Protein AF-0000000079730320 (afdb_homodimer)

Sequence (486 aa):
MSTDADVVVVGGGVAGLMAATYTARHDFETLVFDTGESILRRNAHLENVPGFPAGINARLWLDLLVEQATEAGATIIEAEVTSVTDTERDVFRVETDDEVVTAKWVVLASKNDVSYLDVEGVGVIDRGKDYVDVDERGRTGVEGLFAAGRLAEKPHQAAVCAGHGAEVAVTLLEDAEVGFYHDWVAPEGYFTGRGRDVPPGCEEIDEAEWVRREQQSLEAMRERLATPDLERPEQHPSVVEEEMSTDADVVVVGGGVAGLMAATYTARHDFETLVFDTGESILRRNAHLENVPGFPAGINARLWLDLLVEQATEAGATIIEAEVTSVTDTERDVFRVETDDEVVTAKWVVLASKNDVSYLDVEGVGVIDRGKDYVDVDERGRTGVEGLFAAGRLAEKPHQAAVCAGHGAEVAVTLLEDAEVGFYHDWVAPEGYFTGRGRDVPPGCEEIDEAEWVRREQQSLEAMRERLATPDLERPEQHPSVVEEE

Secondary structure (DSSP, 8-state):
---SEEEEEE--SHHHHHHHHHHHHTT--EEEEE-S--GGGG-S-B-SSTT-TT-B-HHHHHHHHHHHHHHHT-EEEE--EEEEEE-TTS-EEEEESS-EEEEEEEEE--TT--TTEE-TT--EEESSSEEE---TTSB-SSTTEEE-GGGGT--S-HHHHHHHHHHHHHHHHHHTT---GGG-EEETTTTGGGT-PPPTT-EEE-HHHHHHHHHHHHHHHHHHHH----PPPPPPHHHHTT-/---SEEEEEE--SHHHHHHHHHHHHTT--EEEEE-S--GGGG-S-B-SSTT-TT-B-HHHHHHHHHHHHHHHT-EEEE--EEEEEE-TTS-EEEEESS-EEEEEEEEE--TT--TTEE-TT--EEESSSEEE---TTSB-SSTTEEE-GGGGT--S-HHHHHHHHHHHHHHHHHHTT---STT-EEETTTTGGGT-PPPTT-EEE-HHHHHHHHHHHHHHHHHHHH----PPPPPPHHHHTT-

Organism: NCBI:txid1457250

Radius of gyration: 22.05 Å; Cα contacts (8 Å, |Δi|>4): 1166; chains: 2; bounding box: 66×63×54 Å

InterPro domains:
  IPR023753 FAD/NAD(P)-binding domain [PF07992] (6-122)
  IPR036188 FAD/NAD(P)-binding domain superfamily [G3DSA:3.50.50.60] (6-178)
  IPR036188 FAD/NAD(P)-binding domain superfamily [SSF51905] (1-174)
  IPR050097 Ferredoxin--NADP reductase type 2 [PTHR48105] (3-122)

pLDDT: mean 92.21, std 9.33, range [36.28, 98.88]

Structure (mmCIF, N/CA/C/O backbone):
data_AF-0000000079730320-model_v1
#
loop_
_entity.id
_entity.type
_entity.pdbx_description
1 polymer 'FAD-binding protein'
#
loop_
_atom_site.group_PDB
_atom_site.id
_atom_site.type_symbol
_atom_site.label_atom_id
_atom_site.label_alt_id
_atom_site.label_comp_id
_atom_site.label_asym_id
_atom_site.label_entity_id
_atom_site.label_seq_id
_atom_site.pdbx_PDB_ins_code
_atom_site.Cartn_x
_atom_site.Cartn_y
_atom_site.Cartn_z
_atom_site.occupancy
_atom_site.B_iso_or_equiv
_atom_site.auth_seq_id
_atom_site.auth_comp_id
_atom_site.auth_asym_id
_atom_site.auth_atom_id
_atom_site.pdbx_PDB_model_num
ATOM 1 N N . MET A 1 1 ? -9.859 19.984 25.234 1 54.62 1 MET A N 1
ATOM 2 C CA . MET A 1 1 ? -9.219 21.25 24.844 1 54.62 1 MET A CA 1
ATOM 3 C C . MET A 1 1 ? -9.133 21.359 23.312 1 54.62 1 MET A C 1
ATOM 5 O O . MET A 1 1 ? -9.047 20.359 22.625 1 54.62 1 MET A O 1
ATOM 9 N N . SER A 1 2 ? -9.492 22.5 22.844 1 79.69 2 SER A N 1
ATOM 10 C CA . SER A 1 2 ? -9.531 22.781 21.406 1 79.69 2 SER A CA 1
ATOM 11 C C . SER A 1 2 ? -8.133 22.797 20.812 1 79.69 2 SER A C 1
ATOM 13 O O . SER A 1 2 ? -7.207 23.375 21.406 1 79.69 2 SER A O 1
ATOM 15 N N . THR A 1 3 ? -7.715 21.859 19.859 1 85.44 3 THR A N 1
ATOM 16 C CA . THR A 1 3 ? -6.43 21.828 19.156 1 85.44 3 THR A CA 1
ATOM 17 C C . THR A 1 3 ? -6.512 22.594 17.844 1 85.44 3 THR A C 1
ATOM 19 O O . THR A 1 3 ? -7.605 22.859 17.344 1 85.44 3 THR A O 1
ATOM 22 N N . ASP A 1 4 ? -5.359 23.109 17.469 1 93.25 4 ASP A N 1
ATOM 23 C CA . ASP A 1 4 ? -5.285 23.812 16.203 1 93.25 4 ASP A CA 1
ATOM 24 C C . ASP A 1 4 ? -5.637 22.891 15.039 1 93.25 4 ASP A C 1
ATOM 26 O O . ASP A 1 4 ? -6.184 23.328 14.023 1 93.25 4 ASP A O 1
ATOM 30 N N . ALA A 1 5 ? -5.316 21.609 15.211 1 97.44 5 ALA A N 1
ATOM 31 C CA . ALA A 1 5 ? -5.629 20.562 14.25 1 97.44 5 ALA A CA 1
ATOM 32 C C . ALA A 1 5 ? -6.008 19.25 14.953 1 97.44 5 ALA A C 1
ATOM 34 O O . ALA A 1 5 ? -5.699 19.062 16.125 1 97.44 5 ALA A O 1
ATOM 35 N N . ASP A 1 6 ? -6.812 18.453 14.234 1 98.19 6 ASP A N 1
ATOM 36 C CA . ASP A 1 6 ? -7.066 17.125 14.758 1 98.19 6 ASP A CA 1
ATOM 37 C C . ASP A 1 6 ? -5.828 16.234 14.625 1 98.19 6 ASP A C 1
ATOM 39 O O . ASP A 1 6 ? -5.438 15.562 15.578 1 98.19 6 ASP A O 1
ATOM 43 N N . VAL A 1 7 ? -5.211 16.266 13.43 1 98.69 7 VAL A N 1
ATOM 44 C CA . VAL A 1 7 ? -4.09 15.398 13.102 1 98.69 7 VAL A CA 1
ATOM 45 C C . VAL A 1 7 ? -2.955 16.219 12.5 1 98.69 7 VAL A C 1
ATOM 47 O O . VAL A 1 7 ? -3.186 17.078 11.633 1 98.69 7 VAL A O 1
ATOM 50 N N . VAL A 1 8 ? -1.749 16.016 12.945 1 98.81 8 VAL A N 1
ATOM 51 C CA . VAL A 1 8 ? -0.553 16.531 12.289 1 98.81 8 VAL A CA 1
ATOM 52 C C . VAL A 1 8 ? 0.286 15.375 11.758 1 98.81 8 VAL A C 1
ATOM 54 O O . VAL A 1 8 ? 0.534 14.406 12.477 1 98.81 8 VAL A O 1
ATOM 57 N N . VAL A 1 9 ? 0.67 15.461 10.492 1 98.88 9 VAL A N 1
ATOM 58 C CA . VAL A 1 9 ? 1.585 14.516 9.867 1 98.88 9 VAL A CA 1
ATOM 59 C C . VAL A 1 9 ? 2.951 15.172 9.672 1 98.88 9 VAL A C 1
ATOM 61 O O . VAL A 1 9 ? 3.057 16.234 9.047 1 98.88 9 VAL A O 1
ATOM 64 N N . VAL A 1 10 ? 4.012 14.547 10.234 1 98.5 10 VAL A N 1
ATOM 65 C CA . VAL A 1 10 ? 5.379 15.039 10.078 1 98.5 10 VAL A CA 1
ATOM 66 C C . VAL A 1 10 ? 6.082 14.266 8.969 1 98.5 10 VAL A C 1
ATOM 68 O O . VAL A 1 10 ? 6.555 13.148 9.18 1 98.5 10 VAL A O 1
ATOM 71 N N . GLY A 1 11 ? 6.223 14.891 7.82 1 97.62 11 GLY A N 1
ATOM 72 C CA . GLY A 1 11 ? 6.746 14.25 6.621 1 97.62 11 GLY A CA 1
ATOM 73 C C . GLY A 1 11 ? 5.699 14.07 5.539 1 97.62 11 GLY A C 1
ATOM 74 O O . GLY A 1 11 ? 4.703 13.367 5.746 1 97.62 11 GLY A O 1
ATOM 75 N N . GLY A 1 12 ? 5.941 14.695 4.449 1 97.12 12 GLY A N 1
ATOM 76 C CA . GLY A 1 12 ? 5.023 14.633 3.322 1 97.12 12 GLY A CA 1
ATOM 77 C C . GLY A 1 12 ? 5.512 13.734 2.203 1 97.12 12 GLY A C 1
ATOM 78 O O . GLY A 1 12 ? 5.379 14.07 1.025 1 97.12 12 GLY A O 1
ATOM 79 N N . GLY A 1 13 ? 6.223 12.641 2.566 1 96.94 13 GLY A N 1
ATOM 80 C CA . GLY A 1 13 ? 6.516 11.578 1.623 1 96.94 13 GLY A CA 1
ATOM 81 C C . GLY A 1 13 ? 5.336 10.648 1.381 1 96.94 13 GLY A C 1
ATOM 82 O O . GLY A 1 13 ? 4.199 10.984 1.715 1 96.94 13 GLY A O 1
ATOM 83 N N . VAL A 1 14 ? 5.605 9.5 0.865 1 97.62 14 VAL A N 1
ATOM 84 C CA . VAL A 1 14 ? 4.578 8.57 0.413 1 97.62 14 VAL A CA 1
ATOM 85 C C . VAL A 1 14 ? 3.699 8.164 1.593 1 97.62 14 VAL A C 1
ATOM 87 O O . VAL A 1 14 ? 2.477 8.312 1.545 1 97.62 14 VAL A O 1
ATOM 90 N N . ALA A 1 15 ? 4.293 7.699 2.656 1 98.5 15 ALA A N 1
ATOM 91 C CA . ALA A 1 15 ? 3.537 7.223 3.812 1 98.5 15 ALA A CA 1
ATOM 92 C C . ALA A 1 15 ? 2.734 8.352 4.445 1 98.5 15 ALA A C 1
ATOM 94 O O . ALA A 1 15 ? 1.562 8.18 4.785 1 98.5 15 ALA A O 1
ATOM 95 N N . GLY A 1 16 ? 3.355 9.523 4.586 1 98.69 16 GLY A N 1
ATOM 96 C CA . GLY A 1 16 ? 2.686 10.664 5.191 1 98.69 16 GLY A CA 1
ATOM 97 C C . GLY A 1 16 ? 1.492 11.148 4.391 1 98.69 16 GLY A C 1
ATOM 98 O O . GLY A 1 16 ? 0.441 11.453 4.953 1 98.69 16 GLY A O 1
ATOM 99 N N . LEU A 1 17 ? 1.671 11.18 3.107 1 98.56 17 LEU A N 1
ATOM 100 C CA . LEU A 1 17 ? 0.598 11.656 2.244 1 98.56 17 LEU A CA 1
ATOM 101 C C . LEU A 1 17 ? -0.585 10.695 2.262 1 98.56 17 LEU A C 1
ATOM 103 O O . LEU A 1 17 ? -1.74 11.125 2.234 1 98.56 17 LEU A O 1
ATOM 107 N N . MET A 1 18 ? -0.331 9.398 2.311 1 98.75 18 MET A N 1
ATOM 108 C CA . MET A 1 18 ? -1.422 8.43 2.391 1 98.75 18 MET A CA 1
ATOM 109 C C . MET A 1 18 ? -2.141 8.531 3.73 1 98.75 18 MET A C 1
ATOM 111 O O . MET A 1 18 ? -3.371 8.469 3.787 1 98.75 18 MET A O 1
ATOM 115 N N . ALA A 1 19 ? -1.359 8.703 4.82 1 98.88 19 ALA A N 1
ATOM 116 C CA . ALA A 1 19 ? -1.992 8.906 6.121 1 98.88 19 ALA A CA 1
ATOM 117 C C . ALA A 1 19 ? -2.883 10.141 6.113 1 98.88 19 ALA A C 1
ATOM 119 O O . ALA A 1 19 ? -4.004 10.117 6.633 1 98.88 19 ALA A O 1
ATOM 120 N N . ALA A 1 20 ? -2.387 11.203 5.461 1 98.81 20 ALA A N 1
ATOM 121 C CA . ALA A 1 20 ? -3.129 12.461 5.387 1 98.81 20 ALA A CA 1
ATOM 122 C C . ALA A 1 20 ? -4.418 12.289 4.59 1 98.81 20 ALA A C 1
ATOM 124 O O . ALA A 1 20 ? -5.465 12.82 4.969 1 98.81 20 ALA A O 1
ATOM 125 N N . THR A 1 21 ? -4.348 11.531 3.498 1 98.31 21 THR A N 1
ATOM 126 C CA . THR A 1 21 ? -5.52 11.297 2.66 1 98.31 21 THR A CA 1
ATOM 127 C C . THR A 1 21 ? -6.629 10.617 3.457 1 98.31 21 THR A C 1
ATOM 129 O O . THR A 1 21 ? -7.777 11.055 3.434 1 98.31 21 THR A O 1
ATOM 132 N N . TYR A 1 22 ? -6.297 9.609 4.203 1 97.94 22 TYR A N 1
ATOM 133 C CA . TYR A 1 22 ? -7.281 8.82 4.934 1 97.94 22 TYR A CA 1
ATOM 134 C C . TYR A 1 22 ? -7.879 9.625 6.086 1 97.94 22 TYR A C 1
ATOM 136 O O . TYR A 1 22 ? -9.086 9.57 6.324 1 97.94 22 TYR A O 1
ATOM 144 N N . THR A 1 23 ? -7.051 10.383 6.805 1 98.06 23 THR A N 1
ATOM 145 C CA . THR A 1 23 ? -7.566 11.141 7.941 1 98.06 23 THR A CA 1
ATOM 146 C C . THR A 1 23 ? -8.422 12.312 7.465 1 98.06 23 THR A C 1
ATOM 148 O O . THR A 1 23 ? -9.492 12.57 8.016 1 98.06 23 THR A O 1
ATOM 151 N N . ALA A 1 24 ? -7.961 13.008 6.406 1 97.44 24 ALA A N 1
ATOM 152 C CA . ALA A 1 24 ? -8.703 14.156 5.887 1 97.44 24 ALA A CA 1
ATOM 153 C C . ALA A 1 24 ? -10.047 13.719 5.301 1 97.44 24 ALA A C 1
ATOM 155 O O . ALA A 1 24 ? -11.055 14.406 5.477 1 97.44 24 ALA A O 1
ATOM 156 N N . ARG A 1 25 ? -10.047 12.562 4.66 1 94.56 25 ARG A N 1
ATOM 157 C CA . ARG A 1 25 ? -11.273 12.047 4.059 1 94.56 25 ARG A CA 1
ATOM 158 C C . ARG A 1 25 ? -12.336 11.789 5.121 1 94.56 25 ARG A C 1
ATOM 160 O O . ARG A 1 25 ? -13.531 11.773 4.82 1 94.56 25 ARG A O 1
ATOM 167 N N . HIS A 1 26 ? -11.922 11.586 6.332 1 95.25 26 HIS A N 1
ATOM 168 C CA . HIS A 1 26 ? -12.859 11.328 7.426 1 95.25 26 HIS A CA 1
ATOM 169 C C . HIS A 1 26 ? -13.055 12.578 8.281 1 95.25 26 HIS A C 1
ATOM 171 O O . HIS A 1 26 ? -13.273 12.477 9.492 1 95.25 26 HIS A O 1
ATOM 177 N N . ASP A 1 27 ? -12.797 13.734 7.719 1 94.62 27 ASP A N 1
ATOM 178 C CA . ASP A 1 27 ? -13.188 15.055 8.195 1 94.62 27 ASP A CA 1
ATOM 179 C C . ASP A 1 27 ? -12.297 15.5 9.359 1 94.62 27 ASP A C 1
ATOM 181 O O . ASP A 1 27 ? -12.703 16.344 10.172 1 94.62 27 ASP A O 1
ATOM 185 N N . PHE A 1 28 ? -11.156 14.891 9.477 1 97.56 28 PHE A N 1
ATOM 186 C CA . PHE A 1 28 ? -10.18 15.43 10.414 1 97.56 28 PHE A CA 1
ATOM 187 C C . PHE A 1 28 ? -9.445 16.625 9.805 1 97.56 28 PHE A C 1
ATOM 189 O O . PHE A 1 28 ? -9.062 16.594 8.633 1 97.56 28 PHE A O 1
ATOM 196 N N . GLU A 1 29 ? -9.43 17.688 10.57 1 98.44 29 GLU A N 1
ATOM 197 C CA . GLU A 1 29 ? -8.5 18.734 10.195 1 98.44 29 GLU A CA 1
ATOM 198 C C . GLU A 1 29 ? -7.059 18.234 10.227 1 98.44 29 GLU A C 1
ATOM 200 O O . GLU A 1 29 ? -6.457 18.141 11.305 1 98.44 29 GLU A O 1
ATOM 205 N N . THR A 1 30 ? -6.473 18.031 9.008 1 98.81 30 THR A N 1
ATOM 206 C CA . THR A 1 30 ? -5.18 17.375 8.891 1 98.81 30 THR A CA 1
ATOM 207 C C . THR A 1 30 ? -4.145 18.312 8.273 1 98.81 30 THR A C 1
ATOM 209 O O . THR A 1 30 ? -4.344 18.828 7.176 1 98.81 30 THR A O 1
ATOM 212 N N . LEU A 1 31 ? -3.031 18.531 9.008 1 98.88 31 LEU A N 1
ATOM 213 C CA . LEU A 1 31 ? -1.898 19.312 8.516 1 98.88 31 LEU A CA 1
ATOM 214 C C . LEU A 1 31 ? -0.699 18.406 8.234 1 98.88 31 LEU A C 1
ATOM 216 O O . LEU A 1 31 ? -0.362 17.547 9.055 1 98.88 31 LEU A O 1
ATOM 220 N N . VAL A 1 32 ? -0.113 18.609 7.062 1 98.69 32 VAL A N 1
ATOM 221 C CA . VAL A 1 32 ? 1.108 17.906 6.711 1 98.69 32 VAL A CA 1
ATOM 222 C C . VAL A 1 32 ? 2.277 18.875 6.629 1 98.69 32 VAL A C 1
ATOM 224 O O . VAL A 1 32 ? 2.238 19.844 5.859 1 98.69 32 VAL A O 1
ATOM 227 N N . PHE A 1 33 ? 3.283 18.625 7.441 1 98.25 33 PHE A N 1
ATOM 228 C CA . PHE A 1 33 ? 4.512 19.391 7.355 1 98.25 33 PHE A CA 1
ATOM 229 C C . PHE A 1 33 ? 5.582 18.641 6.574 1 98.25 33 PHE A C 1
ATOM 231 O O . PHE A 1 33 ? 5.879 17.484 6.879 1 98.25 33 PHE A O 1
ATOM 238 N N . ASP A 1 34 ? 6.078 19.234 5.559 1 95.75 34 ASP A N 1
ATOM 239 C CA . ASP A 1 34 ? 7.062 18.578 4.691 1 95.75 34 ASP A CA 1
ATOM 240 C C . ASP A 1 34 ? 8.078 19.594 4.172 1 95.75 34 ASP A C 1
ATOM 242 O O . ASP A 1 34 ? 7.746 20.766 3.949 1 95.75 34 ASP A O 1
ATOM 246 N N . THR A 1 35 ? 9.32 19.141 4.016 1 90.25 35 THR A N 1
ATOM 247 C CA . THR A 1 35 ? 10.359 20.016 3.5 1 90.25 35 THR A CA 1
ATOM 248 C C . THR A 1 35 ? 10.492 19.875 1.986 1 90.25 35 THR A C 1
ATOM 250 O O . THR A 1 35 ? 11.32 20.547 1.364 1 90.25 35 THR A O 1
ATOM 253 N N . GLY A 1 36 ? 9.68 19.125 1.376 1 76.12 36 GLY A N 1
ATOM 254 C CA . GLY A 1 36 ? 9.672 19 -0.072 1 76.12 36 GLY A CA 1
ATOM 255 C C . GLY A 1 36 ? 10.734 18.062 -0.596 1 76.12 36 GLY A C 1
ATOM 256 O O . GLY A 1 36 ? 11.078 18.094 -1.78 1 76.12 36 GLY A O 1
ATOM 257 N N . GLU A 1 37 ? 11.219 17.125 0.115 1 80.19 37 GLU A N 1
ATOM 258 C CA . GLU A 1 37 ? 12.391 16.359 -0.275 1 80.19 37 GLU A CA 1
ATOM 259 C C . GLU A 1 37 ? 12.133 14.859 -0.165 1 80.19 37 GLU A C 1
ATOM 261 O O . GLU A 1 37 ? 12.984 14.102 0.308 1 80.19 37 GLU A O 1
ATOM 266 N N . SER A 1 38 ? 11.023 14.492 -0.699 1 87.06 38 SER A N 1
ATOM 267 C CA . SER A 1 38 ? 10.867 13.039 -0.706 1 87.06 38 SER A CA 1
ATOM 268 C C . SER A 1 38 ? 11.961 12.367 -1.525 1 87.06 38 SER A C 1
ATOM 270 O O . SER A 1 38 ? 12.258 12.797 -2.643 1 87.06 38 SER A O 1
ATOM 272 N N . ILE A 1 39 ? 12.531 11.336 -1.003 1 88.88 39 ILE A N 1
ATOM 273 C CA . ILE A 1 39 ? 13.602 10.609 -1.686 1 88.88 39 ILE A CA 1
ATOM 274 C C . ILE A 1 39 ? 13.078 10.039 -3 1 88.88 39 ILE A C 1
ATOM 276 O O . ILE A 1 39 ? 13.852 9.805 -3.934 1 88.88 39 ILE A O 1
ATOM 280 N N . LEU A 1 40 ? 11.766 9.836 -3.078 1 91.81 40 LEU A N 1
ATOM 281 C CA . LEU A 1 40 ? 11.164 9.242 -4.266 1 91.81 40 LEU A CA 1
ATOM 282 C C . LEU A 1 40 ? 11.383 10.125 -5.488 1 91.81 40 LEU A C 1
ATOM 284 O O . LEU A 1 40 ? 11.383 9.641 -6.621 1 91.81 40 LEU A O 1
ATOM 288 N N . ARG A 1 41 ? 11.609 11.391 -5.246 1 89.25 41 ARG A N 1
ATOM 289 C CA . ARG A 1 41 ? 11.812 12.32 -6.352 1 89.25 41 ARG A CA 1
ATOM 290 C C . ARG A 1 41 ? 13.102 12 -7.102 1 89.25 41 ARG A C 1
ATOM 292 O O . ARG A 1 41 ? 13.281 12.422 -8.242 1 89.25 41 ARG A O 1
ATOM 299 N N . ARG A 1 42 ? 13.961 11.211 -6.488 1 89.56 42 ARG A N 1
ATOM 300 C CA . ARG A 1 42 ? 15.234 10.852 -7.094 1 89.56 42 ARG A CA 1
ATOM 301 C C . ARG A 1 42 ? 15.102 9.594 -7.953 1 89.56 42 ARG A C 1
ATOM 303 O O . ARG A 1 42 ? 16.031 9.242 -8.695 1 89.56 42 ARG A O 1
ATOM 310 N N . ASN A 1 43 ? 14.023 8.875 -7.812 1 91.88 43 ASN A N 1
ATOM 311 C CA . ASN A 1 43 ? 13.773 7.707 -8.648 1 91.88 43 ASN A CA 1
ATOM 312 C C . ASN A 1 43 ? 13.5 8.102 -10.102 1 91.88 43 ASN A C 1
ATOM 314 O O . ASN A 1 43 ? 12.773 9.055 -10.359 1 91.88 43 ASN A O 1
ATOM 318 N N . ALA A 1 44 ? 14.18 7.449 -11.008 1 92.5 44 ALA A N 1
ATOM 319 C CA . ALA A 1 44 ? 14.047 7.809 -12.414 1 92.5 44 ALA A CA 1
ATOM 320 C C . ALA A 1 44 ? 12.734 7.301 -13 1 92.5 44 ALA A C 1
ATOM 322 O O . ALA A 1 44 ? 12.148 7.93 -13.883 1 92.5 44 ALA A O 1
ATOM 323 N N . HIS A 1 45 ? 12.352 6.129 -12.547 1 94.12 45 HIS A N 1
ATOM 324 C CA . HIS A 1 45 ? 11.125 5.496 -13.023 1 94.12 45 HIS A CA 1
ATOM 325 C C . HIS A 1 45 ? 10.57 4.523 -11.984 1 94.12 45 HIS A C 1
ATOM 327 O O . HIS A 1 45 ? 11.227 3.541 -11.641 1 94.12 45 HIS A O 1
ATOM 333 N N . LEU A 1 46 ? 9.391 4.812 -11.555 1 94.88 46 LEU A N 1
ATOM 334 C CA . LEU A 1 46 ? 8.789 4.035 -10.477 1 94.88 46 LEU A CA 1
ATOM 335 C C . LEU A 1 46 ? 8.031 2.834 -11.039 1 94.88 46 LEU A C 1
ATOM 337 O O . LEU A 1 46 ? 7.004 2.994 -11.703 1 94.88 46 LEU A O 1
ATOM 341 N N . GLU A 1 47 ? 8.359 1.558 -10.883 1 90.81 47 GLU A N 1
ATOM 342 C CA . GLU A 1 47 ? 7.836 0.376 -11.562 1 90.81 47 GLU A CA 1
ATOM 343 C C . GLU A 1 47 ? 6.945 -0.444 -10.633 1 90.81 47 GLU A C 1
ATOM 345 O O . GLU A 1 47 ? 6.098 -1.209 -11.094 1 90.81 47 GLU A O 1
ATOM 350 N N . ASN A 1 48 ? 6.828 -0.379 -9.43 1 89.81 48 ASN A N 1
ATOM 351 C CA . ASN A 1 48 ? 6.207 -1.387 -8.578 1 89.81 48 ASN A CA 1
ATOM 352 C C . ASN A 1 48 ? 5.164 -0.769 -7.648 1 89.81 48 ASN A C 1
ATOM 354 O O . ASN A 1 48 ? 5 -1.217 -6.516 1 89.81 48 ASN A O 1
ATOM 358 N N . VAL A 1 49 ? 4.453 0.204 -8.227 1 97.5 49 VAL A N 1
ATOM 359 C CA . VAL A 1 49 ? 3.311 0.738 -7.496 1 97.5 49 VAL A CA 1
ATOM 360 C C . VAL A 1 49 ? 2.012 0.265 -8.148 1 97.5 49 VAL A C 1
ATOM 362 O O . VAL A 1 49 ? 1.937 0.135 -9.367 1 97.5 49 VAL A O 1
ATOM 365 N N . PRO A 1 50 ? 1.001 -0.015 -7.336 1 98.19 50 PRO A N 1
ATOM 366 C CA . PRO A 1 50 ? -0.219 -0.617 -7.879 1 98.19 50 PRO A CA 1
ATOM 367 C C . PRO A 1 50 ? -0.977 0.325 -8.812 1 98.19 50 PRO A C 1
ATOM 369 O O . PRO A 1 50 ? -1.098 1.519 -8.523 1 98.19 50 PRO A O 1
ATOM 372 N N . GLY A 1 51 ? -1.425 -0.217 -9.891 1 97 51 GLY A N 1
ATOM 373 C CA . GLY A 1 51 ? -2.295 0.527 -10.789 1 97 51 GLY A CA 1
ATOM 374 C C . GLY A 1 51 ? -1.556 1.144 -11.961 1 97 51 GLY A C 1
ATOM 375 O O . GLY A 1 51 ? -2.162 1.812 -12.805 1 97 51 GLY A O 1
ATOM 376 N N . PHE A 1 52 ? -0.251 0.894 -12.031 1 97.12 52 PHE A N 1
ATOM 377 C CA . PHE A 1 52 ? 0.562 1.432 -13.117 1 97.12 52 PHE A CA 1
ATOM 378 C C . PHE A 1 52 ? 1.436 0.343 -13.727 1 97.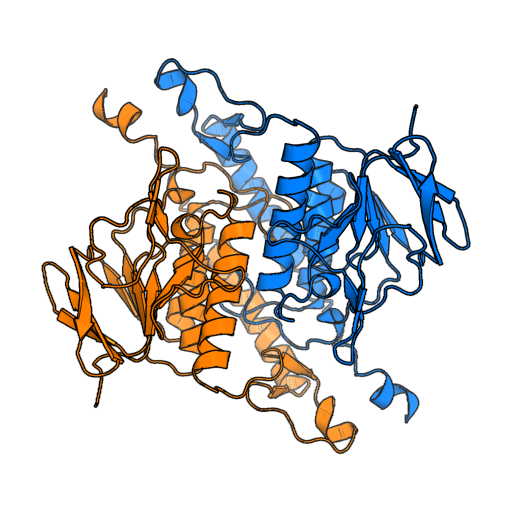12 52 PHE A C 1
ATOM 380 O O . PHE A 1 52 ? 2.627 0.252 -13.43 1 97.12 52 PHE A O 1
ATOM 387 N N . PRO A 1 53 ? 0.881 -0.421 -14.672 1 96.12 53 PRO A N 1
ATOM 388 C CA . PRO A 1 53 ? 1.553 -1.623 -15.172 1 96.12 53 PRO A CA 1
ATOM 389 C C . PRO A 1 53 ? 2.879 -1.314 -15.867 1 96.12 53 PRO A C 1
ATOM 391 O O . PRO A 1 53 ? 3.785 -2.152 -15.875 1 96.12 53 PRO A O 1
ATOM 394 N N . ALA A 1 54 ? 3.037 -0.129 -16.469 1 95.38 54 ALA A N 1
ATOM 395 C CA . ALA A 1 54 ? 4.285 0.243 -17.125 1 95.38 54 ALA A CA 1
ATOM 396 C C . ALA A 1 54 ? 5.09 1.22 -16.266 1 95.38 54 ALA A C 1
ATOM 398 O O . ALA A 1 54 ? 5.934 1.956 -16.781 1 95.38 54 ALA A O 1
ATOM 399 N N . GLY A 1 55 ? 4.75 1.21 -14.969 1 95.69 55 GLY A N 1
ATOM 400 C CA . GLY A 1 55 ? 5.379 2.189 -14.102 1 95.69 55 GLY A CA 1
ATOM 401 C C . GLY A 1 55 ? 4.848 3.596 -14.297 1 95.69 55 GLY A C 1
ATOM 402 O O . GLY A 1 55 ? 3.873 3.799 -15.023 1 95.69 55 GLY A O 1
ATOM 403 N N . ILE A 1 56 ? 5.469 4.504 -13.555 1 94.5 56 ILE A N 1
ATOM 404 C CA . ILE A 1 56 ? 5.055 5.902 -13.633 1 94.5 56 ILE A CA 1
ATOM 405 C C . ILE A 1 56 ? 6.215 6.809 -13.234 1 94.5 56 ILE A C 1
ATOM 407 O O . ILE A 1 56 ? 7.109 6.395 -12.492 1 94.5 56 ILE A O 1
ATOM 411 N N . ASN A 1 57 ? 6.211 7.988 -13.82 1 92.81 57 ASN A N 1
ATOM 412 C CA . ASN A 1 57 ? 7.16 8.992 -13.352 1 92.81 57 ASN A CA 1
ATOM 413 C C . ASN A 1 57 ? 7.023 9.242 -11.852 1 92.81 57 ASN A C 1
ATOM 415 O O . ASN A 1 57 ? 5.926 9.516 -11.359 1 92.81 57 ASN A O 1
ATOM 419 N N . ALA A 1 58 ? 8.156 9.094 -11.188 1 93.06 58 ALA A N 1
ATOM 420 C CA . ALA A 1 58 ? 8.133 9.141 -9.727 1 93.06 58 ALA A CA 1
ATOM 421 C C . ALA A 1 58 ? 7.633 10.5 -9.234 1 93.06 58 ALA A C 1
ATOM 423 O O . ALA A 1 58 ? 6.895 10.57 -8.25 1 93.06 58 ALA A O 1
ATOM 424 N N . ARG A 1 59 ? 7.969 11.57 -9.844 1 92.12 59 ARG A N 1
ATOM 425 C CA . ARG A 1 59 ? 7.551 12.906 -9.445 1 92.12 59 ARG A CA 1
ATOM 426 C C . ARG A 1 59 ? 6.066 13.125 -9.711 1 92.12 59 ARG A C 1
ATOM 428 O O . ARG A 1 59 ? 5.363 13.711 -8.891 1 92.12 59 ARG A O 1
ATOM 435 N N . LEU A 1 60 ? 5.707 12.672 -10.867 1 92.5 60 LEU A N 1
ATOM 436 C CA . LEU A 1 60 ? 4.285 12.75 -11.188 1 92.5 60 LEU A CA 1
ATOM 437 C C . LEU A 1 60 ? 3.453 11.977 -10.172 1 92.5 60 LEU A C 1
ATOM 439 O O . LEU A 1 60 ? 2.418 12.469 -9.711 1 92.5 60 LEU A O 1
ATOM 443 N N . TRP A 1 61 ? 3.91 10.812 -9.836 1 95.19 61 TRP A N 1
ATOM 444 C CA . TRP A 1 61 ? 3.18 9.984 -8.883 1 95.19 61 TRP A CA 1
ATOM 445 C C . TRP A 1 61 ? 3.088 10.664 -7.523 1 95.19 61 TRP A C 1
ATOM 447 O O . TRP A 1 61 ? 2.029 10.664 -6.891 1 95.19 61 TRP A O 1
ATOM 457 N N . LEU A 1 62 ? 4.137 11.258 -7.121 1 94.62 62 LEU A N 1
ATOM 458 C CA . LEU A 1 62 ? 4.137 12.008 -5.871 1 94.62 62 LEU A CA 1
ATOM 459 C C . LEU A 1 62 ? 3.164 13.18 -5.945 1 94.62 62 LEU A C 1
ATOM 461 O O . LEU A 1 62 ? 2.449 13.461 -4.98 1 94.62 62 LEU A O 1
ATOM 465 N N . ASP A 1 63 ? 3.16 13.859 -7.051 1 93.81 63 ASP A N 1
ATOM 466 C CA . ASP A 1 63 ? 2.23 14.969 -7.238 1 93.81 63 ASP A CA 1
ATOM 467 C C . ASP A 1 63 ? 0.783 14.492 -7.156 1 93.81 63 ASP A C 1
ATOM 469 O O . ASP A 1 63 ? -0.081 15.203 -6.637 1 93.81 63 ASP A O 1
ATOM 473 N N . LEU A 1 64 ? 0.527 13.336 -7.703 1 96 64 LEU A N 1
ATOM 474 C CA . LEU A 1 64 ? -0.811 12.758 -7.609 1 96 64 LEU A CA 1
ATOM 475 C C . LEU A 1 64 ? -1.184 12.477 -6.16 1 96 64 LEU A C 1
ATOM 477 O O . LEU A 1 64 ? -2.338 12.656 -5.766 1 96 64 LEU A O 1
ATOM 481 N N . LEU A 1 65 ? -0.215 12.023 -5.367 1 97.38 65 LEU A N 1
ATOM 482 C CA . LEU A 1 65 ? -0.473 11.797 -3.951 1 97.38 65 LEU A CA 1
ATOM 483 C C . LEU A 1 65 ? -0.772 13.102 -3.232 1 97.38 65 LEU A C 1
ATOM 485 O O . LEU A 1 65 ? -1.653 13.156 -2.371 1 97.38 65 LEU A O 1
ATOM 489 N N . VAL A 1 66 ? -0.01 14.141 -3.564 1 96.75 66 VAL A N 1
ATOM 490 C CA . VAL A 1 66 ? -0.245 15.461 -2.979 1 96.75 66 VAL A CA 1
ATOM 491 C C . VAL A 1 66 ? -1.66 15.93 -3.309 1 96.75 66 VAL A C 1
ATOM 493 O O . VAL A 1 66 ? -2.395 16.375 -2.426 1 96.75 66 VAL A O 1
ATOM 496 N N . GLU A 1 67 ? -1.992 15.773 -4.523 1 96.75 67 GLU A N 1
ATOM 497 C CA . GLU A 1 67 ? -3.328 16.156 -4.965 1 96.75 67 GLU A CA 1
ATOM 498 C C . GLU A 1 67 ? -4.406 15.375 -4.223 1 96.75 67 GLU A C 1
ATOM 500 O O . GLU A 1 67 ? -5.418 15.938 -3.807 1 96.75 67 GLU A O 1
ATOM 505 N N . GLN A 1 68 ? -4.207 14.117 -4.09 1 97.5 68 GLN A N 1
ATOM 506 C CA . GLN A 1 68 ? -5.156 13.258 -3.393 1 97.5 68 GLN A CA 1
ATOM 507 C C . GLN A 1 68 ? -5.371 13.727 -1.957 1 97.5 68 GLN A C 1
ATOM 509 O O . GLN A 1 68 ? -6.508 13.828 -1.496 1 97.5 68 GLN A O 1
ATOM 514 N N . ALA A 1 69 ? -4.27 14.008 -1.29 1 98.06 69 ALA A N 1
ATOM 515 C CA . ALA A 1 69 ? -4.352 14.469 0.095 1 98.06 69 ALA A CA 1
ATOM 516 C C . ALA A 1 69 ? -5.055 15.82 0.187 1 98.06 69 ALA A C 1
ATOM 518 O O . ALA A 1 69 ? -5.934 16.016 1.031 1 98.06 69 ALA A O 1
ATOM 519 N N . THR A 1 70 ? -4.727 16.719 -0.728 1 98.12 70 THR A N 1
ATOM 520 C CA . THR A 1 70 ? -5.285 18.078 -0.685 1 98.12 70 THR A CA 1
ATOM 521 C C . THR A 1 70 ? -6.766 18.047 -1.068 1 98.12 70 THR A C 1
ATOM 523 O O . THR A 1 70 ? -7.578 18.75 -0.457 1 98.12 70 THR A O 1
ATOM 526 N N . GLU A 1 71 ? -7.098 17.203 -2.049 1 96.19 71 GLU A N 1
ATOM 527 C CA . GLU A 1 71 ? -8.492 17.094 -2.453 1 96.19 71 GLU A CA 1
ATOM 528 C C . GLU A 1 71 ? -9.336 16.453 -1.347 1 96.19 71 GLU A C 1
ATOM 530 O O . GLU A 1 71 ? -10.516 16.781 -1.204 1 96.19 71 GLU A O 1
ATOM 535 N N . ALA A 1 72 ? -8.703 15.609 -0.545 1 96.31 72 ALA A N 1
ATOM 536 C CA . ALA A 1 72 ? -9.398 14.992 0.581 1 96.31 72 ALA A CA 1
ATOM 537 C C . ALA A 1 72 ? -9.617 16 1.706 1 96.31 72 ALA A C 1
ATOM 539 O O . ALA A 1 72 ? -10.438 15.766 2.602 1 96.31 72 ALA A O 1
ATOM 540 N N . GLY A 1 73 ? -8.844 17.109 1.744 1 97.56 73 GLY A N 1
ATOM 541 C CA . GLY A 1 73 ? -9.07 18.156 2.734 1 97.56 73 GLY A CA 1
ATOM 542 C C . GLY A 1 73 ? -7.84 18.469 3.562 1 97.56 73 GLY A C 1
ATOM 543 O O . GLY A 1 73 ? -7.867 19.344 4.418 1 97.56 73 GLY A O 1
ATOM 544 N N . ALA A 1 74 ? -6.727 17.797 3.287 1 98.56 74 ALA A N 1
ATOM 545 C CA . ALA A 1 74 ? -5.504 18.047 4.043 1 98.56 74 ALA A CA 1
ATOM 546 C C . ALA A 1 74 ? -4.828 19.328 3.58 1 98.56 74 ALA A C 1
ATOM 548 O O . ALA A 1 74 ? -4.988 19.75 2.428 1 98.56 74 ALA A O 1
ATOM 549 N N . THR A 1 75 ? -4.125 19.969 4.496 1 98.62 75 THR A N 1
ATOM 550 C CA . THR A 1 75 ? -3.295 21.125 4.176 1 98.62 75 THR A CA 1
ATOM 551 C C . THR A 1 75 ? -1.814 20.75 4.25 1 98.62 75 THR A C 1
ATOM 553 O O . THR A 1 75 ? -1.343 20.25 5.27 1 98.62 75 THR A O 1
ATOM 556 N N . ILE A 1 76 ? -1.148 21.016 3.193 1 97.94 76 ILE A N 1
ATOM 557 C CA . ILE A 1 76 ? 0.288 20.766 3.145 1 97.94 76 ILE A CA 1
ATOM 558 C C . ILE A 1 76 ? 1.049 22.078 3.391 1 97.94 76 ILE A C 1
ATOM 560 O O . ILE A 1 76 ? 0.816 23.078 2.711 1 97.94 76 ILE A O 1
ATOM 564 N N . ILE A 1 77 ? 1.919 22.031 4.359 1 97.5 77 ILE A N 1
ATOM 565 C CA . ILE A 1 77 ? 2.705 23.188 4.742 1 97.5 77 ILE A CA 1
ATOM 566 C C . ILE A 1 77 ? 4.191 22.906 4.527 1 97.5 77 ILE A C 1
ATOM 568 O O . ILE A 1 77 ? 4.727 21.938 5.07 1 97.5 77 ILE A O 1
ATOM 572 N N . GLU A 1 78 ? 4.816 23.703 3.723 1 96.5 78 GLU A N 1
ATOM 573 C CA . GLU A 1 78 ? 6.258 23.562 3.525 1 96.5 78 GLU A CA 1
ATOM 574 C C . GLU A 1 78 ? 7.031 24.125 4.719 1 96.5 78 GLU A C 1
ATOM 576 O O . GLU A 1 78 ? 7.25 25.328 4.816 1 96.5 78 GLU A O 1
ATOM 581 N N . ALA A 1 79 ? 7.426 23.266 5.586 1 96.44 79 ALA A N 1
ATOM 582 C CA . ALA A 1 79 ? 8.172 23.641 6.789 1 96.44 79 ALA A CA 1
ATOM 583 C C . ALA A 1 79 ? 8.812 22.406 7.43 1 96.44 79 ALA A C 1
ATOM 585 O O . ALA A 1 79 ? 8.328 21.297 7.266 1 96.44 79 ALA A O 1
ATOM 586 N N . GLU A 1 80 ? 9.875 22.641 8.07 1 96.06 80 GLU A N 1
ATOM 587 C CA . GLU A 1 80 ? 10.547 21.594 8.836 1 96.06 80 GLU A CA 1
ATOM 588 C C . GLU A 1 80 ? 10.07 21.578 10.281 1 96.06 80 GLU A C 1
ATOM 590 O O . GLU A 1 80 ? 10.062 22.609 10.953 1 96.06 80 GLU A O 1
ATOM 595 N N . VAL A 1 81 ? 9.562 20.406 10.766 1 97.75 81 VAL A N 1
ATOM 596 C CA . VAL A 1 81 ? 9.227 20.25 12.172 1 97.75 81 VAL A CA 1
ATOM 597 C C . VAL A 1 81 ? 10.5 20.094 13 1 97.75 81 VAL A C 1
ATOM 599 O O . VAL A 1 81 ? 11.312 19.203 12.727 1 97.75 81 VAL A O 1
ATOM 602 N N . THR A 1 82 ? 10.672 20.969 13.984 1 97.56 82 THR A N 1
ATOM 603 C CA . THR A 1 82 ? 11.906 20.984 14.766 1 97.56 82 THR A CA 1
ATOM 604 C C . THR A 1 82 ? 11.688 20.344 16.141 1 97.56 82 THR A C 1
ATOM 606 O O . THR A 1 82 ? 12.648 19.984 16.812 1 97.56 82 THR A O 1
ATOM 609 N N . SER A 1 83 ? 10.398 20.266 16.484 1 97.56 83 SER A N 1
ATOM 610 C CA . SER A 1 83 ? 10.125 19.688 17.797 1 97.56 83 SER A CA 1
ATOM 611 C C . SER A 1 83 ? 8.695 19.156 17.891 1 97.56 83 SER A C 1
ATOM 613 O O . SER A 1 83 ? 7.766 19.781 17.375 1 97.56 83 SER A O 1
ATOM 615 N N . VAL A 1 84 ? 8.531 17.984 18.453 1 97.75 84 VAL A N 1
ATOM 616 C CA . VAL A 1 84 ? 7.246 17.438 18.875 1 97.75 84 VAL A CA 1
ATOM 617 C C . VAL A 1 84 ? 7.297 17.094 20.359 1 97.75 84 VAL A C 1
ATOM 619 O O . VAL A 1 84 ? 8.141 16.297 20.797 1 97.75 84 VAL A O 1
ATOM 622 N N . THR A 1 85 ? 6.41 17.641 21.156 1 96.12 85 THR A N 1
ATOM 623 C CA . THR A 1 85 ? 6.34 17.375 22.578 1 96.12 85 THR A CA 1
ATOM 624 C C . THR A 1 85 ? 4.906 17.047 23 1 96.12 85 THR A C 1
ATOM 626 O O . THR A 1 85 ? 3.959 17.344 22.266 1 96.12 85 THR A O 1
ATOM 629 N N . ASP A 1 86 ? 4.812 16.188 23.984 1 88.25 86 ASP A N 1
ATOM 630 C CA . ASP A 1 86 ? 3.5 15.945 24.578 1 88.25 86 ASP A CA 1
ATOM 631 C C . ASP A 1 86 ? 3.211 16.922 25.703 1 88.25 86 ASP A C 1
ATOM 633 O O . ASP A 1 86 ? 4.121 17.328 26.438 1 88.25 86 ASP A O 1
ATOM 637 N N . THR A 1 87 ? 1.975 17.297 25.641 1 75.75 87 THR A N 1
ATOM 638 C CA . THR A 1 87 ? 1.571 18.172 26.734 1 75.75 87 THR A CA 1
ATOM 639 C C . THR A 1 87 ? 0.739 17.406 27.75 1 75.75 87 THR A C 1
ATOM 641 O O . THR A 1 87 ? 0.403 16.234 27.531 1 75.75 87 THR A O 1
ATOM 644 N N . GLU A 1 88 ? 0.514 17.938 28.922 1 68.5 88 GLU A N 1
ATOM 645 C CA . GLU A 1 88 ? -0.184 17.359 30.062 1 68.5 88 GLU A CA 1
ATOM 646 C C . GLU A 1 88 ? -1.619 16.984 29.703 1 68.5 88 GLU A C 1
ATOM 648 O O . GLU A 1 88 ? -2.297 16.297 30.469 1 68.5 88 GLU A O 1
ATOM 653 N N . ARG A 1 89 ? -2.104 17.094 28.609 1 71.38 89 ARG A N 1
ATOM 654 C CA . ARG A 1 89 ? -3.523 16.906 28.312 1 71.38 89 ARG A CA 1
ATOM 655 C C . ARG A 1 89 ? -3.723 15.992 27.109 1 71.38 89 ARG A C 1
ATOM 657 O O . ARG A 1 89 ? -4.703 16.125 26.375 1 71.38 89 ARG A O 1
ATOM 664 N N . ASP A 1 90 ? -2.789 15.172 26.859 1 85.88 90 ASP A N 1
ATOM 665 C CA . ASP A 1 90 ? -2.914 14.258 25.734 1 85.88 90 ASP A CA 1
ATOM 666 C C . ASP A 1 90 ? -2.998 15.016 24.406 1 85.88 90 ASP A C 1
ATOM 668 O O . ASP A 1 90 ? -3.857 14.727 23.578 1 85.88 90 ASP A O 1
ATOM 672 N N . VAL A 1 91 ? -2.375 16.172 24.453 1 94.5 91 VAL A N 1
ATOM 673 C CA . VAL A 1 91 ? -2.244 17.016 23.266 1 94.5 91 VAL A CA 1
ATOM 674 C C . VAL A 1 91 ? -0.768 17.172 22.906 1 94.5 91 VAL A C 1
ATOM 676 O O . VAL A 1 91 ? 0.086 17.281 23.797 1 94.5 91 VAL A O 1
ATOM 679 N N . PHE A 1 92 ? -0.534 17.156 21.578 1 97.44 92 PHE A N 1
ATOM 680 C CA . PHE A 1 92 ? 0.841 17.328 21.109 1 97.44 92 PHE A CA 1
ATOM 681 C C . PHE A 1 92 ? 1.094 18.75 20.641 1 97.44 92 PHE A C 1
ATOM 683 O O . PHE A 1 92 ? 0.203 19.391 20.078 1 97.44 92 PHE A O 1
ATOM 690 N N . ARG A 1 93 ? 2.26 19.203 21 1 97.31 93 ARG A N 1
ATOM 691 C CA . ARG A 1 93 ? 2.768 20.469 20.484 1 97.31 93 ARG A CA 1
ATOM 692 C C . ARG A 1 93 ? 3.797 20.219 19.375 1 97.31 93 ARG A C 1
ATOM 694 O O . ARG A 1 93 ? 4.812 19.562 19.609 1 97.31 93 ARG A O 1
ATOM 701 N N . VAL A 1 94 ? 3.506 20.688 18.172 1 97.94 94 VAL A N 1
ATOM 702 C CA . VAL A 1 94 ? 4.379 20.531 17.016 1 97.94 94 VAL A CA 1
ATOM 703 C C . VAL A 1 94 ? 4.934 21.891 16.609 1 97.94 94 VAL A C 1
ATOM 705 O O . VAL A 1 94 ? 4.172 22.812 16.281 1 97.94 94 VAL A O 1
ATOM 708 N N . GLU A 1 95 ? 6.266 21.984 16.562 1 98.12 95 GLU A N 1
ATOM 709 C CA . GLU A 1 95 ? 6.91 23.281 16.344 1 98.12 95 GLU A CA 1
ATOM 710 C C . GLU A 1 95 ? 7.711 23.281 15.047 1 98.12 95 GLU A C 1
ATOM 712 O O . GLU A 1 95 ? 8.375 22.297 14.711 1 98.12 95 GLU A O 1
ATOM 717 N N . THR A 1 96 ? 7.512 24.281 14.289 1 97.5 96 THR A N 1
ATOM 718 C CA . THR A 1 96 ? 8.398 24.641 13.195 1 97.5 96 THR A CA 1
ATOM 719 C C . THR A 1 96 ? 9.078 25.984 13.477 1 97.5 96 THR A C 1
ATOM 721 O O . THR A 1 96 ? 8.852 26.594 14.516 1 97.5 96 THR A O 1
ATOM 724 N N . ASP A 1 97 ? 10.023 26.375 12.562 1 95.56 97 ASP A N 1
ATOM 725 C CA . ASP A 1 97 ? 10.672 27.672 12.734 1 95.56 97 ASP A CA 1
ATOM 726 C C . ASP A 1 97 ? 9.656 28.797 12.648 1 95.56 97 ASP A C 1
ATOM 728 O O . ASP A 1 97 ? 9.859 29.875 13.219 1 95.56 97 ASP A O 1
ATOM 732 N N . ASP A 1 98 ? 8.5 28.5 12.078 1 94.94 98 ASP A N 1
ATOM 733 C CA . ASP A 1 98 ? 7.566 29.578 11.75 1 94.94 98 ASP A CA 1
ATOM 734 C C . ASP A 1 98 ? 6.367 29.562 12.695 1 94.94 98 ASP A C 1
ATOM 736 O O . ASP A 1 98 ? 5.75 30.609 12.93 1 94.94 98 ASP A O 1
ATOM 740 N N . GLU A 1 99 ? 6.012 28.391 13.188 1 96.31 99 GLU A N 1
ATOM 741 C CA . GLU A 1 99 ? 4.77 28.328 13.953 1 96.31 99 GLU A CA 1
ATOM 742 C C . GLU A 1 99 ? 4.766 27.141 14.914 1 96.31 99 GLU A C 1
ATOM 744 O O . GLU A 1 99 ? 5.652 26.281 14.859 1 96.31 99 GLU A O 1
ATOM 749 N N . VAL A 1 100 ? 3.848 27.234 15.844 1 97 100 VAL A N 1
ATOM 750 C CA . VAL A 1 100 ? 3.525 26.141 16.75 1 97 100 VAL A CA 1
ATOM 751 C C . VAL A 1 100 ? 2.07 25.719 16.562 1 97 100 VAL A C 1
ATOM 753 O O . VAL A 1 100 ? 1.172 26.562 16.531 1 97 100 VAL A O 1
ATOM 756 N N . VAL A 1 101 ? 1.896 24.391 16.375 1 97.12 101 VAL A N 1
ATOM 757 C CA . VAL A 1 101 ? 0.552 23.844 16.203 1 97.12 101 VAL A CA 1
ATOM 758 C C . VAL A 1 101 ? 0.294 22.75 17.219 1 97.12 101 VAL A C 1
ATOM 760 O O . VAL A 1 101 ? 1.18 21.938 17.516 1 97.12 101 VAL A O 1
ATOM 763 N N . THR A 1 102 ? -0.914 22.797 17.766 1 97.19 102 THR A N 1
ATOM 764 C CA . THR A 1 102 ? -1.315 21.719 18.672 1 97.19 102 THR A CA 1
ATOM 765 C C . THR A 1 102 ? -2.24 20.734 17.969 1 97.19 102 THR A C 1
ATOM 767 O O . THR A 1 102 ? -2.996 21.109 17.062 1 97.19 102 THR A O 1
ATOM 770 N N . ALA A 1 103 ? -2.082 19.422 18.328 1 97.56 103 ALA A N 1
ATOM 771 C CA . ALA A 1 103 ? -2.922 18.406 17.719 1 97.56 103 ALA A CA 1
ATOM 772 C C . ALA A 1 103 ? -3.184 17.25 18.703 1 97.56 103 ALA A C 1
ATOM 774 O O . ALA A 1 103 ? -2.385 17 19.609 1 97.56 103 ALA A O 1
ATOM 775 N N . LYS A 1 104 ? -4.285 16.625 18.5 1 96.75 104 LYS A N 1
ATOM 776 C CA . LYS A 1 104 ? -4.617 15.453 19.312 1 96.75 104 LYS A CA 1
ATOM 777 C C . LYS A 1 104 ? -3.848 14.227 18.844 1 96.75 104 LYS A C 1
ATOM 779 O O . LYS A 1 104 ? -3.432 13.398 19.656 1 96.75 104 LYS A O 1
ATOM 784 N N . TRP A 1 105 ? -3.73 14.102 17.562 1 98 105 TRP A N 1
ATOM 785 C CA . TRP A 1 105 ? -3.059 12.961 16.953 1 98 105 TRP A CA 1
ATOM 786 C C . TRP A 1 105 ? -1.882 13.414 16.094 1 98 105 TRP A C 1
ATOM 788 O O . TRP A 1 105 ? -1.964 14.43 15.398 1 98 105 TRP A O 1
ATOM 798 N N . VAL A 1 106 ? -0.781 12.656 16.156 1 98.62 106 VAL A N 1
ATOM 799 C CA . VAL A 1 106 ? 0.392 12.945 15.336 1 98.62 106 VAL A CA 1
ATOM 800 C C . VAL A 1 106 ? 0.874 11.672 14.648 1 98.62 106 VAL A C 1
ATOM 802 O O . VAL A 1 106 ? 0.964 10.617 15.281 1 98.62 106 VAL A O 1
ATOM 805 N N . VAL A 1 107 ? 1.108 11.742 13.359 1 98.88 107 VAL A N 1
ATOM 806 C CA . VAL A 1 107 ? 1.731 10.664 12.594 1 98.88 107 VAL A CA 1
ATOM 807 C C . VAL A 1 107 ? 3.141 11.078 12.172 1 98.88 107 VAL A C 1
ATOM 809 O O . VAL A 1 107 ? 3.314 12.039 11.414 1 98.88 107 VAL A O 1
ATOM 812 N N . LEU A 1 108 ? 4.109 10.367 12.688 1 98.62 108 LEU A N 1
ATOM 813 C CA . LEU A 1 108 ? 5.504 10.586 12.32 1 98.62 108 LEU A CA 1
ATOM 814 C C . LEU A 1 108 ? 5.848 9.82 11.047 1 98.62 108 LEU A C 1
ATOM 816 O O . LEU A 1 108 ? 5.777 8.586 11.016 1 98.62 108 LEU A O 1
ATOM 820 N N . ALA A 1 109 ? 6.215 10.531 9.984 1 98.12 109 ALA A N 1
ATOM 821 C CA . ALA A 1 109 ? 6.492 9.906 8.695 1 98.12 109 ALA A CA 1
ATOM 822 C C . ALA A 1 109 ? 7.723 10.531 8.039 1 98.12 109 ALA A C 1
ATOM 824 O O . ALA A 1 109 ? 7.781 10.672 6.816 1 98.12 109 ALA A O 1
ATOM 825 N N . SER A 1 110 ? 8.68 10.938 8.852 1 93.94 110 SER A N 1
ATOM 826 C CA . SER A 1 110 ? 9.945 11.477 8.383 1 93.94 110 SER A CA 1
ATOM 827 C C . SER A 1 110 ? 10.969 10.367 8.156 1 93.94 110 SER A C 1
ATOM 829 O O . SER A 1 110 ? 11.164 9.516 9.023 1 93.94 110 SER A O 1
ATOM 831 N N . LYS A 1 111 ? 11.484 10.266 7.008 1 88.19 111 LYS A N 1
ATOM 832 C CA . LYS A 1 111 ? 12.422 9.188 6.684 1 88.19 111 LYS A CA 1
ATOM 833 C C . LYS A 1 111 ? 13.688 9.297 7.527 1 88.19 111 LYS A C 1
ATOM 835 O O . LYS A 1 111 ? 14.5 10.203 7.324 1 88.19 111 LYS A O 1
ATOM 840 N N . ASN A 1 112 ? 13.898 8.438 8.414 1 85.25 112 ASN A N 1
ATOM 841 C CA . ASN A 1 112 ? 15.086 8.164 9.219 1 85.25 112 ASN A CA 1
ATOM 842 C C . ASN A 1 112 ? 15.492 9.383 10.047 1 85.25 112 ASN A C 1
ATOM 844 O O . ASN A 1 112 ? 16.688 9.609 10.297 1 85.25 112 ASN A O 1
ATOM 848 N N . ASP A 1 113 ? 14.633 10.219 10.406 1 91 113 ASP A N 1
ATOM 849 C CA . ASP A 1 113 ? 14.906 11.391 11.227 1 91 113 ASP A CA 1
ATOM 850 C C . ASP A 1 113 ? 13.953 11.461 12.422 1 91 113 ASP A C 1
ATOM 852 O O . ASP A 1 113 ? 12.734 11.555 12.25 1 91 113 ASP A O 1
ATOM 856 N N . VAL A 1 114 ? 14.5 11.352 13.57 1 94.56 114 VAL A N 1
ATOM 857 C CA . VAL A 1 114 ? 13.719 11.422 14.805 1 94.56 114 VAL A CA 1
ATOM 858 C C . VAL A 1 114 ? 14.234 12.562 15.68 1 94.56 114 VAL A C 1
ATOM 860 O O . VAL A 1 114 ? 13.906 12.641 16.859 1 94.56 114 VAL A O 1
ATOM 863 N N . SER A 1 115 ? 15.094 13.469 15.133 1 94.25 115 SER A N 1
ATOM 864 C CA . SER A 1 115 ? 15.797 14.484 15.906 1 94.25 115 SER A CA 1
ATOM 865 C C . SER A 1 115 ? 14.82 15.469 16.547 1 94.25 115 SER A C 1
ATOM 867 O O . SER A 1 115 ? 15.117 16.062 17.578 1 94.25 115 SER A O 1
ATOM 869 N N . TYR A 1 116 ? 13.602 15.523 15.977 1 96.31 116 TYR A N 1
ATOM 870 C CA . TYR A 1 116 ? 12.602 16.484 16.438 1 96.31 116 TYR A CA 1
ATOM 871 C C . TYR A 1 116 ? 11.766 15.891 17.562 1 96.31 116 TYR A C 1
ATOM 873 O O . TYR A 1 116 ? 11.023 16.609 18.234 1 96.31 116 TYR A O 1
ATOM 881 N N . LEU A 1 117 ? 11.906 14.648 17.812 1 95.69 117 LEU A N 1
ATOM 882 C CA . LEU A 1 117 ? 11 13.961 18.719 1 95.69 117 LEU A CA 1
ATOM 883 C C . LEU A 1 117 ? 11.461 14.125 20.172 1 95.69 117 LEU A C 1
ATOM 885 O O . LEU A 1 117 ? 12.523 13.625 20.547 1 95.69 117 LEU A O 1
ATOM 889 N N . ASP A 1 118 ? 10.703 14.906 20.984 1 93.12 118 ASP A N 1
ATOM 890 C CA . ASP A 1 118 ? 10.93 15.125 22.406 1 93.12 118 ASP A CA 1
ATOM 891 C C . ASP A 1 118 ? 9.711 14.719 23.234 1 93.12 118 ASP A C 1
ATOM 893 O O . ASP A 1 118 ? 9.109 15.547 23.906 1 93.12 118 ASP A O 1
ATOM 897 N N . VAL A 1 119 ? 9.328 13.469 23.172 1 93.69 119 VAL A N 1
ATOM 898 C CA . VAL A 1 119 ? 8.172 12.922 23.875 1 93.69 119 VAL A CA 1
ATOM 899 C C . VAL A 1 119 ? 8.609 11.742 24.734 1 93.69 119 VAL A C 1
ATOM 901 O O . VAL A 1 119 ? 9.211 10.781 24.25 1 93.69 119 VAL A O 1
ATOM 904 N N . GLU A 1 120 ? 8.305 11.859 25.984 1 90.25 120 GLU A N 1
ATOM 905 C CA . GLU A 1 120 ? 8.625 10.758 26.891 1 90.25 120 GLU A CA 1
ATOM 906 C C . GLU A 1 120 ? 7.797 9.523 26.578 1 90.25 120 GLU A C 1
ATOM 908 O O . GLU A 1 120 ? 6.613 9.625 26.25 1 90.25 120 GLU A O 1
ATOM 913 N N . GLY A 1 121 ? 8.5 8.359 26.531 1 91.19 121 GLY A N 1
ATOM 914 C CA . GLY A 1 121 ? 7.766 7.121 26.344 1 91.19 121 GLY A CA 1
ATOM 915 C C . GLY A 1 121 ? 7.867 6.582 24.922 1 91.19 121 GLY A C 1
ATOM 916 O O . GLY A 1 121 ? 7.496 5.434 24.672 1 91.19 121 GLY A O 1
ATOM 917 N N . VAL A 1 122 ? 8.375 7.418 24.031 1 93.81 122 VAL A N 1
ATOM 918 C CA . VAL A 1 122 ? 8.555 6.941 22.672 1 93.81 122 VAL A CA 1
ATOM 919 C C . VAL A 1 122 ? 9.891 6.203 22.547 1 93.81 122 VAL A C 1
ATOM 921 O O . VAL A 1 122 ? 10.938 6.738 22.922 1 93.81 122 VAL A O 1
ATOM 924 N N . GLY A 1 123 ? 9.836 4.973 22.078 1 94.69 123 GLY A N 1
ATOM 925 C CA . GLY A 1 123 ? 11.047 4.195 21.859 1 94.69 123 GLY A CA 1
ATOM 926 C C . GLY A 1 123 ? 11.688 4.469 20.516 1 94.69 123 GLY A C 1
ATOM 927 O O . GLY A 1 123 ? 10.992 4.605 19.5 1 94.69 123 GLY A O 1
ATOM 928 N N . VAL A 1 124 ? 13 4.668 20.516 1 94 124 VAL A N 1
ATOM 929 C CA . VAL A 1 124 ? 13.773 4.82 19.297 1 94 124 VAL A CA 1
ATOM 930 C C . VAL A 1 124 ? 14.75 3.654 19.156 1 94 124 VAL A C 1
ATOM 932 O O . VAL A 1 124 ? 15.406 3.264 20.109 1 94 124 VAL A O 1
ATOM 935 N N . ILE A 1 125 ? 14.719 3.078 17.969 1 92.75 125 ILE A N 1
ATOM 936 C CA . ILE A 1 125 ? 15.586 1.949 17.656 1 92.75 125 ILE A CA 1
ATOM 937 C C . ILE A 1 125 ? 16.703 2.398 16.703 1 92.75 125 ILE A C 1
ATOM 939 O O . ILE A 1 125 ? 16.422 3.021 15.672 1 92.75 125 ILE A O 1
ATOM 943 N N . ASP A 1 126 ? 17.891 2.109 17.109 1 88.94 126 ASP A N 1
ATOM 944 C CA . ASP A 1 126 ? 19.031 2.428 16.266 1 88.94 126 ASP A CA 1
ATOM 945 C C . ASP A 1 126 ? 19.562 1.182 15.562 1 88.94 126 ASP A C 1
ATOM 947 O O . ASP A 1 126 ? 20.078 0.267 16.203 1 88.94 126 ASP A O 1
ATOM 951 N N . ARG A 1 127 ? 19.422 1.117 14.328 1 87.81 127 ARG A N 1
ATOM 952 C CA . ARG A 1 127 ? 19.953 0.065 13.469 1 87.81 127 ARG A CA 1
ATOM 953 C C . AR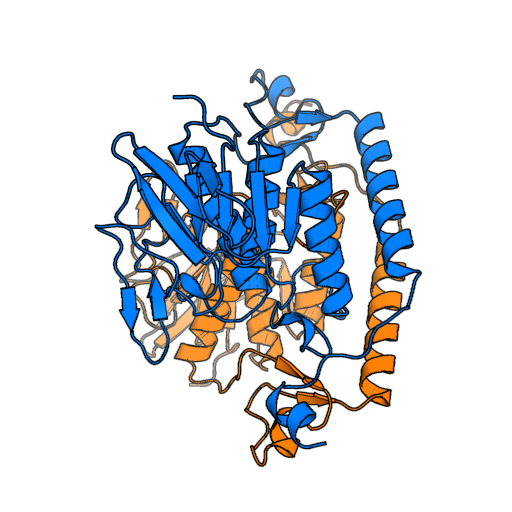G A 1 127 ? 20.781 0.653 12.336 1 87.81 127 ARG A C 1
ATOM 955 O O . ARG A 1 127 ? 20.625 0.272 11.172 1 87.81 127 ARG A O 1
ATOM 962 N N . GLY A 1 128 ? 21.719 1.665 12.688 1 87.12 128 GLY A N 1
ATOM 963 C CA . GLY A 1 128 ? 22.438 2.443 11.688 1 87.12 128 GLY A CA 1
ATOM 964 C C . GLY A 1 128 ? 21.641 3.641 11.195 1 87.12 128 GLY A C 1
ATOM 965 O O . GLY A 1 128 ? 22.219 4.613 10.711 1 87.12 128 GLY A O 1
ATOM 966 N N . LYS A 1 129 ? 20.391 3.377 11.336 1 90.25 129 LYS A N 1
ATOM 967 C CA . LYS A 1 129 ? 19.422 4.445 11.148 1 90.25 129 LYS A CA 1
ATOM 968 C C . LYS A 1 129 ? 18.422 4.492 12.305 1 90.25 129 LYS A C 1
ATOM 970 O O . LYS A 1 129 ? 18.281 3.514 13.039 1 90.25 129 LYS A O 1
ATOM 975 N N . ASP A 1 130 ? 17.844 5.625 12.445 1 93.25 130 ASP A N 1
ATOM 976 C CA . ASP A 1 130 ? 16.891 5.762 13.547 1 93.25 130 ASP A CA 1
ATOM 977 C C . ASP A 1 130 ? 15.477 5.406 13.102 1 93.25 130 ASP A C 1
ATOM 979 O O . ASP A 1 130 ? 15.023 5.848 12.039 1 93.25 130 ASP A O 1
ATOM 983 N N . TYR A 1 131 ? 14.859 4.598 13.883 1 96.06 131 TYR A N 1
ATOM 984 C CA . TYR A 1 131 ? 13.461 4.234 13.703 1 96.06 131 TYR A CA 1
ATOM 985 C C . TYR A 1 131 ? 12.672 4.465 14.992 1 96.06 131 TYR A C 1
ATOM 987 O O . TYR A 1 131 ? 13.25 4.566 16.078 1 96.06 131 TYR A O 1
ATOM 995 N N . VAL A 1 132 ? 11.422 4.605 14.836 1 97.38 132 VAL A N 1
ATOM 996 C CA . VAL A 1 132 ? 10.539 4.688 15.992 1 97.38 132 VAL A CA 1
ATOM 997 C C . VAL A 1 132 ? 9.969 3.307 16.312 1 97.38 132 VAL A C 1
ATOM 999 O O . VAL A 1 132 ? 9.539 2.586 15.406 1 97.38 132 VAL A O 1
ATOM 1002 N N . ASP A 1 133 ? 10.086 2.947 17.594 1 96.75 133 ASP A N 1
ATOM 1003 C CA . ASP A 1 133 ? 9.523 1.673 18.016 1 96.75 133 ASP A CA 1
ATOM 1004 C C . ASP A 1 133 ? 7.992 1.712 18 1 96.75 133 ASP A C 1
ATOM 1006 O O . ASP A 1 133 ? 7.379 2.467 18.766 1 96.75 133 ASP A O 1
ATOM 1010 N N . VAL A 1 134 ? 7.398 0.894 17.125 1 97.75 134 VAL A N 1
ATOM 1011 C CA . VAL A 1 134 ? 5.941 0.865 17 1 97.75 134 VAL A CA 1
ATOM 1012 C C . VAL A 1 134 ? 5.461 -0.581 16.906 1 97.75 134 VAL A C 1
ATOM 1014 O O . VAL A 1 134 ? 6.246 -1.483 16.609 1 97.75 134 VAL A O 1
ATOM 1017 N N . ASP A 1 135 ? 4.188 -0.769 17.219 1 96.44 135 ASP A N 1
ATOM 1018 C CA . ASP A 1 135 ? 3.584 -2.068 16.938 1 96.44 135 ASP A CA 1
ATOM 1019 C C . ASP A 1 135 ? 3.227 -2.201 15.453 1 96.44 135 ASP A C 1
ATOM 1021 O O . ASP A 1 135 ? 3.551 -1.322 14.648 1 96.44 135 ASP A O 1
ATOM 1025 N N . GLU A 1 136 ? 2.6 -3.295 15.023 1 93.31 136 GLU A N 1
ATOM 1026 C CA . GLU A 1 136 ? 2.357 -3.621 13.617 1 93.31 136 GLU A CA 1
ATOM 1027 C C . GLU A 1 136 ? 1.379 -2.639 12.984 1 93.31 136 GLU A C 1
ATOM 1029 O O . GLU A 1 136 ? 1.29 -2.547 11.758 1 93.31 136 GLU A O 1
ATOM 1034 N N . ARG A 1 137 ? 0.699 -1.894 13.891 1 96.81 137 ARG A N 1
ATOM 1035 C CA . ARG A 1 137 ? -0.309 -0.958 13.406 1 96.81 137 ARG A CA 1
ATOM 1036 C C . ARG A 1 137 ? 0.19 0.48 13.492 1 96.81 137 ARG A C 1
ATOM 1038 O O . ARG A 1 137 ? -0.565 1.421 13.242 1 96.81 137 ARG A O 1
ATOM 1045 N N . GLY A 1 138 ? 1.434 0.701 13.836 1 98.44 138 GLY A N 1
ATOM 1046 C CA . GLY A 1 138 ? 2.072 2.008 13.797 1 98.44 138 GLY A CA 1
ATOM 1047 C C . GLY A 1 138 ? 1.946 2.766 15.109 1 98.44 138 GLY A C 1
ATOM 1048 O O . GLY A 1 138 ? 2.359 3.924 15.203 1 98.44 138 GLY A O 1
ATOM 1049 N N . ARG A 1 139 ? 1.375 2.125 16.172 1 98.19 139 ARG A N 1
ATOM 1050 C CA . ARG A 1 139 ? 1.229 2.771 17.484 1 98.19 139 ARG A CA 1
ATOM 1051 C C . ARG A 1 139 ? 2.561 2.816 18.219 1 98.19 139 ARG A C 1
ATOM 1053 O O . ARG A 1 139 ? 3.27 1.81 18.297 1 98.19 139 ARG A O 1
ATOM 1060 N N . THR A 1 140 ? 2.875 4 18.75 1 97.19 140 THR A N 1
ATOM 1061 C CA . THR A 1 140 ? 4.008 4.09 19.672 1 97.19 140 THR A CA 1
ATOM 1062 C C . THR A 1 140 ? 3.574 3.758 21.094 1 97.19 140 THR A C 1
ATOM 1064 O O . THR A 1 140 ? 2.451 3.303 21.312 1 97.19 140 THR A O 1
ATOM 1067 N N . GLY A 1 141 ? 4.516 3.932 22.047 1 94.88 141 GLY A N 1
ATOM 1068 C CA . GLY A 1 141 ? 4.176 3.758 23.453 1 94.88 141 GLY A CA 1
ATOM 1069 C C . GLY A 1 141 ? 3.387 4.922 24.016 1 94.88 141 GLY A C 1
ATOM 1070 O O . GLY A 1 141 ? 2.957 4.879 25.172 1 94.88 141 GLY A O 1
ATOM 1071 N N . VAL A 1 142 ? 3.168 5.945 23.219 1 95.69 142 VAL A N 1
ATOM 1072 C CA . VAL A 1 142 ? 2.459 7.145 23.656 1 95.69 142 VAL A CA 1
ATOM 1073 C C . VAL A 1 142 ? 1.119 7.242 22.922 1 95.69 142 VAL A C 1
ATOM 1075 O O . VAL A 1 142 ? 1.07 7.242 21.703 1 95.69 142 VAL A O 1
ATOM 1078 N N . GLU A 1 143 ? 0.009 7.328 23.688 1 95.44 143 GLU A N 1
ATOM 1079 C CA . GLU A 1 143 ? -1.324 7.422 23.109 1 95.44 143 GLU A CA 1
ATOM 1080 C C . GLU A 1 143 ? -1.44 8.641 22.188 1 95.44 143 GLU A C 1
ATOM 1082 O O . GLU A 1 143 ? -1.034 9.742 22.562 1 95.44 143 GLU A O 1
ATOM 1087 N N . GLY A 1 144 ? -1.884 8.398 20.969 1 97.06 144 GLY A N 1
ATOM 1088 C CA . GLY A 1 144 ? -2.121 9.492 20.047 1 97.06 144 GLY A CA 1
ATOM 1089 C C . GLY A 1 144 ? -0.946 9.758 19.125 1 97.06 144 GLY A C 1
ATOM 1090 O O . GLY A 1 144 ? -1.039 10.586 18.219 1 97.06 144 GLY A O 1
ATOM 1091 N N . LEU A 1 145 ? 0.178 9.078 19.359 1 97.69 145 LEU A N 1
ATOM 1092 C CA . LEU A 1 145 ? 1.384 9.234 18.547 1 97.69 145 LEU A CA 1
ATOM 1093 C C . LEU A 1 145 ? 1.66 7.98 17.734 1 97.69 145 LEU A C 1
ATOM 1095 O O . LEU A 1 145 ? 1.796 6.887 18.281 1 97.69 145 LEU A O 1
ATOM 1099 N N . PHE A 1 146 ? 1.755 8.164 16.391 1 98.62 146 PHE A N 1
ATOM 1100 C CA . PHE A 1 146 ? 1.948 7.051 15.469 1 98.62 146 PHE A CA 1
ATOM 1101 C C . PHE A 1 146 ? 3.176 7.281 14.594 1 98.62 146 PHE A C 1
ATOM 1103 O O . PHE A 1 146 ? 3.66 8.414 14.477 1 98.62 146 PHE A O 1
ATOM 1110 N N . ALA A 1 147 ? 3.684 6.234 14.023 1 98.69 147 ALA A N 1
ATOM 1111 C CA . ALA A 1 147 ? 4.727 6.34 13 1 98.69 147 ALA A CA 1
ATOM 1112 C C . ALA A 1 147 ? 4.402 5.469 11.789 1 98.69 147 ALA A C 1
ATOM 1114 O O . ALA A 1 147 ? 3.785 4.41 11.93 1 98.69 147 ALA A O 1
ATOM 1115 N N . ALA A 1 148 ? 4.84 5.938 10.633 1 98.62 148 ALA A N 1
ATOM 1116 C CA . ALA A 1 148 ? 4.508 5.258 9.383 1 98.62 148 ALA A CA 1
ATOM 1117 C C . ALA A 1 148 ? 5.711 5.223 8.438 1 98.62 148 ALA A C 1
ATOM 1119 O O . ALA A 1 148 ? 6.578 6.098 8.5 1 98.62 148 ALA A O 1
ATOM 1120 N N . GLY A 1 149 ? 5.699 4.215 7.535 1 97.62 149 GLY A N 1
ATOM 1121 C CA . GLY A 1 149 ? 6.695 4.121 6.477 1 97.62 149 GLY A CA 1
ATOM 1122 C C . GLY A 1 149 ? 8.078 3.762 6.988 1 97.62 149 GLY A C 1
ATOM 1123 O O . GLY A 1 149 ? 8.219 2.879 7.836 1 97.62 149 GLY A O 1
ATOM 1124 N N . ARG A 1 150 ? 9.094 4.461 6.469 1 95.69 150 ARG A N 1
ATOM 1125 C CA . ARG A 1 150 ? 10.484 4.141 6.766 1 95.69 150 ARG A CA 1
ATOM 1126 C C . ARG A 1 150 ? 10.781 4.324 8.25 1 95.69 150 ARG A C 1
ATOM 1128 O O . ARG A 1 150 ? 11.5 3.525 8.852 1 95.69 150 ARG A O 1
ATOM 1135 N N . LEU A 1 151 ? 10.164 5.328 8.805 1 97.12 151 LEU A N 1
ATOM 1136 C CA . LEU A 1 151 ? 10.422 5.621 10.211 1 97.12 151 LEU A CA 1
ATOM 1137 C C . LEU A 1 151 ? 9.922 4.492 11.102 1 97.12 151 LEU A C 1
ATOM 1139 O O . LEU A 1 151 ? 10.391 4.332 12.234 1 97.12 151 LEU A O 1
ATOM 1143 N N . ALA A 1 152 ? 8.969 3.727 10.648 1 97.31 152 ALA A N 1
ATOM 1144 C CA . ALA A 1 152 ? 8.438 2.562 11.359 1 97.31 152 ALA A CA 1
ATOM 1145 C C . ALA A 1 152 ? 9.133 1.281 10.898 1 97.31 152 ALA A C 1
ATOM 1147 O O . ALA A 1 152 ? 8.57 0.19 11.008 1 97.31 152 ALA A O 1
ATOM 1148 N N . GLU A 1 153 ? 10.25 1.397 10.203 1 95.44 153 GLU A N 1
ATOM 1149 C CA . GLU A 1 153 ? 11.133 0.304 9.797 1 95.44 153 GLU A CA 1
ATOM 1150 C C . GLU A 1 153 ? 10.531 -0.489 8.641 1 95.44 153 GLU A C 1
ATOM 1152 O O . GLU A 1 153 ? 10.875 -1.658 8.438 1 95.44 153 GLU A O 1
ATOM 1157 N N . LYS A 1 154 ? 9.602 0.124 7.953 1 96.5 154 LYS A N 1
ATOM 1158 C CA . LYS A 1 154 ? 9.094 -0.532 6.754 1 96.5 154 LYS A CA 1
ATOM 1159 C C . LYS A 1 154 ? 10.117 -0.48 5.621 1 96.5 154 LYS A C 1
ATOM 1161 O O . LYS A 1 154 ? 10.953 0.422 5.578 1 96.5 154 LYS A O 1
ATOM 1166 N N . PRO A 1 155 ? 10.023 -1.488 4.703 1 94.94 155 PRO A N 1
ATOM 1167 C CA . PRO A 1 155 ? 10.883 -1.446 3.521 1 94.94 155 PRO A CA 1
ATOM 1168 C C . PRO A 1 155 ? 10.688 -0.179 2.691 1 94.94 155 PRO A C 1
ATOM 1170 O O . PRO A 1 155 ? 9.656 0.486 2.809 1 94.94 155 PRO A O 1
ATOM 1173 N N . HIS A 1 156 ? 11.68 0.094 1.826 1 93.56 156 HIS A N 1
ATOM 1174 C CA . HIS A 1 156 ? 11.789 1.362 1.114 1 93.56 156 HIS A CA 1
ATOM 1175 C C . HIS A 1 156 ? 10.781 1.444 -0.025 1 93.56 156 HIS A C 1
ATOM 1177 O O . HIS A 1 156 ? 10.523 2.527 -0.56 1 93.56 156 HIS A O 1
ATOM 1183 N N . GLN A 1 157 ? 10.219 0.328 -0.401 1 96.19 157 GLN A N 1
ATOM 1184 C CA . GLN A 1 157 ? 9.367 0.32 -1.586 1 96.19 157 GLN A CA 1
ATOM 1185 C C . GLN A 1 157 ? 8.164 1.242 -1.405 1 96.19 157 GLN A C 1
ATOM 1187 O O . GLN A 1 157 ? 7.496 1.199 -0.372 1 96.19 157 GLN A O 1
ATOM 1192 N N . ALA A 1 158 ? 7.883 2.02 -2.447 1 97.19 158 ALA A N 1
ATOM 1193 C CA . ALA A 1 158 ? 6.836 3.035 -2.391 1 97.19 158 ALA A CA 1
ATOM 1194 C C . ALA A 1 158 ? 5.477 2.404 -2.102 1 97.19 158 ALA A C 1
ATOM 1196 O O . ALA A 1 158 ? 4.695 2.936 -1.311 1 97.19 158 ALA A O 1
ATOM 1197 N N . ALA A 1 159 ? 5.188 1.249 -2.709 1 98.12 159 ALA A N 1
ATOM 1198 C CA . ALA A 1 159 ? 3.916 0.562 -2.488 1 98.12 159 ALA A CA 1
ATOM 1199 C C . ALA A 1 159 ? 3.754 0.162 -1.024 1 98.12 159 ALA A C 1
ATOM 1201 O O . ALA A 1 159 ? 2.668 0.297 -0.454 1 98.12 159 ALA A O 1
ATOM 1202 N N . VAL A 1 160 ? 4.871 -0.31 -0.425 1 98.19 160 VAL A N 1
ATOM 1203 C CA . VAL A 1 160 ? 4.859 -0.729 0.973 1 98.19 160 VAL A CA 1
ATOM 1204 C C . VAL A 1 160 ? 4.59 0.476 1.871 1 98.19 160 VAL A C 1
ATOM 1206 O O . VAL A 1 160 ? 3.719 0.428 2.74 1 98.19 160 VAL A O 1
ATOM 1209 N N . CYS A 1 161 ? 5.262 1.566 1.586 1 98 161 CYS A N 1
ATOM 1210 C CA . CYS A 1 161 ? 5.137 2.758 2.418 1 98 161 CYS A CA 1
ATOM 1211 C C . CYS A 1 161 ? 3.76 3.393 2.256 1 98 161 CYS A C 1
ATOM 1213 O O . CYS A 1 161 ? 3.186 3.895 3.225 1 98 161 CYS A O 1
ATOM 1215 N N . ALA A 1 162 ? 3.242 3.328 1.053 1 98.56 162 ALA A N 1
ATOM 1216 C CA . ALA A 1 162 ? 1.896 3.852 0.833 1 98.56 162 ALA A CA 1
ATOM 1217 C C . ALA A 1 162 ? 0.861 3.049 1.615 1 98.56 162 ALA A C 1
ATOM 1219 O O . ALA A 1 162 ? 0.015 3.621 2.307 1 98.56 162 ALA A O 1
ATOM 1220 N N . GLY A 1 163 ? 0.968 1.741 1.52 1 98.69 163 GLY A N 1
ATOM 1221 C CA . GLY A 1 163 ? 0.047 0.885 2.25 1 98.69 163 GLY A CA 1
ATOM 1222 C C . GLY A 1 163 ? 0.145 1.049 3.756 1 98.69 163 GLY A C 1
ATOM 1223 O O . GLY A 1 163 ? -0.872 1.054 4.453 1 98.69 163 GLY A O 1
ATOM 1224 N N . HIS A 1 164 ? 1.357 1.2 4.203 1 98.75 164 HIS A N 1
ATOM 1225 C CA . HIS A 1 164 ? 1.545 1.337 5.645 1 98.75 164 HIS A CA 1
ATOM 1226 C C . HIS A 1 164 ? 1.022 2.68 6.141 1 98.75 164 HIS A C 1
ATOM 1228 O O . HIS A 1 164 ? 0.444 2.762 7.227 1 98.75 164 HIS A O 1
ATOM 1234 N N . GLY A 1 165 ? 1.228 3.758 5.34 1 98.81 165 GLY A N 1
ATOM 1235 C CA . GLY A 1 165 ? 0.625 5.035 5.691 1 98.81 165 GLY A CA 1
ATOM 1236 C C . GLY A 1 165 ? -0.882 4.961 5.848 1 98.81 165 GLY A C 1
ATOM 1237 O O . GLY A 1 165 ? -1.438 5.488 6.812 1 98.81 165 GLY A O 1
ATOM 1238 N N . ALA A 1 166 ? -1.508 4.277 4.902 1 98.62 166 ALA A N 1
ATOM 1239 C CA . ALA A 1 166 ? -2.951 4.07 4.961 1 98.62 166 ALA A CA 1
ATOM 1240 C C . ALA A 1 166 ? -3.338 3.252 6.191 1 98.62 166 ALA A C 1
ATOM 1242 O O . ALA A 1 166 ? -4.301 3.582 6.887 1 98.62 166 ALA A O 1
ATOM 1243 N N . GLU A 1 167 ? -2.588 2.232 6.477 1 98.5 167 GLU A N 1
ATOM 1244 C CA . GLU A 1 167 ? -2.873 1.362 7.613 1 98.5 167 GLU A CA 1
ATOM 1245 C C . GLU A 1 167 ? -2.789 2.131 8.93 1 98.5 167 GLU A C 1
ATOM 1247 O O . GLU A 1 167 ? -3.643 1.968 9.805 1 98.5 167 GLU A O 1
ATOM 1252 N N . VAL A 1 168 ? -1.771 2.949 9.062 1 98.81 168 VAL A N 1
ATOM 1253 C CA . VAL A 1 168 ? -1.58 3.738 10.273 1 98.81 168 VAL A CA 1
ATOM 1254 C C . VAL A 1 168 ? -2.744 4.711 10.445 1 98.81 168 VAL A C 1
ATOM 1256 O O . VAL A 1 168 ? -3.236 4.91 11.555 1 98.81 168 VAL A O 1
ATOM 1259 N N . ALA A 1 169 ? -3.191 5.289 9.359 1 98.56 169 ALA A N 1
ATOM 1260 C CA . ALA A 1 169 ? -4.344 6.184 9.43 1 98.56 169 ALA A CA 1
ATOM 1261 C C . ALA A 1 169 ? -5.598 5.426 9.859 1 98.56 169 ALA A C 1
ATOM 1263 O O . ALA A 1 169 ? -6.398 5.938 10.641 1 98.56 169 ALA A O 1
ATOM 1264 N N . VAL A 1 170 ? -5.789 4.215 9.312 1 97.88 170 VAL A N 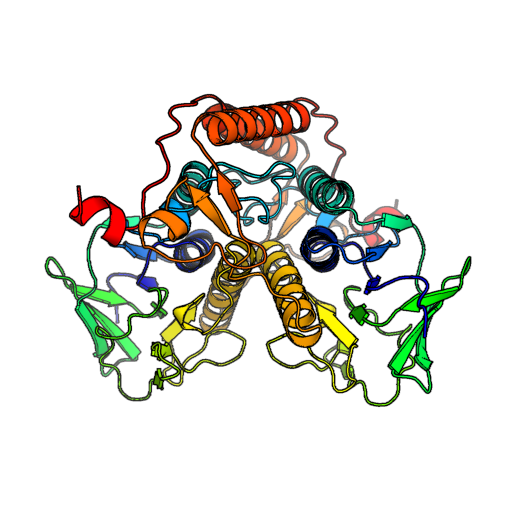1
ATOM 1265 C CA . VAL A 1 170 ? -6.93 3.393 9.703 1 97.88 170 VAL A CA 1
ATOM 1266 C C . VAL A 1 170 ? -6.863 3.107 11.203 1 97.88 170 VAL A C 1
ATOM 1268 O O . VAL A 1 170 ? -7.879 3.182 11.898 1 97.88 170 VAL A O 1
ATOM 1271 N N . THR A 1 171 ? -5.68 2.838 11.695 1 98.31 171 THR A N 1
ATOM 1272 C CA . THR A 1 171 ? -5.48 2.623 13.125 1 98.31 171 THR A CA 1
ATOM 1273 C C . THR A 1 171 ? -5.867 3.867 13.922 1 98.31 171 THR A C 1
ATOM 1275 O O . THR A 1 171 ? -6.57 3.773 14.93 1 98.31 171 THR A O 1
ATOM 1278 N N . LEU A 1 172 ? -5.43 5.016 13.445 1 98.44 172 LEU A N 1
ATOM 1279 C CA . LEU A 1 172 ? -5.754 6.285 14.078 1 98.44 172 LEU A CA 1
ATOM 1280 C C . LEU A 1 172 ? -7.262 6.508 14.117 1 98.44 172 LEU A C 1
ATOM 1282 O O . LEU A 1 172 ? -7.812 6.891 15.156 1 98.44 172 LEU A O 1
ATOM 1286 N N . LEU A 1 173 ? -7.93 6.195 13.031 1 97.5 173 LEU A N 1
ATOM 1287 C CA . LEU A 1 173 ? -9.375 6.359 12.961 1 97.5 173 LEU A CA 1
ATOM 1288 C C . LEU A 1 173 ? -10.086 5.434 13.945 1 97.5 173 LEU A C 1
ATOM 1290 O O . LEU A 1 173 ? -11.062 5.828 14.578 1 97.5 173 LEU A O 1
ATOM 1294 N N . GLU A 1 174 ? -9.578 4.227 14.047 1 96.62 174 GLU A N 1
ATOM 1295 C CA . GLU A 1 174 ? -10.125 3.289 15.023 1 96.62 174 GLU A CA 1
ATOM 1296 C C . GLU A 1 174 ? -9.945 3.812 16.453 1 96.62 174 GLU A C 1
ATOM 1298 O O . GLU A 1 174 ? -10.891 3.799 17.234 1 96.62 174 GLU A O 1
ATOM 1303 N N . ASP A 1 175 ? -8.727 4.289 16.766 1 97 175 ASP A N 1
ATOM 1304 C CA . ASP A 1 175 ? -8.438 4.801 18.109 1 97 175 ASP A CA 1
ATOM 1305 C C . ASP A 1 175 ? -9.273 6.043 18.422 1 97 175 ASP A C 1
ATOM 1307 O O . ASP A 1 175 ? -9.641 6.277 19.562 1 97 175 ASP A O 1
ATOM 1311 N N . ALA A 1 176 ? -9.562 6.793 17.359 1 96.5 176 ALA A N 1
ATOM 1312 C CA . ALA A 1 176 ? -10.375 7.996 17.516 1 96.5 176 ALA A CA 1
ATOM 1313 C C . ALA A 1 176 ? -11.867 7.656 17.547 1 96.5 176 ALA A C 1
ATOM 1315 O O . ALA A 1 176 ? -12.711 8.547 17.641 1 96.5 176 ALA A O 1
ATOM 1316 N N . GLU A 1 177 ? -12.195 6.297 17.328 1 95.12 177 GLU A N 1
ATOM 1317 C CA . GLU A 1 177 ? -13.562 5.789 17.375 1 95.12 177 GLU A CA 1
ATOM 1318 C C . GLU A 1 177 ? -14.414 6.422 16.281 1 95.12 177 GLU A C 1
ATOM 1320 O O . GLU A 1 177 ? -15.578 6.762 16.516 1 95.12 177 GLU A O 1
ATOM 1325 N N . VAL A 1 178 ? -13.719 6.641 15.18 1 92.19 178 VAL A N 1
ATOM 1326 C CA . VAL A 1 178 ? -14.445 7.09 14 1 92.19 178 VAL A CA 1
ATOM 1327 C C . VAL A 1 178 ? -15.141 5.902 13.336 1 92.19 178 VAL A C 1
ATOM 1329 O O . VAL A 1 178 ? -14.516 4.863 13.102 1 92.19 178 VAL A O 1
ATOM 1332 N N . GLY A 1 179 ? -16.422 5.953 13.086 1 86.69 179 GLY A N 1
ATOM 1333 C CA . GLY A 1 179 ? -17.125 4.914 12.359 1 86.69 179 GLY A CA 1
ATOM 1334 C C . GLY A 1 179 ? -16.875 4.949 10.867 1 86.69 179 GLY A C 1
ATOM 1335 O O . GLY A 1 179 ? -17.141 5.953 10.211 1 86.69 179 GLY A O 1
ATOM 1336 N N . PHE A 1 180 ? -16.391 3.977 10.055 1 78.88 180 PHE A N 1
ATOM 1337 C CA . PHE A 1 180 ? -16.172 4.047 8.617 1 78.88 180 PHE A CA 1
ATOM 1338 C C . PHE A 1 180 ? -16.328 2.676 7.977 1 78.88 180 PHE A C 1
ATOM 1340 O O . PHE A 1 180 ? -16.422 2.562 6.75 1 78.88 180 PHE A O 1
ATOM 1347 N N . TYR A 1 181 ? -16.859 1.663 8.445 1 77.62 181 TYR A N 1
ATOM 1348 C CA . TYR A 1 181 ? -17.047 0.306 7.945 1 77.62 181 TYR A CA 1
ATOM 1349 C C . TYR A 1 181 ? -16.172 0.036 6.734 1 77.62 181 TYR A C 1
ATOM 1351 O O . TYR A 1 181 ? -16.656 -0.078 5.609 1 77.62 181 TYR A O 1
ATOM 1359 N N . HIS A 1 182 ? -15.055 -0.023 6.316 1 78.75 182 HIS A N 1
ATOM 1360 C CA . HIS A 1 182 ? -14.086 -0.344 5.273 1 78.75 182 HIS A CA 1
ATOM 1361 C C . HIS A 1 182 ? -13.875 0.84 4.336 1 78.75 182 HIS A C 1
ATOM 1363 O O . HIS A 1 182 ? -13.133 0.739 3.359 1 78.75 182 HIS A O 1
ATOM 1369 N N . ASP A 1 183 ? -14.562 1.982 4.578 1 80.75 183 ASP A N 1
ATOM 1370 C CA . ASP A 1 183 ? -14.492 3.148 3.701 1 80.75 183 ASP A CA 1
ATOM 1371 C C . ASP A 1 183 ? -14.852 2.779 2.264 1 80.75 183 ASP A C 1
ATOM 1373 O O . ASP A 1 183 ? -14.094 3.047 1.335 1 80.75 183 ASP A O 1
ATOM 1377 N N . TRP A 1 184 ? -16.141 2.186 2.143 1 87.62 184 TRP A N 1
ATOM 1378 C CA . TRP A 1 184 ? -16.578 1.476 0.943 1 87.62 184 TRP A CA 1
ATOM 1379 C C . TRP A 1 184 ? -17.656 2.26 0.206 1 87.62 184 TRP A C 1
ATOM 1381 O O . TRP A 1 184 ? -18.609 2.74 0.821 1 87.62 184 TRP A O 1
ATOM 1391 N N . VAL A 1 185 ? -17.438 2.531 -1.109 1 93.62 185 VAL A N 1
ATOM 1392 C CA . VAL A 1 185 ? -18.516 3.012 -1.981 1 93.62 185 VAL A CA 1
ATOM 1393 C C . VAL A 1 185 ? -19.188 1.828 -2.662 1 93.62 185 VAL A C 1
ATOM 1395 O O . VAL A 1 185 ? -18.562 1.1 -3.434 1 93.62 185 VAL A O 1
ATOM 1398 N N . ALA A 1 186 ? -20.438 1.631 -2.363 1 93.25 186 ALA A N 1
ATOM 1399 C CA . ALA A 1 186 ? -21.156 0.447 -2.832 1 93.25 186 ALA A CA 1
ATOM 1400 C C . ALA A 1 186 ? -22.25 0.823 -3.832 1 93.25 186 ALA A C 1
ATOM 1402 O O . ALA A 1 186 ? -22.688 1.972 -3.871 1 93.25 186 ALA A O 1
ATOM 1403 N N . PRO A 1 187 ? -22.531 -0.144 -4.738 1 93 187 PRO A N 1
ATOM 1404 C CA . PRO A 1 187 ? -23.703 0.124 -5.59 1 93 187 PRO A CA 1
ATOM 1405 C C . PRO A 1 187 ? -25 0.242 -4.797 1 93 187 PRO A C 1
ATOM 1407 O O . PRO A 1 187 ? -25.125 -0.338 -3.715 1 93 187 PRO A O 1
ATOM 1410 N N . GLU A 1 188 ? -25.891 0.971 -5.363 1 93.88 188 GLU A N 1
ATOM 1411 C CA . GLU A 1 188 ? -27.188 1.166 -4.73 1 93.88 188 GLU A CA 1
ATOM 1412 C C . GLU A 1 188 ? -27.828 -0.168 -4.344 1 93.88 188 GLU A C 1
ATOM 1414 O O . GLU A 1 188 ? -27.828 -1.111 -5.137 1 93.88 188 GLU A O 1
ATOM 1419 N N . GLY A 1 189 ? -28.297 -0.259 -3.057 1 93.31 189 GLY A N 1
ATOM 1420 C CA . GLY A 1 189 ? -28.984 -1.454 -2.59 1 93.31 189 GLY A CA 1
ATOM 1421 C C . GLY A 1 189 ? -28.047 -2.488 -2.002 1 93.31 189 GLY A C 1
ATOM 1422 O O . GLY A 1 189 ? -28.484 -3.52 -1.491 1 93.31 189 GLY A O 1
ATOM 1423 N N . TYR A 1 190 ? -26.766 -2.154 -2.035 1 93.62 190 TYR A N 1
ATOM 1424 C CA . TYR A 1 190 ? -25.781 -3.109 -1.528 1 93.62 190 TYR A CA 1
ATOM 1425 C C . TYR A 1 190 ? -26.062 -3.455 -0.07 1 93.62 190 TYR A C 1
ATOM 1427 O O . TYR A 1 190 ? -25.984 -4.621 0.324 1 93.62 190 TYR A O 1
ATOM 1435 N N . PHE A 1 191 ? -26.297 -2.508 0.745 1 93.5 191 PHE A N 1
ATOM 1436 C CA . PHE A 1 191 ? -26.656 -2.682 2.146 1 93.5 191 PHE A CA 1
ATOM 1437 C C . PHE A 1 191 ? -28.172 -2.631 2.328 1 93.5 191 PHE A C 1
ATOM 1439 O O . PHE A 1 191 ? -28.766 -3.58 2.836 1 93.5 191 PHE A O 1
ATOM 1446 N N . THR A 1 192 ? -28.75 -1.621 1.825 1 94.25 192 THR A N 1
ATOM 1447 C CA . THR A 1 192 ? -30.156 -1.335 2.082 1 94.25 192 THR A CA 1
ATOM 1448 C C . THR A 1 192 ? -31.062 -2.387 1.435 1 94.25 192 THR A C 1
ATOM 1450 O O . THR A 1 192 ? -32.125 -2.693 1.946 1 94.25 192 THR A O 1
ATOM 1453 N N . GLY A 1 193 ? -30.578 -2.92 0.308 1 92.12 193 GLY A N 1
ATOM 1454 C CA . GLY A 1 193 ? -31.344 -3.975 -0.337 1 92.12 193 GLY A CA 1
ATOM 1455 C C . GLY A 1 193 ? -31.406 -5.25 0.479 1 92.12 193 GLY A C 1
ATOM 1456 O O . GLY A 1 193 ? -32.219 -6.133 0.206 1 92.12 193 GLY A O 1
ATOM 1457 N N . ARG A 1 194 ? -30.625 -5.297 1.519 1 93.25 194 ARG A N 1
ATOM 1458 C CA . ARG A 1 194 ? -30.578 -6.457 2.406 1 93.25 194 ARG A CA 1
ATOM 1459 C C . ARG A 1 194 ? -31.141 -6.113 3.783 1 93.25 194 ARG A C 1
ATOM 1461 O O . ARG A 1 194 ? -30.938 -6.859 4.742 1 93.25 194 ARG A O 1
ATOM 1468 N N . GLY A 1 195 ? -31.75 -4.949 3.83 1 93.75 195 GLY A N 1
ATOM 1469 C CA . GLY A 1 195 ? -32.375 -4.531 5.074 1 93.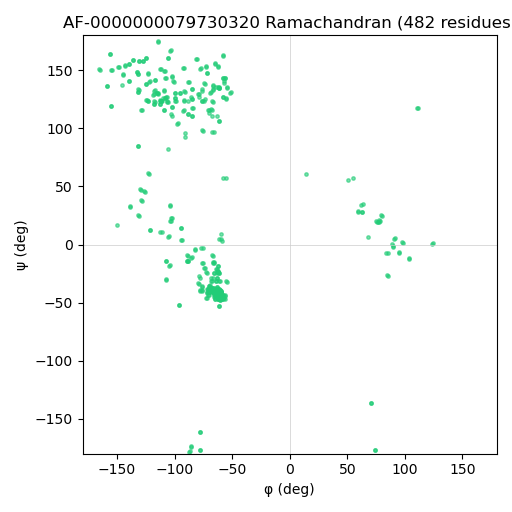75 195 GLY A CA 1
ATOM 1470 C C . GLY A 1 195 ? -31.375 -4.016 6.098 1 93.75 195 GLY A C 1
ATOM 1471 O O . GLY A 1 195 ? -31.656 -4.023 7.301 1 93.75 195 GLY A O 1
ATOM 1472 N N . ARG A 1 196 ? -30.266 -3.631 5.605 1 93.88 196 ARG A N 1
ATOM 1473 C CA . ARG A 1 196 ? -29.219 -3.127 6.496 1 93.88 196 ARG A CA 1
ATOM 1474 C C . ARG A 1 196 ? -29.031 -1.625 6.324 1 93.88 196 ARG A C 1
ATOM 1476 O O . ARG A 1 196 ? -29.25 -1.089 5.234 1 93.88 196 ARG A O 1
ATOM 1483 N N . ASP A 1 197 ? -28.656 -0.985 7.355 1 95 197 ASP A N 1
ATOM 1484 C CA . ASP A 1 197 ? -28.25 0.415 7.25 1 95 197 ASP A CA 1
ATOM 1485 C C . ASP A 1 197 ? -26.906 0.548 6.547 1 95 197 ASP A C 1
ATOM 1487 O O . ASP A 1 197 ? -26.062 -0.352 6.629 1 95 197 ASP A O 1
ATOM 1491 N N . VAL A 1 198 ? -26.797 1.659 5.832 1 94.44 198 VAL A N 1
ATOM 1492 C CA . VAL A 1 198 ? -25.484 1.968 5.289 1 94.44 198 VAL A CA 1
ATOM 1493 C C . VAL A 1 198 ? -24.516 2.283 6.43 1 94.44 198 VAL A C 1
ATOM 1495 O O . VAL A 1 198 ? -24.75 3.211 7.207 1 94.44 198 VAL A O 1
ATOM 1498 N N . PRO A 1 199 ? -23.438 1.553 6.5 1 93.06 199 PRO A N 1
ATOM 1499 C CA . PRO A 1 199 ? -22.516 1.8 7.609 1 93.06 199 PRO A CA 1
ATOM 1500 C C . PRO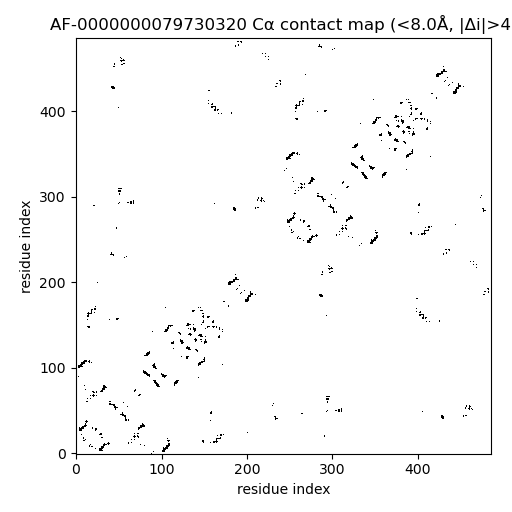 A 1 199 ? -21.875 3.189 7.555 1 93.06 199 PRO A C 1
ATOM 1502 O O . PRO A 1 199 ? -21.75 3.77 6.473 1 93.06 199 PRO A O 1
ATOM 1505 N N . PRO A 1 200 ? -21.453 3.652 8.773 1 90.5 200 PRO A N 1
ATOM 1506 C CA . PRO A 1 200 ? -20.719 4.914 8.75 1 90.5 200 PRO A CA 1
ATOM 1507 C C . PRO A 1 200 ? -19.484 4.855 7.852 1 90.5 200 PRO A C 1
ATOM 1509 O O . PRO A 1 200 ? -18.781 3.842 7.82 1 90.5 200 PRO A O 1
ATOM 1512 N N . GLY A 1 201 ? -19.203 5.957 7.062 1 87.19 201 GLY A N 1
ATOM 1513 C CA . GLY A 1 201 ? -18.047 6.023 6.188 1 87.19 201 GLY A CA 1
ATOM 1514 C C . GLY A 1 201 ? -18.281 5.398 4.828 1 87.19 201 GLY A C 1
ATOM 1515 O O . GLY A 1 201 ? -17.438 5.492 3.938 1 87.19 201 GLY A O 1
ATOM 1516 N N . CYS A 1 202 ? -19.469 4.727 4.684 1 91.69 202 CYS A N 1
ATOM 1517 C CA . CYS A 1 202 ? -19.812 4.113 3.406 1 91.69 202 CYS A CA 1
ATOM 1518 C C . CYS A 1 202 ? -20.891 4.918 2.682 1 91.69 202 CYS A C 1
ATOM 1520 O O . CYS A 1 202 ? -21.531 5.785 3.277 1 91.69 202 CYS A O 1
ATOM 1522 N N . GLU A 1 203 ? -20.969 4.691 1.47 1 94.06 203 GLU A N 1
ATOM 1523 C CA . GLU A 1 203 ? -22 5.301 0.629 1 94.06 203 GLU A CA 1
ATOM 1524 C C . GLU A 1 203 ? -22.547 4.301 -0.388 1 94.06 203 GLU A C 1
ATOM 1526 O O . GLU A 1 203 ? -21.812 3.436 -0.869 1 94.06 203 GLU A O 1
ATOM 1531 N N . GLU A 1 204 ? -23.797 4.359 -0.603 1 95.31 204 GLU A N 1
ATOM 1532 C CA . GLU A 1 204 ? -24.406 3.713 -1.757 1 95.31 204 GLU A CA 1
ATOM 1533 C C . GLU A 1 204 ? -24.672 4.715 -2.879 1 95.31 204 GLU A C 1
ATOM 1535 O O . GLU A 1 204 ? -25.219 5.793 -2.639 1 95.31 204 GLU A O 1
ATOM 1540 N N . ILE A 1 205 ? -24.234 4.32 -4.039 1 95.62 205 ILE A N 1
ATOM 1541 C CA . ILE A 1 205 ? -24.438 5.266 -5.129 1 95.62 205 ILE A CA 1
ATOM 1542 C C . ILE A 1 205 ? -25.234 4.602 -6.246 1 95.62 205 ILE A C 1
ATOM 1544 O O . ILE A 1 205 ? -25.125 3.393 -6.465 1 95.62 205 ILE A O 1
ATOM 1548 N N . ASP A 1 206 ? -26.047 5.387 -6.914 1 93.88 206 ASP A N 1
ATOM 1549 C CA . ASP A 1 206 ? -26.828 4.863 -8.039 1 93.88 206 ASP A CA 1
ATOM 1550 C C . ASP A 1 206 ? -26.016 4.934 -9.336 1 93.88 206 ASP A C 1
ATOM 1552 O O . ASP A 1 206 ? -24.844 5.309 -9.328 1 93.88 206 ASP A O 1
ATOM 1556 N N . GLU A 1 207 ? -26.656 4.523 -10.398 1 91.81 207 GLU A N 1
ATOM 1557 C CA . GLU A 1 207 ? -25.969 4.422 -11.68 1 91.81 207 GLU A CA 1
ATOM 1558 C C . GLU A 1 207 ? -25.516 5.793 -12.172 1 91.81 207 GLU A C 1
ATOM 1560 O O . GLU A 1 207 ? -24.422 5.926 -12.719 1 91.81 207 GLU A O 1
ATOM 1565 N N . ALA A 1 208 ? -26.375 6.785 -11.984 1 93.69 208 ALA A N 1
ATOM 1566 C CA . ALA A 1 208 ? -26.031 8.125 -12.445 1 93.69 208 ALA A CA 1
ATOM 1567 C C . ALA A 1 208 ? -24.781 8.641 -11.742 1 93.69 208 ALA A C 1
ATOM 1569 O O . ALA A 1 208 ? -23.875 9.188 -12.391 1 93.69 208 ALA A O 1
ATOM 1570 N N . GLU A 1 209 ? -24.75 8.445 -10.43 1 94.62 209 GLU A N 1
ATOM 1571 C CA . GLU A 1 209 ? -23.594 8.867 -9.656 1 94.62 209 GLU A CA 1
ATOM 1572 C C . GLU A 1 209 ? -22.359 8.047 -10.016 1 94.62 209 GLU A C 1
ATOM 1574 O O . GLU A 1 209 ? -21.25 8.578 -10.07 1 94.62 209 GLU A O 1
ATOM 1579 N N . TRP A 1 210 ? -22.562 6.773 -10.203 1 92.31 210 TRP A N 1
ATOM 1580 C CA . TRP A 1 210 ? -21.484 5.898 -10.625 1 92.31 210 TRP A CA 1
ATOM 1581 C C . TRP A 1 210 ? -20.859 6.395 -11.93 1 92.31 210 TRP A C 1
ATOM 1583 O O . TRP A 1 210 ? -19.641 6.516 -12.039 1 92.31 210 TRP A O 1
ATOM 1593 N N . VAL A 1 211 ? -21.641 6.742 -12.906 1 90.81 211 VAL A N 1
ATOM 1594 C CA . VAL A 1 211 ? -21.172 7.219 -14.203 1 90.81 211 VAL A CA 1
ATOM 1595 C C . VAL A 1 211 ? -20.438 8.547 -14.031 1 90.81 211 VAL A C 1
ATOM 1597 O O . VAL A 1 211 ? -19.375 8.758 -14.633 1 90.81 211 VAL A O 1
ATOM 1600 N N . ARG A 1 212 ? -21.016 9.398 -13.234 1 94.25 212 ARG A N 1
ATOM 1601 C CA . ARG A 1 212 ? -20.391 10.703 -12.992 1 94.25 212 ARG A CA 1
ATOM 1602 C C . ARG A 1 212 ? -19 10.547 -12.406 1 94.25 212 ARG A C 1
ATOM 1604 O O . ARG A 1 212 ? -18.047 11.18 -12.867 1 94.25 212 ARG A O 1
ATOM 1611 N N . ARG A 1 213 ? -18.859 9.68 -11.453 1 93.75 213 ARG A N 1
ATOM 1612 C CA . ARG A 1 213 ? -17.578 9.469 -10.797 1 93.75 213 ARG A CA 1
ATOM 1613 C C . ARG A 1 213 ? -16.578 8.805 -11.742 1 93.75 213 ARG A C 1
ATOM 1615 O O . ARG A 1 213 ? -15.383 9.109 -11.711 1 93.75 213 ARG A O 1
ATOM 1622 N N . GLU A 1 214 ? -17.094 7.957 -12.508 1 91.94 214 GLU A N 1
ATOM 1623 C CA . GLU A 1 214 ? -16.25 7.324 -13.508 1 91.94 214 GLU A CA 1
ATOM 1624 C C . GLU A 1 214 ? -15.68 8.352 -14.484 1 91.94 214 GLU A C 1
ATOM 1626 O O . GLU A 1 214 ? -14.477 8.344 -14.781 1 91.94 214 GLU A O 1
ATOM 1631 N N . GLN A 1 215 ? -16.547 9.195 -14.953 1 91.81 215 GLN A N 1
ATOM 1632 C CA . GLN A 1 215 ? -16.125 10.219 -15.898 1 91.81 215 GLN A CA 1
ATOM 1633 C C . GLN A 1 215 ? -15.125 11.18 -15.258 1 91.81 215 GLN A C 1
ATOM 1635 O O . GLN A 1 215 ? -14.125 11.547 -15.875 1 91.81 215 GLN A O 1
ATOM 1640 N N . GLN A 1 216 ? -15.422 11.516 -14.07 1 94.06 216 GLN A N 1
ATOM 1641 C CA . GLN A 1 216 ? -14.523 12.414 -13.352 1 94.06 216 GLN A CA 1
ATOM 1642 C C . GLN A 1 216 ? -13.148 11.773 -13.156 1 94.06 216 GLN A C 1
ATOM 1644 O O . GLN A 1 216 ? -12.125 12.438 -13.305 1 94.06 216 GLN A O 1
ATOM 1649 N N . SER A 1 217 ? -13.164 10.555 -12.805 1 93.88 217 SER A N 1
ATOM 1650 C CA . SER A 1 217 ? -11.922 9.805 -12.594 1 93.88 217 SER A CA 1
ATOM 1651 C C . SER A 1 217 ? -11.094 9.75 -13.875 1 93.88 217 SER A C 1
ATOM 1653 O O . SER A 1 217 ? -9.898 10.055 -13.859 1 93.88 217 SER A O 1
ATOM 1655 N N . LEU A 1 218 ? -11.719 9.43 -14.945 1 92.19 218 LEU A N 1
ATOM 1656 C CA . LEU A 1 218 ? -11.031 9.312 -16.234 1 92.19 218 LEU A CA 1
ATOM 1657 C C . LEU A 1 218 ? -10.492 10.672 -16.672 1 92.19 218 LEU A C 1
ATOM 1659 O O . LEU A 1 218 ? -9.352 10.766 -17.141 1 92.19 218 LEU A O 1
ATOM 1663 N N . GLU A 1 219 ? -11.281 11.672 -16.5 1 92.12 219 GLU A N 1
ATOM 1664 C CA . GLU A 1 219 ? -10.883 13.016 -16.906 1 92.12 219 GLU A CA 1
ATOM 1665 C C . GLU A 1 219 ? -9.703 13.508 -16.062 1 92.12 219 GLU A C 1
ATOM 1667 O O . GLU A 1 219 ? -8.766 14.109 -16.594 1 92.12 219 GLU A O 1
ATOM 1672 N N . ALA A 1 220 ? -9.789 13.273 -14.812 1 92.56 220 ALA A N 1
ATOM 1673 C CA . ALA A 1 220 ? -8.711 13.688 -13.922 1 92.56 220 ALA A CA 1
ATOM 1674 C C . ALA A 1 220 ? -7.387 13.047 -14.336 1 92.56 220 ALA A C 1
ATOM 1676 O O . ALA A 1 220 ? -6.363 13.727 -14.43 1 92.56 220 ALA A O 1
ATOM 1677 N N . MET A 1 221 ? -7.387 11.789 -14.633 1 93 221 MET A N 1
ATOM 1678 C CA . MET A 1 221 ? -6.16 11.078 -14.992 1 93 221 MET A CA 1
ATOM 1679 C C . MET A 1 221 ? -5.668 11.516 -16.375 1 93 221 MET A C 1
ATOM 1681 O O . MET A 1 221 ? -4.469 11.695 -16.578 1 93 221 MET A O 1
ATOM 1685 N N . ARG A 1 222 ? -6.602 11.672 -17.25 1 89.75 222 ARG A N 1
ATOM 1686 C CA . ARG A 1 222 ? -6.23 12.148 -18.578 1 89.75 222 ARG A CA 1
ATOM 1687 C C . ARG A 1 222 ? -5.523 13.492 -18.5 1 89.75 222 ARG A C 1
ATOM 1689 O O . ARG A 1 222 ? -4.512 13.711 -19.172 1 89.75 222 ARG A O 1
ATOM 1696 N N . GLU A 1 223 ? -6.043 14.344 -17.703 1 90.75 223 GLU A N 1
ATOM 1697 C CA . GLU A 1 223 ? -5.469 15.68 -17.547 1 90.75 223 GLU A CA 1
ATOM 1698 C C . GLU A 1 223 ? -4.082 15.617 -16.922 1 90.75 223 GLU A C 1
ATOM 1700 O O . GLU A 1 223 ? -3.152 16.281 -17.391 1 90.75 223 GLU A O 1
ATOM 1705 N N . ARG A 1 224 ? -3.895 14.781 -15.977 1 90.19 224 ARG A N 1
ATOM 1706 C CA . ARG A 1 224 ? -2.633 14.75 -15.25 1 90.19 224 ARG A CA 1
ATOM 1707 C C . ARG A 1 224 ? -1.559 14.016 -16.047 1 90.19 224 ARG A C 1
ATOM 1709 O O . ARG A 1 224 ? -0.37 14.312 -15.914 1 90.19 224 ARG A O 1
ATOM 1716 N N . LEU A 1 225 ? -2.021 13.117 -16.875 1 89.56 225 LEU A N 1
ATOM 1717 C CA . LEU A 1 225 ? -1.071 12.328 -17.656 1 89.56 225 LEU A CA 1
ATOM 1718 C C . LEU A 1 225 ? -0.731 13.031 -18.969 1 89.56 225 LEU A C 1
ATOM 1720 O O . LEU A 1 225 ? 0.169 12.602 -19.688 1 89.56 225 LEU A O 1
ATOM 1724 N N . ALA A 1 226 ? -1.5 14.055 -19.391 1 83.25 226 ALA A N 1
ATOM 1725 C CA . ALA A 1 226 ? -1.283 14.766 -20.641 1 83.25 226 ALA A CA 1
ATOM 1726 C C . ALA A 1 226 ? -0.004 15.602 -20.594 1 83.25 226 ALA A C 1
ATOM 1728 O O . ALA A 1 226 ? 0.629 15.844 -21.625 1 83.25 226 ALA A O 1
ATOM 1729 N N . THR A 1 227 ? 0.397 16.297 -19.422 1 64.75 227 THR A N 1
ATOM 1730 C CA . THR A 1 227 ? 1.466 17.297 -19.391 1 64.75 227 THR A CA 1
ATOM 1731 C C . THR A 1 227 ? 2.805 16.641 -19.078 1 64.75 227 THR A C 1
ATOM 1733 O O . THR A 1 227 ? 3.057 16.25 -17.938 1 64.75 227 THR A O 1
ATOM 1736 N N . PRO A 1 228 ? 3.494 16.297 -20.141 1 58.22 228 PRO A N 1
ATOM 1737 C CA . PRO A 1 228 ? 4.824 15.727 -19.953 1 58.22 228 PRO A CA 1
ATOM 1738 C C . PRO A 1 228 ? 5.777 16.672 -19.219 1 58.22 228 PRO A C 1
ATOM 1740 O O . PRO A 1 228 ? 6.98 16.406 -19.156 1 58.22 228 PRO A O 1
ATOM 1743 N N . ASP A 1 229 ? 5.418 17.703 -18.703 1 58.16 229 ASP A N 1
ATOM 1744 C CA . ASP A 1 229 ? 6.508 18.484 -18.125 1 58.16 229 ASP A CA 1
ATOM 1745 C C . ASP A 1 229 ? 7.305 17.641 -17.125 1 58.16 229 ASP A C 1
ATOM 1747 O O . ASP A 1 229 ? 7.18 17.844 -15.906 1 58.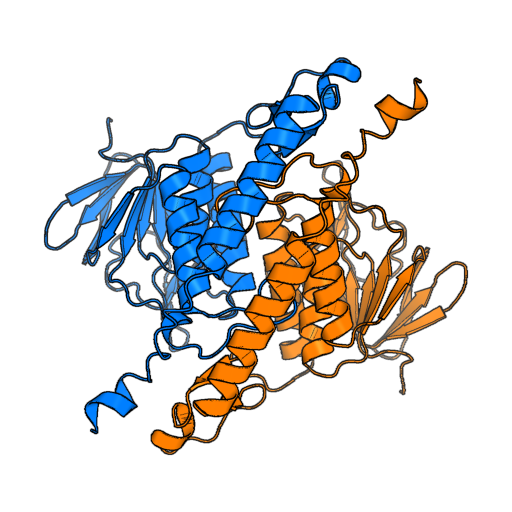16 229 ASP A O 1
ATOM 1751 N N . LEU A 1 230 ? 7.777 16.516 -17.734 1 62.03 230 LEU A N 1
ATOM 1752 C CA . LEU A 1 230 ? 8.555 15.57 -16.953 1 62.03 230 LEU A CA 1
ATOM 1753 C C . LEU A 1 230 ? 9.883 16.188 -16.516 1 62.03 230 LEU A C 1
ATOM 1755 O O . LEU A 1 230 ? 10.664 16.656 -17.344 1 62.03 230 LEU A O 1
ATOM 1759 N N . GLU A 1 231 ? 9.82 16.672 -15.289 1 69 231 GLU A N 1
ATOM 1760 C CA . GLU A 1 231 ? 11.102 17.094 -14.742 1 69 231 GLU A CA 1
ATOM 1761 C C . GLU A 1 231 ? 12.062 15.906 -14.594 1 69 231 GLU A C 1
ATOM 1763 O O . GLU A 1 231 ? 11.633 14.789 -14.297 1 69 231 GLU A O 1
ATOM 1768 N N . ARG A 1 232 ? 13.289 16.188 -15.016 1 75.31 232 ARG A N 1
ATOM 1769 C CA . ARG A 1 232 ? 14.336 15.18 -14.883 1 75.31 232 ARG A CA 1
ATOM 1770 C C . ARG A 1 232 ? 14.477 14.734 -13.438 1 75.31 232 ARG A C 1
ATOM 1772 O O . ARG A 1 232 ? 14.305 15.531 -12.508 1 75.31 232 ARG A O 1
ATOM 1779 N N . PRO A 1 233 ? 14.758 13.43 -13.266 1 76.5 233 PRO A N 1
ATOM 1780 C CA . PRO A 1 233 ? 14.984 12.953 -11.906 1 76.5 233 PRO A CA 1
ATOM 1781 C C . PRO A 1 233 ? 16.125 13.695 -11.195 1 76.5 233 PRO A C 1
ATOM 1783 O O . PRO A 1 233 ? 17.109 14.07 -11.828 1 76.5 233 PRO A O 1
ATOM 1786 N N . GLU A 1 234 ? 15.859 13.875 -9.914 1 77.06 234 GLU A N 1
ATOM 1787 C CA . GLU A 1 234 ? 16.906 14.5 -9.117 1 77.06 234 GLU A CA 1
ATOM 1788 C C . GLU A 1 234 ? 18.047 13.523 -8.844 1 77.06 234 GLU A C 1
ATOM 1790 O O . GLU A 1 234 ? 17.812 12.336 -8.602 1 77.06 234 GLU A O 1
ATOM 1795 N N . GLN A 1 235 ? 19.219 14.055 -8.93 1 78.06 235 GLN A N 1
ATOM 1796 C CA . GLN A 1 235 ? 20.406 13.258 -8.672 1 78.06 235 GLN A CA 1
ATOM 1797 C C . GLN A 1 235 ? 20.688 13.133 -7.176 1 78.06 235 GLN A C 1
ATOM 1799 O O . GLN A 1 235 ? 20.109 13.875 -6.375 1 78.06 235 GLN A O 1
ATOM 1804 N N . HIS A 1 236 ? 21.438 12.141 -6.859 1 81.88 236 HIS A N 1
ATOM 1805 C CA . HIS A 1 236 ? 21.906 12.078 -5.473 1 81.88 236 HIS A CA 1
ATOM 1806 C C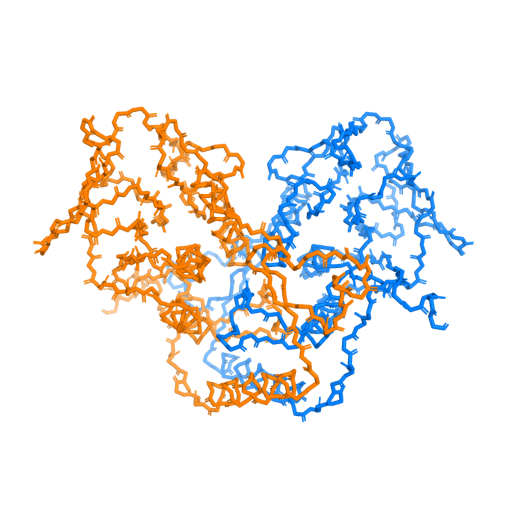 . HIS A 1 236 ? 22.609 13.359 -5.066 1 81.88 236 HIS A C 1
ATOM 1808 O O . HIS A 1 236 ? 23.422 13.898 -5.828 1 81.88 236 HIS A O 1
ATOM 1814 N N . PRO A 1 237 ? 22.297 13.844 -3.893 1 71.75 237 PRO A N 1
ATOM 1815 C CA . PRO A 1 237 ? 22.875 15.125 -3.494 1 71.75 237 PRO A CA 1
ATOM 1816 C C . PRO A 1 237 ? 24.406 15.133 -3.564 1 71.75 237 PRO A C 1
ATOM 1818 O O . PRO A 1 237 ? 25 16.156 -3.889 1 71.75 237 PRO A O 1
ATOM 1821 N N . SER A 1 238 ? 25.016 13.992 -3.324 1 77.75 238 SER A N 1
ATOM 1822 C CA . SER A 1 238 ? 26.469 13.93 -3.312 1 77.75 238 SER A CA 1
ATOM 1823 C C . SER A 1 238 ? 27.047 14.047 -4.723 1 77.75 238 SER A C 1
ATOM 1825 O O . SER A 1 238 ? 28.234 14.32 -4.895 1 77.75 238 SER A O 1
ATOM 1827 N N . VAL A 1 239 ? 26.281 13.711 -5.715 1 73.69 239 VAL A N 1
ATOM 1828 C CA . VAL A 1 239 ? 26.734 13.805 -7.098 1 73.69 239 VAL A CA 1
ATOM 1829 C C . VAL A 1 239 ? 26.656 15.258 -7.574 1 73.69 239 VAL A C 1
ATOM 1831 O O . VAL A 1 239 ? 27.484 15.703 -8.359 1 73.69 239 VAL A O 1
ATOM 1834 N N . VAL A 1 240 ? 25.672 15.977 -7.086 1 68.94 240 VAL A N 1
ATOM 1835 C CA . VAL A 1 240 ? 25.438 17.359 -7.496 1 68.94 240 VAL A CA 1
ATOM 1836 C C . VAL A 1 240 ? 26.453 18.266 -6.82 1 68.94 240 VAL A C 1
ATOM 1838 O O . VAL A 1 240 ? 26.906 19.25 -7.41 1 68.94 240 VAL A O 1
ATOM 1841 N N . GLU A 1 241 ? 26.828 18.109 -5.605 1 61.31 241 GLU A N 1
ATOM 1842 C CA . GLU A 1 241 ? 27.797 18.969 -4.93 1 61.31 241 GLU A CA 1
ATOM 1843 C C . GLU A 1 241 ? 29.172 18.891 -5.605 1 61.31 241 GLU A C 1
ATOM 1845 O O . GLU A 1 241 ? 29.969 19.828 -5.504 1 61.31 241 GLU A O 1
ATOM 1850 N N . GLU A 1 242 ? 29.484 17.781 -6.316 1 47.75 242 GLU A N 1
ATOM 1851 C CA . GLU A 1 242 ? 30.797 17.688 -6.941 1 47.75 242 GLU A CA 1
ATOM 1852 C C . GLU A 1 242 ? 30.812 18.375 -8.305 1 47.75 242 GLU A C 1
ATOM 1854 O O . GLU A 1 242 ? 31.859 18.516 -8.93 1 47.75 242 GLU A O 1
ATOM 1859 N N . GLU A 1 243 ? 29.703 18.719 -8.797 1 36.28 243 GLU A N 1
ATOM 1860 C CA . GLU A 1 243 ? 29.844 19.531 -10.008 1 36.28 243 GLU A CA 1
ATOM 1861 C C . GLU A 1 243 ? 30.047 21 -9.664 1 36.28 243 GLU A C 1
ATOM 1863 O O . GLU A 1 243 ? 29.453 21.5 -8.703 1 36.28 243 GLU A O 1
ATOM 1868 N N . MET B 1 1 ? 15.703 -29.875 -4.602 1 54.72 1 MET B N 1
ATOM 1869 C CA . MET B 1 1 ? 14.727 -30.531 -5.465 1 54.72 1 MET B CA 1
ATOM 1870 C C . MET B 1 1 ? 14.016 -29.531 -6.359 1 54.72 1 MET B C 1
ATOM 1872 O O . MET B 1 1 ? 13.852 -28.375 -5.988 1 54.72 1 MET B O 1
ATOM 1876 N N . SER B 1 2 ? 13.93 -29.875 -7.586 1 79.69 2 SER B N 1
ATOM 1877 C CA . SER B 1 2 ? 13.328 -29.016 -8.602 1 79.69 2 SER B CA 1
ATOM 1878 C C . SER B 1 2 ? 11.82 -28.875 -8.383 1 79.69 2 SER B C 1
ATOM 1880 O O . SER B 1 2 ? 11.141 -29.859 -8.078 1 79.69 2 SER B O 1
ATOM 1882 N N . THR B 1 3 ? 11.242 -27.625 -8.078 1 85.5 3 THR B N 1
ATOM 1883 C CA . THR B 1 3 ? 9.812 -27.359 -7.926 1 85.5 3 THR B CA 1
ATOM 1884 C C . THR B 1 3 ? 9.203 -26.891 -9.242 1 85.5 3 THR B C 1
ATOM 1886 O O . THR B 1 3 ? 9.922 -26.5 -10.164 1 85.5 3 THR B O 1
ATOM 1889 N N . ASP B 1 4 ? 7.926 -27.188 -9.344 1 93.31 4 ASP B N 1
ATOM 1890 C CA . ASP B 1 4 ? 7.203 -26.734 -10.531 1 93.31 4 ASP B CA 1
ATOM 1891 C C . ASP B 1 4 ? 7.219 -25.219 -10.648 1 93.31 4 ASP B C 1
ATOM 1893 O O . ASP B 1 4 ? 7.203 -24.672 -11.758 1 93.31 4 ASP B O 1
ATOM 1897 N N . ALA B 1 5 ? 7.25 -24.562 -9.484 1 97.5 5 ALA B N 1
ATOM 1898 C CA . ALA B 1 5 ? 7.332 -23.109 -9.391 1 97.5 5 ALA B CA 1
ATOM 1899 C C . ALA B 1 5 ? 8.211 -22.688 -8.219 1 97.5 5 ALA B C 1
ATOM 1901 O O . ALA B 1 5 ? 8.453 -23.469 -7.301 1 97.5 5 ALA B O 1
ATOM 1902 N N . ASP B 1 6 ? 8.781 -21.469 -8.367 1 98.19 6 ASP B N 1
ATOM 1903 C CA . ASP B 1 6 ? 9.477 -20.922 -7.211 1 98.19 6 ASP B CA 1
ATOM 1904 C C . ASP B 1 6 ? 8.492 -20.469 -6.141 1 98.19 6 ASP B C 1
ATOM 1906 O O . ASP B 1 6 ? 8.656 -20.781 -4.961 1 98.19 6 ASP B O 1
ATOM 1910 N N . VAL B 1 7 ? 7.445 -19.75 -6.59 1 98.69 7 VAL B N 1
ATOM 1911 C CA . VAL B 1 7 ? 6.473 -19.141 -5.684 1 98.69 7 VAL B CA 1
ATOM 1912 C C . VAL B 1 7 ? 5.059 -19.469 -6.148 1 98.69 7 VAL B C 1
ATOM 1914 O O . VAL B 1 7 ? 4.75 -19.359 -7.34 1 98.69 7 VAL B O 1
ATOM 1917 N N . VAL B 1 8 ? 4.195 -19.875 -5.266 1 98.81 8 VAL B N 1
ATOM 1918 C CA . VAL B 1 8 ? 2.76 -19.969 -5.516 1 98.81 8 VAL B CA 1
ATOM 1919 C C . VAL B 1 8 ? 2.014 -18.969 -4.633 1 98.81 8 VAL B C 1
ATOM 1921 O O . VAL B 1 8 ? 2.271 -18.891 -3.432 1 98.81 8 VAL B O 1
ATOM 1924 N N . VAL B 1 9 ? 1.137 -18.188 -5.242 1 98.88 9 VAL B N 1
ATOM 1925 C CA . VAL B 1 9 ? 0.242 -17.281 -4.539 1 98.88 9 VAL B CA 1
ATOM 1926 C C . VAL B 1 9 ? -1.182 -17.828 -4.559 1 98.88 9 VAL B C 1
ATOM 1928 O O . VAL B 1 9 ? -1.731 -18.109 -5.629 1 98.88 9 VAL B O 1
ATOM 1931 N N . VAL B 1 10 ? -1.772 -18.031 -3.369 1 98.5 10 VAL B N 1
ATOM 1932 C CA . VAL B 1 10 ? -3.148 -18.5 -3.25 1 98.5 10 VAL B CA 1
ATOM 1933 C C . VAL B 1 10 ? -4.082 -17.312 -3.025 1 98.5 10 VAL B C 1
ATOM 1935 O O . VAL B 1 10 ? -4.203 -16.812 -1.904 1 98.5 10 VAL B O 1
ATOM 1938 N N . GLY B 1 11 ? -4.805 -16.922 -4.051 1 97.62 11 GLY B N 1
ATOM 1939 C CA . GLY B 1 11 ? -5.637 -15.734 -4.039 1 97.62 11 GLY B CA 1
ATOM 1940 C C . GLY B 1 11 ? -5.109 -14.633 -4.941 1 97.62 11 GLY B C 1
ATOM 1941 O O . GLY B 1 11 ? -4.004 -14.133 -4.734 1 97.62 11 GLY B O 1
ATOM 1942 N N . GLY B 1 12 ? -5.895 -14.305 -5.91 1 97.19 12 GLY B N 1
ATOM 1943 C CA . GLY B 1 12 ? -5.523 -13.281 -6.875 1 97.19 12 GLY B CA 1
ATOM 1944 C C . GLY B 1 12 ? -6.242 -11.969 -6.652 1 97.19 12 GLY B C 1
ATOM 1945 O O . GLY B 1 12 ? -6.66 -11.312 -7.609 1 97.19 12 GLY B O 1
ATOM 1946 N N . GLY B 1 13 ? -6.527 -11.641 -5.363 1 96.94 13 GLY B N 1
ATOM 1947 C CA . GLY B 1 13 ? -6.973 -10.305 -5.004 1 96.94 13 GLY B CA 1
ATOM 1948 C C . GLY B 1 13 ? -5.84 -9.289 -4.949 1 96.94 13 GLY B C 1
ATOM 1949 O O . GLY B 1 13 ? -4.754 -9.547 -5.469 1 96.94 13 GLY B O 1
ATOM 1950 N N . VAL B 1 14 ? -6.066 -8.211 -4.309 1 97.62 14 VAL B N 1
ATOM 1951 C CA . VAL B 1 14 ? -5.156 -7.074 -4.309 1 97.62 14 VAL B CA 1
ATOM 1952 C C . VAL B 1 14 ? -3.812 -7.484 -3.709 1 97.62 14 VAL B C 1
ATOM 1954 O O . VAL B 1 14 ? -2.768 -7.316 -4.34 1 97.62 14 VAL B O 1
ATOM 1957 N N . ALA B 1 15 ? -3.824 -8.055 -2.531 1 98.5 15 ALA B N 1
ATOM 1958 C CA . ALA B 1 15 ? -2.59 -8.43 -1.849 1 98.5 15 ALA B CA 1
ATOM 1959 C C . ALA B 1 15 ? -1.828 -9.492 -2.637 1 98.5 15 ALA B C 1
ATOM 1961 O O . ALA B 1 15 ? -0.608 -9.398 -2.799 1 98.5 15 ALA B O 1
ATOM 1962 N N . GLY B 1 16 ? -2.539 -10.484 -3.16 1 98.69 16 GLY B N 1
ATOM 1963 C CA . GLY B 1 16 ? -1.909 -11.555 -3.92 1 98.69 16 GLY B CA 1
ATOM 1964 C C . GLY B 1 16 ? -1.265 -11.07 -5.207 1 98.69 16 GLY B C 1
ATOM 1965 O O . GLY B 1 16 ? -0.152 -11.484 -5.543 1 98.69 16 GLY B O 1
ATOM 1966 N N . LEU B 1 17 ? -1.957 -10.203 -5.859 1 98.56 17 LEU B N 1
ATOM 1967 C CA . LEU B 1 17 ? -1.444 -9.695 -7.129 1 98.56 17 LEU B CA 1
ATOM 1968 C C . LEU B 1 17 ? -0.198 -8.844 -6.906 1 98.56 17 LEU B C 1
ATOM 1970 O O . LEU B 1 17 ? 0.74 -8.891 -7.707 1 98.56 17 LEU B O 1
ATOM 1974 N N . MET B 1 18 ? -0.157 -8.07 -5.84 1 98.75 18 MET B N 1
ATOM 1975 C CA . MET B 1 18 ? 1.032 -7.273 -5.543 1 98.75 18 MET B CA 1
ATOM 1976 C C . MET B 1 18 ? 2.205 -8.172 -5.164 1 98.75 18 MET B C 1
ATOM 1978 O O . MET B 1 18 ? 3.336 -7.941 -5.598 1 98.75 18 MET B O 1
ATOM 1982 N N . ALA B 1 19 ? 1.927 -9.227 -4.363 1 98.88 19 ALA B N 1
ATOM 1983 C CA . ALA B 1 19 ? 2.984 -10.172 -4.039 1 98.88 19 ALA B CA 1
ATOM 1984 C C . ALA B 1 19 ? 3.543 -10.828 -5.305 1 98.88 19 ALA B C 1
ATOM 1986 O O . ALA B 1 19 ? 4.758 -10.969 -5.449 1 98.88 19 ALA B O 1
ATOM 1987 N N . ALA B 1 20 ? 2.633 -11.148 -6.223 1 98.81 20 ALA B N 1
ATOM 1988 C CA . ALA B 1 20 ? 3.025 -11.789 -7.473 1 98.81 20 ALA B CA 1
ATOM 1989 C C . ALA B 1 20 ? 3.887 -10.859 -8.32 1 98.81 20 ALA B C 1
ATOM 1991 O O . ALA B 1 20 ? 4.875 -11.289 -8.922 1 98.81 20 ALA B O 1
ATOM 1992 N N . THR B 1 21 ? 3.518 -9.578 -8.359 1 98.38 21 THR B N 1
ATOM 1993 C CA . THR B 1 21 ? 4.266 -8.594 -9.133 1 98.38 21 THR B CA 1
ATOM 1994 C C . THR B 1 21 ? 5.707 -8.508 -8.648 1 98.38 21 THR B C 1
ATOM 1996 O O . THR B 1 21 ? 6.645 -8.562 -9.445 1 98.38 21 THR B O 1
ATOM 1999 N N . TYR B 1 22 ? 5.902 -8.445 -7.375 1 97.94 22 TYR B N 1
ATOM 2000 C CA . TYR B 1 22 ? 7.23 -8.258 -6.797 1 97.94 22 TYR B CA 1
ATOM 2001 C C . TYR B 1 22 ? 8.086 -9.508 -6.977 1 97.94 22 TYR B C 1
ATOM 2003 O O . TYR B 1 22 ? 9.273 -9.414 -7.297 1 97.94 22 TYR B O 1
ATOM 2011 N N . THR B 1 23 ? 7.5 -10.688 -6.785 1 98.06 23 THR B N 1
ATOM 2012 C CA . THR B 1 23 ? 8.281 -11.914 -6.906 1 98.06 23 THR B CA 1
ATOM 2013 C C . THR B 1 23 ? 8.625 -12.195 -8.367 1 98.06 23 THR B C 1
ATOM 2015 O O . THR B 1 23 ? 9.758 -12.562 -8.68 1 98.06 23 THR B O 1
ATOM 2018 N N . ALA B 1 24 ? 7.652 -11.969 -9.273 1 97.5 24 ALA B N 1
ATOM 2019 C CA . ALA B 1 24 ? 7.887 -12.219 -10.695 1 97.5 24 ALA B CA 1
ATOM 2020 C C . ALA B 1 24 ? 8.93 -11.25 -11.258 1 97.5 24 ALA B C 1
ATOM 2022 O O . ALA B 1 24 ? 9.773 -11.641 -12.062 1 97.5 24 ALA B O 1
ATOM 2023 N N . ARG B 1 25 ? 8.883 -10.023 -10.781 1 94.62 25 ARG B N 1
ATOM 2024 C CA . ARG B 1 25 ? 9.828 -9.008 -11.25 1 94.62 25 ARG B CA 1
ATOM 2025 C C . ARG B 1 25 ? 11.258 -9.391 -10.898 1 94.62 25 ARG B C 1
ATOM 2027 O O . ARG B 1 25 ? 12.211 -8.93 -11.539 1 94.62 25 ARG B O 1
ATOM 2034 N N . HIS B 1 26 ? 11.43 -10.219 -9.914 1 95.38 26 HIS B N 1
ATOM 2035 C CA . HIS B 1 26 ? 12.758 -10.656 -9.492 1 95.38 26 HIS B CA 1
ATOM 2036 C C . HIS B 1 26 ? 13.055 -12.07 -9.992 1 95.38 26 HIS B C 1
ATOM 2038 O O . HIS B 1 26 ? 13.758 -12.828 -9.328 1 95.38 26 HIS B O 1
ATOM 2044 N N . ASP B 1 27 ? 12.375 -12.484 -11.039 1 94.81 27 ASP B N 1
ATOM 2045 C CA . ASP B 1 27 ? 12.68 -13.633 -11.883 1 94.81 27 ASP B CA 1
ATOM 2046 C C . ASP B 1 27 ? 12.273 -14.938 -11.195 1 94.81 27 ASP B C 1
ATOM 2048 O O . ASP B 1 27 ? 12.805 -16 -11.516 1 94.81 27 ASP B O 1
ATOM 2052 N N . PHE B 1 28 ? 11.414 -14.844 -10.227 1 97.69 28 PHE B N 1
ATOM 2053 C CA . PHE B 1 28 ? 10.812 -16.062 -9.695 1 97.69 28 PHE B CA 1
ATOM 2054 C C . PHE B 1 28 ? 9.688 -16.562 -10.602 1 97.69 28 PHE B C 1
ATOM 2056 O O . PHE B 1 28 ? 8.875 -15.758 -11.078 1 97.69 28 PHE B O 1
ATOM 2063 N N . GLU B 1 29 ? 9.773 -17.812 -10.93 1 98.44 29 GLU B N 1
ATOM 2064 C CA . GLU B 1 29 ? 8.586 -18.422 -11.531 1 98.44 29 GLU B CA 1
ATOM 2065 C C . GLU B 1 29 ? 7.41 -18.391 -10.562 1 98.44 29 GLU B C 1
ATOM 2067 O O . GLU B 1 29 ? 7.332 -19.219 -9.641 1 98.44 29 GLU B O 1
ATOM 2072 N N . THR B 1 30 ? 6.438 -17.484 -10.844 1 98.81 30 THR B N 1
ATOM 2073 C CA . THR B 1 30 ? 5.359 -17.203 -9.898 1 98.81 30 THR B CA 1
ATOM 2074 C C . THR B 1 30 ? 4.008 -17.578 -10.492 1 98.81 30 THR B C 1
ATOM 2076 O O . THR B 1 30 ? 3.641 -17.109 -11.57 1 98.81 30 THR B O 1
ATOM 2079 N N . LEU B 1 31 ? 3.252 -18.469 -9.805 1 98.88 31 LEU B N 1
ATOM 2080 C CA . LEU B 1 31 ? 1.893 -18.844 -10.18 1 98.88 31 LEU B CA 1
ATOM 2081 C C . LEU B 1 31 ? 0.881 -18.266 -9.195 1 98.88 31 LEU B C 1
ATOM 2083 O O . LEU B 1 31 ? 1.075 -18.359 -7.977 1 98.88 31 LEU B O 1
ATOM 2087 N N . VAL B 1 32 ? -0.155 -17.672 -9.758 1 98.69 32 VAL B N 1
ATOM 2088 C CA . VAL B 1 32 ? -1.254 -17.172 -8.938 1 98.69 32 VAL B CA 1
ATOM 2089 C C . VAL B 1 32 ? -2.516 -17.984 -9.211 1 98.69 32 VAL B C 1
ATOM 2091 O O . VAL B 1 32 ? -2.979 -18.062 -10.352 1 98.69 32 VAL B O 1
ATOM 2094 N N . PHE B 1 33 ? -3.041 -18.594 -8.164 1 98.25 33 PHE B N 1
ATOM 2095 C CA . PHE B 1 33 ? -4.324 -19.281 -8.266 1 98.25 33 PHE B CA 1
ATOM 2096 C C . PHE B 1 33 ? -5.449 -18.406 -7.723 1 98.25 33 PHE B C 1
ATOM 2098 O O . PHE B 1 33 ? -5.367 -17.906 -6.598 1 98.25 33 PHE B O 1
ATOM 2105 N N . ASP B 1 34 ? -6.422 -18.156 -8.508 1 95.69 34 ASP B N 1
ATOM 2106 C CA . ASP B 1 34 ? -7.531 -17.281 -8.125 1 95.69 34 ASP B CA 1
ATOM 2107 C C . ASP B 1 34 ? -8.844 -17.781 -8.727 1 95.69 34 ASP B C 1
ATOM 2109 O O . ASP B 1 34 ? -8.859 -18.344 -9.828 1 95.69 34 ASP B O 1
ATOM 2113 N N . THR B 1 35 ? -9.945 -17.578 -7.992 1 90.5 35 THR B N 1
ATOM 2114 C CA . THR B 1 35 ? -11.258 -17.984 -8.492 1 90.5 35 THR B CA 1
ATOM 2115 C C . THR B 1 35 ? -11.961 -16.828 -9.195 1 90.5 35 THR B C 1
ATOM 2117 O O . THR B 1 35 ? -13.062 -17 -9.711 1 90.5 35 THR B O 1
ATOM 2120 N N . GLY B 1 36 ? -11.336 -15.742 -9.336 1 76.25 36 GLY B N 1
ATOM 2121 C CA . GLY B 1 36 ? -11.898 -14.609 -10.055 1 76.25 36 GLY B CA 1
ATOM 2122 C C . GLY B 1 36 ? -12.891 -13.805 -9.234 1 76.25 36 GLY B C 1
ATOM 2123 O O . GLY B 1 36 ? -13.672 -13.031 -9.781 1 76.25 36 GLY B O 1
ATOM 2124 N N . GLU B 1 37 ? -12.844 -13.797 -7.949 1 80.06 37 GLU B N 1
ATOM 2125 C CA . GLU B 1 37 ? -13.898 -13.234 -7.117 1 80.06 37 GLU B CA 1
ATOM 2126 C C . GLU B 1 37 ? -13.336 -12.258 -6.086 1 80.06 37 GLU B C 1
ATOM 2128 O O . GLU B 1 37 ? -13.758 -12.25 -4.93 1 80.06 37 GLU B O 1
ATOM 2133 N N . SER B 1 38 ? -12.492 -11.422 -6.59 1 86.94 38 SER B N 1
ATOM 2134 C CA . SER B 1 38 ? -12.07 -10.422 -5.609 1 86.94 38 SER B CA 1
ATOM 2135 C C . SER B 1 38 ? -13.258 -9.586 -5.129 1 86.94 38 SER B C 1
ATOM 2137 O O . SER B 1 38 ? -14.062 -9.117 -5.938 1 86.94 38 SER B O 1
ATOM 2139 N N . ILE B 1 39 ? -13.352 -9.383 -3.852 1 88.44 39 ILE B N 1
ATOM 2140 C CA . ILE B 1 39 ? -14.445 -8.617 -3.271 1 88.44 39 ILE B CA 1
ATOM 2141 C C . ILE B 1 39 ? -14.406 -7.184 -3.797 1 88.44 39 ILE B C 1
ATOM 2143 O O . ILE B 1 39 ? -15.43 -6.496 -3.826 1 88.44 39 ILE B O 1
ATOM 2147 N N . LEU B 1 40 ? -13.234 -6.75 -4.234 1 91.5 40 LEU B N 1
ATOM 2148 C CA . LEU B 1 40 ? -13.07 -5.383 -4.715 1 91.5 40 LEU B CA 1
ATOM 2149 C C . LEU B 1 40 ? -13.938 -5.133 -5.945 1 91.5 40 LEU B C 1
ATOM 2151 O O . LEU B 1 40 ? -14.305 -3.988 -6.227 1 91.5 40 LEU B O 1
ATOM 2155 N N . ARG B 1 41 ? -14.273 -6.191 -6.633 1 88.88 41 ARG B N 1
ATOM 2156 C CA . ARG B 1 41 ? -15.086 -6.047 -7.832 1 88.88 41 ARG B CA 1
ATOM 2157 C C . ARG B 1 41 ? -16.484 -5.539 -7.492 1 88.88 41 ARG B C 1
ATOM 2159 O O . ARG B 1 41 ? -17.203 -5.035 -8.359 1 88.88 41 ARG B O 1
ATOM 2166 N N . ARG B 1 42 ? -16.844 -5.613 -6.219 1 89 42 ARG B N 1
ATOM 2167 C CA . ARG B 1 42 ? -18.156 -5.18 -5.77 1 89 42 ARG B CA 1
ATOM 2168 C C . ARG B 1 42 ? -18.156 -3.701 -5.398 1 89 42 ARG B C 1
ATOM 2170 O O . ARG B 1 42 ? -19.203 -3.109 -5.172 1 89 42 ARG B O 1
ATOM 2177 N N . ASN B 1 43 ? -17 -3.121 -5.254 1 91.56 43 ASN B N 1
ATOM 2178 C CA . ASN B 1 43 ? -16.891 -1.69 -4.98 1 91.56 43 ASN B CA 1
ATOM 2179 C C . ASN B 1 43 ? -17.312 -0.858 -6.191 1 91.56 43 ASN B C 1
ATOM 2181 O O . ASN B 1 43 ? -16.922 -1.167 -7.32 1 91.56 43 ASN B O 1
ATOM 2185 N N . ALA B 1 44 ? -18.172 0.096 -5.965 1 92.19 44 ALA B N 1
ATOM 2186 C CA . ALA B 1 44 ? -18.688 0.893 -7.07 1 92.19 44 ALA B CA 1
ATOM 2187 C C . ALA B 1 44 ? -17.656 1.909 -7.551 1 92.19 44 ALA B C 1
ATOM 2189 O O . ALA B 1 44 ? -17.609 2.252 -8.734 1 92.19 44 ALA B O 1
ATOM 2190 N N . HIS B 1 45 ? -16.906 2.426 -6.609 1 93.94 45 HIS B N 1
ATOM 2191 C CA . HIS B 1 45 ? -15.891 3.428 -6.906 1 93.94 45 HIS B CA 1
ATOM 2192 C C . HIS B 1 45 ? -14.789 3.43 -5.848 1 93.94 45 HIS B C 1
ATOM 2194 O O . HIS B 1 45 ? -15.055 3.699 -4.676 1 93.94 45 HIS B O 1
ATOM 2200 N N . LEU B 1 46 ? -13.617 3.162 -6.293 1 94.75 46 LEU B N 1
ATOM 2201 C CA . LEU B 1 46 ? -12.484 3.023 -5.379 1 94.75 46 LEU B CA 1
ATOM 2202 C C . LEU B 1 46 ? -11.82 4.371 -5.133 1 94.75 46 LEU B C 1
ATOM 2204 O O . LEU B 1 46 ? -11.211 4.941 -6.043 1 94.75 46 LEU B O 1
ATOM 2208 N N . GLU B 1 47 ? -11.805 5.051 -3.986 1 90.69 47 GLU B N 1
ATOM 2209 C CA . GLU B 1 47 ? -11.383 6.422 -3.727 1 90.69 47 GLU B CA 1
ATOM 2210 C C . GLU B 1 47 ? -10.062 6.457 -2.969 1 90.69 47 GLU B C 1
ATOM 2212 O O . GLU B 1 47 ? -9.336 7.453 -3.02 1 90.69 47 GLU B O 1
ATOM 2217 N N . ASN B 1 48 ? -9.492 5.547 -2.391 1 89.88 48 ASN B N 1
ATOM 2218 C CA . ASN B 1 48 ? -8.406 5.703 -1.429 1 89.88 48 ASN B CA 1
ATOM 2219 C C . ASN B 1 48 ? -7.203 4.832 -1.794 1 89.88 48 ASN B C 1
ATOM 2221 O O . ASN B 1 48 ? -6.484 4.359 -0.913 1 89.88 48 ASN B O 1
ATOM 2225 N N . VAL B 1 49 ? -6.988 4.754 -3.119 1 97.44 49 VAL B N 1
ATOM 2226 C CA . VAL B 1 49 ? -5.77 4.082 -3.564 1 97.44 49 VAL B CA 1
ATOM 2227 C C . VAL B 1 49 ? -4.781 5.113 -4.113 1 97.44 49 VAL B C 1
ATOM 2229 O O . VAL B 1 49 ? -5.188 6.102 -4.73 1 97.44 49 VAL B O 1
ATOM 2232 N N . PRO B 1 50 ? -3.492 4.914 -3.867 1 98.19 50 PRO B N 1
ATOM 2233 C CA . PRO B 1 50 ? -2.51 5.938 -4.23 1 98.19 50 PRO B CA 1
ATOM 2234 C C . PRO B 1 50 ? -2.389 6.129 -5.742 1 98.19 50 PRO B C 1
ATOM 2236 O O . PRO B 1 50 ? -2.385 5.152 -6.492 1 98.19 50 PRO B O 1
ATOM 2239 N N . GLY B 1 51 ? -2.336 7.359 -6.141 1 97 51 GLY B N 1
ATOM 2240 C CA . GLY B 1 51 ? -2.066 7.68 -7.531 1 97 51 GLY B CA 1
ATOM 2241 C C . GLY B 1 51 ? -3.32 7.977 -8.328 1 97 51 GLY B C 1
ATOM 2242 O O . GLY B 1 51 ? -3.248 8.258 -9.531 1 97 51 GLY B O 1
ATOM 2243 N N . PHE B 1 52 ? -4.469 7.941 -7.664 1 97.06 52 PHE B N 1
ATOM 2244 C CA . PHE B 1 52 ? -5.738 8.219 -8.328 1 97.06 52 PHE B CA 1
ATOM 2245 C C . PHE B 1 52 ? -6.562 9.219 -7.523 1 97.06 52 PHE B C 1
ATOM 2247 O O . PHE B 1 52 ? -7.484 8.836 -6.801 1 97.06 52 PHE B O 1
ATOM 2254 N N . PRO B 1 53 ? -6.309 10.516 -7.727 1 96.12 53 PRO B N 1
ATOM 2255 C CA . PRO B 1 53 ? -6.883 11.547 -6.859 1 96.12 53 PRO B CA 1
ATOM 2256 C C . PRO B 1 53 ? -8.406 11.586 -6.926 1 96.12 53 PRO B C 1
ATOM 2258 O O . PRO B 1 53 ? -9.062 11.984 -5.957 1 96.12 53 PRO B O 1
ATOM 2261 N N . ALA B 1 54 ? -9.016 11.203 -8.055 1 95.25 54 ALA B N 1
ATOM 2262 C CA . ALA B 1 54 ? -10.469 11.195 -8.18 1 95.25 54 ALA B CA 1
ATOM 2263 C C . ALA B 1 54 ? -11.023 9.781 -8.086 1 95.25 54 ALA B C 1
ATOM 2265 O O . ALA B 1 54 ? -12.125 9.5 -8.562 1 95.25 54 ALA B O 1
ATOM 2266 N N . GLY B 1 55 ? -10.195 8.906 -7.5 1 95.5 55 GLY B N 1
ATOM 2267 C CA . GLY B 1 55 ? -10.586 7.508 -7.461 1 95.5 55 GLY B CA 1
ATOM 2268 C C . GLY B 1 55 ? -10.461 6.816 -8.805 1 95.5 55 GLY B C 1
ATOM 2269 O O . GLY B 1 55 ? -9.922 7.387 -9.758 1 95.5 55 GLY B O 1
ATOM 2270 N N . ILE B 1 56 ? -10.875 5.562 -8.789 1 94.38 56 ILE B N 1
ATOM 2271 C CA . ILE B 1 56 ? -10.805 4.77 -10.008 1 94.38 56 ILE B CA 1
ATOM 2272 C C . ILE B 1 56 ? -11.859 3.66 -9.969 1 94.38 56 ILE B C 1
ATOM 2274 O O . ILE B 1 56 ? -12.273 3.236 -8.883 1 94.38 56 ILE B O 1
ATOM 2278 N N . ASN B 1 57 ? -12.32 3.295 -11.148 1 92.56 57 ASN B N 1
ATOM 2279 C CA . ASN B 1 57 ? -13.164 2.107 -11.227 1 92.56 57 ASN B CA 1
ATOM 2280 C C . ASN B 1 57 ? -12.477 0.887 -10.625 1 92.56 57 ASN B C 1
ATOM 2282 O O . ASN B 1 57 ? -11.352 0.559 -11 1 92.56 57 ASN B O 1
ATOM 2286 N N . ALA B 1 58 ? -13.195 0.286 -9.688 1 92.81 58 ALA B N 1
ATOM 2287 C CA . ALA B 1 58 ? -12.586 -0.797 -8.922 1 92.81 58 ALA B CA 1
ATOM 2288 C C . ALA B 1 58 ? -12.188 -1.96 -9.828 1 92.81 58 ALA B C 1
ATOM 2290 O O . ALA B 1 58 ? -11.141 -2.576 -9.633 1 92.81 58 ALA B O 1
ATOM 2291 N N . ARG B 1 59 ? -12.945 -2.283 -10.797 1 91.81 59 ARG B N 1
ATOM 2292 C CA . ARG B 1 59 ? -12.664 -3.387 -11.711 1 91.81 59 ARG B CA 1
ATOM 2293 C C . ARG B 1 59 ? -11.484 -3.055 -12.625 1 91.81 59 ARG B C 1
ATOM 2295 O O . ARG B 1 59 ? -10.633 -3.906 -12.883 1 91.81 59 ARG B O 1
ATOM 2302 N N . LEU B 1 60 ? -11.547 -1.844 -13.078 1 92.38 60 LEU B N 1
ATOM 2303 C CA . LEU B 1 60 ? -10.43 -1.4 -13.898 1 92.38 60 LEU B CA 1
ATOM 2304 C C . LEU B 1 60 ? -9.125 -1.463 -13.109 1 92.38 60 LEU B C 1
ATOM 2306 O O . LEU B 1 60 ? -8.102 -1.927 -13.633 1 92.38 60 LEU B O 1
ATOM 2310 N N . TRP B 1 61 ? -9.172 -1.014 -11.898 1 95.12 61 TRP B N 1
ATOM 2311 C CA . TRP B 1 61 ? -7.973 -1.015 -11.062 1 95.12 61 TRP B CA 1
ATOM 2312 C C . TRP B 1 61 ? -7.469 -2.436 -10.836 1 95.12 61 TRP B C 1
ATOM 2314 O O . TRP B 1 61 ? -6.266 -2.693 -10.914 1 95.12 61 TRP B O 1
ATOM 2324 N N . LEU B 1 62 ? -8.359 -3.32 -10.609 1 94.56 62 LEU B N 1
ATOM 2325 C CA . LEU B 1 62 ? -7.992 -4.727 -10.461 1 94.56 62 LEU B CA 1
ATOM 2326 C C . LEU B 1 62 ? -7.379 -5.27 -11.742 1 94.56 62 LEU B C 1
ATOM 2328 O O . LEU B 1 62 ? -6.398 -6.02 -11.695 1 94.56 62 LEU B O 1
ATOM 2332 N N . ASP B 1 63 ? -7.949 -4.926 -12.852 1 93.69 63 ASP B N 1
ATOM 2333 C CA . ASP B 1 63 ? -7.402 -5.352 -14.141 1 93.69 63 ASP B CA 1
ATOM 2334 C C . ASP B 1 63 ? -5.984 -4.82 -14.336 1 93.69 63 ASP B C 1
ATOM 2336 O O . ASP B 1 63 ? -5.137 -5.508 -14.914 1 93.69 63 ASP B O 1
ATOM 2340 N N . LEU B 1 64 ? -5.762 -3.604 -13.914 1 95.94 64 LEU B N 1
ATOM 2341 C CA . LEU B 1 64 ? -4.422 -3.035 -13.992 1 95.94 64 LEU B CA 1
ATOM 2342 C C . LEU B 1 64 ? -3.443 -3.828 -13.133 1 95.94 64 LEU B C 1
ATOM 2344 O O . LEU B 1 64 ? -2.287 -4.016 -13.516 1 95.94 64 LEU B O 1
ATOM 2348 N N . LEU B 1 65 ? -3.904 -4.281 -11.969 1 97.31 65 LEU B N 1
ATOM 2349 C CA . LEU B 1 65 ? -3.053 -5.105 -11.117 1 97.31 65 LEU B CA 1
ATOM 2350 C C . LEU B 1 65 ? -2.742 -6.441 -11.789 1 97.31 65 LEU B C 1
ATOM 2352 O O . LEU B 1 65 ? -1.612 -6.93 -11.711 1 97.31 65 LEU B O 1
ATOM 2356 N N . VAL B 1 66 ? -3.746 -7.035 -12.406 1 96.69 66 VAL B N 1
ATOM 2357 C CA . VAL B 1 66 ? -3.547 -8.289 -13.125 1 96.69 66 VAL B CA 1
ATOM 2358 C C . VAL B 1 66 ? -2.508 -8.094 -14.227 1 96.69 66 VAL B C 1
ATOM 2360 O O . VAL B 1 66 ? -1.577 -8.891 -14.359 1 96.69 66 VAL B O 1
ATOM 2363 N N . GLU B 1 67 ? -2.672 -7.051 -14.938 1 96.75 67 GLU B N 1
ATOM 2364 C CA . GLU B 1 67 ? -1.732 -6.742 -16 1 96.75 67 GLU B CA 1
ATOM 2365 C C . GLU B 1 67 ? -0.319 -6.551 -15.461 1 96.75 67 GLU B C 1
ATOM 2367 O O . GLU B 1 67 ? 0.649 -7.035 -16.047 1 96.75 67 GLU B O 1
ATOM 2372 N N . GLN B 1 68 ? -0.204 -5.852 -14.398 1 97.5 68 GLN B N 1
ATOM 2373 C CA . GLN B 1 68 ? 1.092 -5.605 -13.773 1 97.5 68 GLN B CA 1
ATOM 2374 C C . GLN B 1 68 ? 1.783 -6.914 -13.398 1 97.5 68 GLN B C 1
ATOM 2376 O O . GLN B 1 68 ? 2.967 -7.098 -13.688 1 97.5 68 GLN B O 1
ATOM 2381 N N . ALA B 1 69 ? 1.02 -7.793 -12.789 1 98.12 69 ALA B N 1
ATOM 2382 C CA . ALA B 1 69 ? 1.574 -9.078 -12.383 1 98.12 69 ALA B CA 1
ATOM 2383 C C . ALA B 1 69 ? 1.984 -9.914 -13.594 1 98.12 69 ALA B C 1
ATOM 2385 O O . ALA B 1 69 ? 3.076 -10.484 -13.617 1 98.12 69 ALA B O 1
ATOM 2386 N N . THR B 1 70 ? 1.136 -9.914 -14.625 1 98.12 70 THR B N 1
ATOM 2387 C CA . THR B 1 70 ? 1.399 -10.727 -15.805 1 98.12 70 THR B CA 1
ATOM 2388 C C . THR B 1 70 ? 2.566 -10.156 -16.609 1 98.12 70 THR B C 1
ATOM 2390 O O . THR B 1 70 ? 3.412 -10.906 -17.094 1 98.12 70 THR B O 1
ATOM 2393 N N . GLU B 1 71 ? 2.629 -8.82 -16.688 1 96.25 71 GLU B N 1
ATOM 2394 C CA . GLU B 1 71 ? 3.736 -8.18 -17.391 1 96.25 71 GLU B CA 1
ATOM 2395 C C . GLU B 1 71 ? 5.059 -8.406 -16.656 1 96.25 71 GLU B C 1
ATOM 2397 O O . GLU B 1 71 ? 6.113 -8.492 -17.297 1 96.25 71 GLU B O 1
ATOM 2402 N N . ALA B 1 72 ? 4.977 -8.555 -15.344 1 96.44 72 ALA B N 1
ATOM 2403 C CA . ALA B 1 72 ? 6.172 -8.82 -14.555 1 96.44 72 ALA B CA 1
ATOM 2404 C C . ALA B 1 72 ? 6.645 -10.266 -14.742 1 96.44 72 ALA B C 1
ATOM 2406 O O . ALA B 1 72 ? 7.781 -10.602 -14.406 1 96.44 72 ALA B O 1
ATOM 2407 N N . GLY B 1 73 ? 5.754 -11.164 -15.211 1 97.69 73 GLY B N 1
ATOM 2408 C CA . GLY B 1 73 ? 6.16 -12.531 -15.5 1 97.69 73 GLY B CA 1
ATOM 2409 C C . GLY B 1 73 ? 5.34 -13.57 -14.758 1 97.69 73 GLY B C 1
ATOM 2410 O O . GLY B 1 73 ? 5.543 -14.773 -14.938 1 97.69 73 GLY B O 1
ATOM 2411 N N . ALA B 1 74 ? 4.367 -13.148 -13.969 1 98.56 74 ALA B N 1
ATOM 2412 C CA . ALA B 1 74 ? 3.539 -14.094 -13.234 1 98.56 74 ALA B CA 1
ATOM 2413 C C . ALA B 1 74 ? 2.5 -14.742 -14.141 1 98.56 74 ALA B C 1
ATOM 2415 O O . ALA B 1 74 ? 2.094 -14.156 -15.148 1 98.56 74 ALA B O 1
ATOM 2416 N N . THR B 1 75 ? 2.115 -15.945 -13.805 1 98.62 75 THR B N 1
ATOM 2417 C CA . THR B 1 75 ? 1.022 -16.641 -14.477 1 98.62 75 THR B CA 1
ATOM 2418 C C . THR B 1 75 ? -0.2 -16.734 -13.57 1 98.62 75 THR B C 1
ATOM 2420 O O . THR B 1 75 ? -0.107 -17.219 -12.438 1 98.62 75 THR B O 1
ATOM 2423 N N . ILE B 1 76 ? -1.271 -16.281 -14.078 1 98 76 ILE B N 1
ATOM 2424 C CA . ILE B 1 76 ? -2.525 -16.344 -13.328 1 98 76 ILE B CA 1
ATOM 2425 C C . ILE B 1 76 ? -3.354 -17.531 -13.82 1 98 76 ILE B C 1
ATOM 2427 O O . ILE B 1 76 ? -3.611 -17.672 -15.016 1 98 76 ILE B O 1
ATOM 2431 N N . ILE B 1 77 ? -3.732 -18.359 -12.898 1 97.56 77 ILE B N 1
ATOM 2432 C CA . ILE B 1 77 ? -4.504 -19.562 -13.203 1 97.56 77 ILE B CA 1
ATOM 2433 C C . ILE B 1 77 ? -5.859 -19.5 -12.508 1 97.56 77 ILE B C 1
ATOM 2435 O O . ILE B 1 77 ? -5.934 -19.344 -11.289 1 97.56 77 ILE B O 1
ATOM 2439 N N . GLU B 1 78 ? -6.906 -19.562 -13.273 1 96.5 78 GLU B N 1
ATOM 2440 C CA . GLU B 1 78 ? -8.242 -19.609 -12.695 1 96.5 78 GLU B CA 1
ATOM 2441 C C . GLU B 1 78 ? -8.555 -20.984 -12.109 1 96.5 78 GLU B C 1
ATOM 2443 O O . GLU B 1 78 ? -8.93 -21.906 -12.836 1 96.5 78 GLU B O 1
ATOM 2448 N N . ALA B 1 79 ? -8.391 -21.125 -10.859 1 96.5 79 ALA B N 1
ATOM 2449 C CA . ALA B 1 79 ? -8.633 -22.375 -10.148 1 96.5 79 ALA B CA 1
ATOM 2450 C C . ALA B 1 79 ? -8.711 -22.141 -8.641 1 96.5 79 ALA B C 1
ATOM 2452 O O . ALA B 1 79 ? -8.125 -21.188 -8.125 1 96.5 79 ALA B O 1
ATOM 2453 N N . GLU B 1 80 ? -9.461 -22.953 -8.016 1 96.06 80 GLU B N 1
ATOM 2454 C CA . GLU B 1 80 ? -9.547 -22.922 -6.562 1 96.06 80 GLU B CA 1
ATOM 2455 C C . GLU B 1 80 ? -8.523 -23.875 -5.934 1 96.06 80 GLU B C 1
ATOM 2457 O O . GLU B 1 80 ? -8.453 -25.047 -6.297 1 96.06 80 GLU B O 1
ATOM 2462 N N . VAL B 1 81 ? -7.637 -23.359 -5.043 1 97.75 81 VAL B N 1
ATOM 2463 C CA . VAL B 1 81 ? -6.734 -24.219 -4.285 1 97.75 81 VAL B CA 1
ATOM 2464 C C . VAL B 1 81 ? -7.508 -24.953 -3.191 1 97.75 81 VAL B C 1
ATOM 2466 O O . VAL B 1 81 ? -8.172 -24.328 -2.367 1 97.75 81 VAL B O 1
ATOM 2469 N N . THR B 1 82 ? -7.422 -26.266 -3.178 1 97.56 82 THR B N 1
ATOM 2470 C CA . THR B 1 82 ? -8.211 -27.078 -2.248 1 97.56 82 THR B CA 1
ATOM 2471 C C . THR B 1 82 ? -7.332 -27.594 -1.114 1 97.56 82 THR B C 1
ATOM 2473 O O . THR B 1 82 ? -7.84 -28.031 -0.079 1 97.56 82 THR B O 1
ATOM 2476 N N . SER B 1 83 ? -6.012 -27.547 -1.387 1 97.56 83 SER B N 1
ATOM 2477 C CA . SER B 1 83 ? -5.129 -28.062 -0.343 1 97.56 83 SER B CA 1
ATOM 2478 C C . SER B 1 83 ? -3.717 -27.516 -0.497 1 97.56 83 SER B C 1
ATOM 2480 O O . SER B 1 83 ? -3.209 -27.391 -1.614 1 97.56 83 SER B O 1
ATOM 2482 N N . VAL B 1 84 ? -3.113 -27.109 0.591 1 97.75 84 VAL B N 1
ATOM 2483 C CA . VAL B 1 84 ? -1.689 -26.812 0.699 1 97.75 84 VAL B CA 1
ATOM 2484 C C . VAL B 1 84 ? -1.062 -27.656 1.802 1 97.75 84 VAL B C 1
ATOM 2486 O O . VAL B 1 84 ? -1.498 -27.609 2.955 1 97.75 84 VAL B O 1
ATOM 2489 N N . THR B 1 85 ? -0.048 -28.422 1.486 1 96.12 85 THR B N 1
ATOM 2490 C CA . THR B 1 85 ? 0.651 -29.266 2.449 1 96.12 85 THR B CA 1
ATOM 2491 C C . THR B 1 85 ? 2.162 -29.078 2.338 1 96.12 85 THR B C 1
ATOM 2493 O O . THR B 1 85 ? 2.656 -28.562 1.328 1 96.12 85 THR B O 1
ATOM 2496 N N . ASP B 1 86 ? 2.811 -29.188 3.465 1 88.38 86 ASP B N 1
ATOM 2497 C CA . ASP B 1 86 ? 4.27 -29.203 3.438 1 88.38 86 ASP B CA 1
ATOM 2498 C C . ASP B 1 86 ? 4.805 -30.625 3.242 1 88.38 86 ASP B C 1
ATOM 2500 O O . ASP B 1 86 ? 4.211 -31.594 3.732 1 88.38 86 ASP B O 1
ATOM 2504 N N . THR B 1 87 ? 5.82 -30.594 2.428 1 75.88 87 THR B N 1
ATOM 2505 C CA . THR B 1 87 ? 6.469 -31.891 2.254 1 75.88 87 THR B CA 1
ATOM 2506 C C . THR B 1 87 ? 7.77 -31.953 3.049 1 75.88 87 THR B C 1
ATOM 2508 O O . THR B 1 87 ? 8.195 -30.953 3.637 1 75.88 87 THR B O 1
ATOM 2511 N N . GLU B 1 88 ? 8.352 -33.125 3.211 1 68.62 88 GLU B N 1
ATOM 2512 C CA . GLU B 1 88 ? 9.555 -33.406 3.992 1 68.62 88 GLU B CA 1
ATOM 2513 C C . GLU B 1 88 ? 10.758 -32.656 3.475 1 68.62 88 GLU B C 1
ATOM 2515 O O . GLU B 1 88 ? 11.797 -32.594 4.133 1 68.62 88 GLU B O 1
ATOM 2520 N N . ARG B 1 89 ? 10.711 -31.844 2.568 1 71.56 89 ARG B N 1
ATOM 2521 C CA . ARG B 1 89 ? 11.891 -31.234 1.96 1 71.56 89 ARG B CA 1
ATOM 2522 C C . ARG B 1 89 ? 11.75 -29.719 1.868 1 71.56 89 ARG B C 1
ATOM 2524 O O . ARG B 1 89 ? 12.305 -29.094 0.961 1 71.56 89 ARG B O 1
ATOM 2531 N N . ASP B 1 90 ? 10.961 -29.156 2.697 1 85.75 90 ASP B N 1
ATOM 2532 C CA . ASP B 1 90 ? 10.789 -27.719 2.672 1 85.75 90 ASP B CA 1
ATOM 2533 C C . ASP B 1 90 ? 10.18 -27.25 1.35 1 85.75 90 ASP B C 1
ATOM 2535 O O . ASP B 1 90 ? 10.664 -26.297 0.735 1 85.75 90 ASP B O 1
ATOM 2539 N N . VAL B 1 91 ? 9.422 -28.172 0.798 1 94.5 91 VAL B N 1
ATOM 2540 C CA . VAL B 1 91 ? 8.664 -27.906 -0.419 1 94.5 91 VAL B CA 1
ATOM 2541 C C . VAL B 1 91 ? 7.168 -28.031 -0.131 1 94.5 91 VAL B C 1
ATOM 2543 O O . VAL B 1 91 ? 6.746 -28.906 0.636 1 94.5 91 VAL B O 1
ATOM 2546 N N . PHE B 1 92 ? 6.422 -27.109 -0.771 1 97.44 92 PHE B N 1
ATOM 2547 C CA . PHE B 1 92 ? 4.977 -27.141 -0.581 1 97.44 92 PHE B CA 1
ATOM 2548 C C . PHE B 1 92 ? 4.285 -27.797 -1.77 1 97.44 92 PHE B C 1
ATOM 2550 O O . PHE B 1 92 ? 4.73 -27.641 -2.91 1 97.44 92 PHE B O 1
ATOM 2557 N N . ARG B 1 93 ? 3.303 -28.562 -1.42 1 97.25 93 ARG B N 1
ATOM 2558 C CA . ARG B 1 93 ? 2.395 -29.125 -2.416 1 97.25 93 ARG B CA 1
ATOM 2559 C C . ARG B 1 93 ? 1.071 -28.359 -2.438 1 97.25 93 ARG B C 1
ATOM 2561 O O . ARG B 1 93 ? 0.385 -28.281 -1.417 1 97.25 93 ARG B O 1
ATOM 2568 N N . VAL B 1 94 ? 0.75 -27.75 -3.559 1 97.94 94 VAL B N 1
ATOM 2569 C CA . VAL B 1 94 ? -0.475 -26.984 -3.74 1 97.94 94 VAL B CA 1
ATOM 2570 C C . VAL B 1 94 ? -1.396 -27.688 -4.727 1 97.94 94 VAL B C 1
ATOM 2572 O O . VAL B 1 94 ? -1.021 -27.938 -5.875 1 97.94 94 VAL B O 1
ATOM 2575 N N . GLU B 1 95 ? -2.625 -27.969 -4.277 1 98.12 95 GLU B N 1
ATOM 2576 C CA . GLU B 1 95 ? -3.533 -28.797 -5.066 1 98.12 95 GLU B CA 1
ATOM 2577 C C . GLU B 1 95 ? -4.781 -28 -5.469 1 98.12 95 GLU B C 1
ATOM 2579 O O . GLU B 1 95 ? -5.324 -27.234 -4.672 1 98.12 95 GLU B O 1
ATOM 2584 N N . THR B 1 96 ? -5.113 -28.094 -6.688 1 97.5 96 THR B N 1
ATOM 2585 C CA . THR B 1 96 ? -6.426 -27.719 -7.199 1 97.5 96 THR B CA 1
ATOM 2586 C C . THR B 1 96 ? -7.176 -28.938 -7.727 1 97.5 96 THR B C 1
ATOM 2588 O O . THR B 1 96 ? -6.664 -30.062 -7.672 1 97.5 96 THR B O 1
ATOM 2591 N N . ASP B 1 97 ? -8.461 -28.703 -8.117 1 95.56 97 ASP B N 1
ATOM 2592 C CA . ASP B 1 97 ? -9.219 -29.812 -8.688 1 95.56 97 ASP B CA 1
ATOM 2593 C C . ASP B 1 97 ? -8.562 -30.312 -9.977 1 95.56 97 ASP B C 1
ATOM 2595 O O . ASP B 1 97 ? -8.727 -31.484 -10.344 1 95.56 97 ASP B O 1
ATOM 2599 N N . ASP B 1 98 ? -7.707 -29.5 -10.555 1 94.88 98 ASP B N 1
ATOM 2600 C CA . ASP B 1 98 ? -7.215 -29.797 -11.898 1 94.88 98 ASP B CA 1
ATOM 2601 C C . ASP B 1 98 ? -5.758 -30.25 -11.859 1 94.88 98 ASP B C 1
ATOM 2603 O O . ASP B 1 98 ? -5.312 -31 -12.727 1 94.88 98 ASP B O 1
ATOM 2607 N N . GLU B 1 99 ? -5.004 -29.75 -10.875 1 96.25 99 GLU B N 1
ATOM 2608 C CA . GLU B 1 99 ? -3.572 -30.031 -10.922 1 96.25 99 GLU B CA 1
ATOM 2609 C C . GLU B 1 99 ? -2.949 -29.938 -9.531 1 96.25 99 GLU B C 1
ATOM 2611 O O . GLU B 1 99 ? -3.598 -29.484 -8.586 1 96.25 99 GLU B O 1
ATOM 2616 N N . VAL B 1 100 ? -1.76 -30.5 -9.445 1 97 100 VAL B N 1
ATOM 2617 C CA . VAL B 1 100 ? -0.891 -30.359 -8.281 1 97 100 VAL B CA 1
ATOM 2618 C C . VAL B 1 100 ? 0.41 -29.672 -8.68 1 97 100 VAL B C 1
ATOM 2620 O O . VAL B 1 100 ? 1.037 -30.047 -9.672 1 97 100 VAL B O 1
ATOM 2623 N N . VAL B 1 101 ? 0.751 -28.625 -7.895 1 97.12 101 VAL B N 1
ATOM 2624 C CA . VAL B 1 101 ? 1.98 -27.875 -8.156 1 97.12 101 VAL B CA 1
ATOM 2625 C C . VAL B 1 101 ? 2.84 -27.844 -6.895 1 97.12 101 VAL B C 1
ATOM 2627 O O . VAL B 1 101 ? 2.322 -27.672 -5.785 1 97.12 101 VAL B O 1
ATOM 2630 N N . THR B 1 102 ? 4.137 -28.031 -7.113 1 97.12 102 THR B N 1
ATOM 2631 C CA . THR B 1 102 ? 5.066 -27.891 -6 1 97.12 102 THR B CA 1
ATOM 2632 C C . THR B 1 102 ? 5.789 -26.547 -6.066 1 97.12 102 THR B C 1
ATOM 2634 O O . THR B 1 102 ? 6.023 -26.016 -7.156 1 97.12 102 THR B O 1
ATOM 2637 N N . ALA B 1 103 ? 6.051 -25.984 -4.859 1 97.56 103 ALA B N 1
ATOM 2638 C CA . ALA B 1 103 ? 6.746 -24.688 -4.805 1 97.56 103 ALA B CA 1
ATOM 2639 C C . ALA B 1 103 ? 7.594 -24.578 -3.541 1 97.56 103 ALA B C 1
ATOM 2641 O O . ALA B 1 103 ? 7.301 -25.219 -2.531 1 97.56 103 ALA B O 1
ATOM 2642 N N . LYS B 1 104 ? 8.617 -23.812 -3.633 1 96.75 104 LYS B N 1
ATOM 2643 C CA . LYS B 1 104 ? 9.469 -23.547 -2.473 1 96.75 104 LYS B CA 1
ATOM 2644 C C . LYS B 1 104 ? 8.82 -22.531 -1.536 1 96.75 104 LYS B C 1
ATOM 2646 O O . LYS B 1 104 ? 8.938 -22.656 -0.314 1 96.75 104 LYS B O 1
ATOM 2651 N N . TRP B 1 105 ? 8.211 -21.562 -2.107 1 98 105 TRP B N 1
ATOM 2652 C CA . TRP B 1 105 ? 7.582 -20.484 -1.348 1 98 105 TRP B CA 1
ATOM 2653 C C . TRP B 1 105 ? 6.098 -20.391 -1.676 1 98 105 TRP B C 1
ATOM 2655 O O . TRP B 1 105 ? 5.695 -20.547 -2.83 1 98 105 TRP B O 1
ATOM 2665 N N . VAL B 1 106 ? 5.281 -20.141 -0.649 1 98.62 106 VAL B N 1
ATOM 2666 C CA . VAL B 1 106 ? 3.846 -19.969 -0.836 1 98.62 106 VAL B CA 1
ATOM 2667 C C . VAL B 1 106 ? 3.377 -18.703 -0.099 1 98.62 106 VAL B C 1
ATOM 2669 O O . VAL B 1 106 ? 3.754 -18.484 1.053 1 98.62 106 VAL B O 1
ATOM 2672 N N . VAL B 1 107 ? 2.629 -17.875 -0.773 1 98.88 107 VAL B N 1
ATOM 2673 C CA . VAL B 1 107 ? 1.964 -16.719 -0.17 1 98.88 107 VAL B CA 1
ATOM 2674 C C . VAL B 1 107 ? 0.457 -16.969 -0.126 1 98.88 107 VAL B C 1
ATOM 2676 O O . VAL B 1 107 ? -0.19 -17.078 -1.17 1 98.88 107 VAL B O 1
ATOM 2679 N N . LEU B 1 108 ? -0.062 -17.047 1.062 1 98.62 108 LEU B N 1
ATOM 2680 C CA . LEU B 1 108 ? -1.499 -17.172 1.272 1 98.62 108 LEU B CA 1
ATOM 2681 C C . LEU B 1 108 ? -2.184 -15.812 1.254 1 98.62 108 LEU B C 1
ATOM 2683 O O . LEU B 1 108 ? -1.903 -14.961 2.102 1 98.62 108 LEU B O 1
ATOM 2687 N N . ALA B 1 109 ? -3.076 -15.594 0.301 1 98.12 109 ALA B N 1
ATOM 2688 C CA . ALA B 1 109 ? -3.73 -14.297 0.143 1 98.12 109 ALA B CA 1
ATOM 2689 C C . ALA B 1 109 ? -5.215 -14.469 -0.165 1 98.12 109 ALA B C 1
ATOM 2691 O O . ALA B 1 109 ? -5.797 -13.68 -0.913 1 98.12 109 ALA B O 1
ATOM 2692 N N . SER B 1 110 ? -5.809 -15.5 0.36 1 93.94 110 SER B N 1
ATOM 2693 C CA . SER B 1 110 ? -7.242 -15.75 0.236 1 93.94 110 SER B CA 1
ATOM 2694 C C . SER B 1 110 ? -8.023 -15.023 1.327 1 93.94 110 SER B C 1
ATOM 2696 O O . SER B 1 110 ? -7.633 -15.047 2.496 1 93.94 110 SER B O 1
ATOM 2698 N N . LYS B 1 111 ? -8.984 -14.273 0.971 1 88.12 111 LYS B N 1
ATOM 2699 C CA . LYS B 1 111 ? -9.742 -13.5 1.947 1 88.12 111 LYS B CA 1
ATOM 2700 C C . LYS B 1 111 ? -10.555 -14.414 2.865 1 88.12 111 LYS B C 1
ATOM 2702 O O . LYS B 1 111 ? -11.523 -15.039 2.432 1 88.12 111 LYS B O 1
ATOM 2707 N N . ASN B 1 112 ? -10.211 -14.516 4.074 1 85.06 112 ASN B N 1
ATOM 2708 C CA . ASN B 1 112 ? -10.891 -15.141 5.207 1 85.06 112 ASN B CA 1
ATOM 2709 C C . ASN B 1 112 ? -11.148 -16.625 4.957 1 85.06 112 ASN B C 1
ATOM 2711 O O . ASN B 1 112 ? -12.148 -17.172 5.418 1 85.06 112 ASN B O 1
ATOM 2715 N N . ASP B 1 113 ? -10.391 -17.281 4.215 1 90.94 113 ASP B N 1
ATOM 2716 C CA . ASP B 1 113 ? -10.516 -18.703 3.943 1 90.94 113 ASP B CA 1
ATOM 2717 C C . ASP B 1 113 ? -9.195 -19.438 4.168 1 90.94 113 ASP B C 1
ATOM 2719 O O . ASP B 1 113 ? -8.195 -19.141 3.5 1 90.94 113 ASP B O 1
ATOM 2723 N N . VAL B 1 114 ? -9.18 -20.297 5.102 1 94.56 114 VAL B N 1
ATOM 2724 C CA . VAL B 1 114 ? -7.996 -21.094 5.418 1 94.56 114 VAL B CA 1
ATOM 2725 C C . VAL B 1 114 ? -8.312 -22.578 5.297 1 94.56 114 VAL B C 1
ATOM 2727 O O . VAL B 1 114 ? -7.547 -23.422 5.77 1 94.56 114 VAL B O 1
ATOM 2730 N N . SER B 1 115 ? -9.477 -22.938 4.695 1 94.19 115 SER B N 1
ATOM 2731 C CA . SER B 1 115 ? -9.977 -24.312 4.68 1 94.19 115 SER B CA 1
ATOM 2732 C C . SER B 1 115 ? -9.031 -25.234 3.926 1 94.19 115 SER B C 1
ATOM 2734 O O . SER B 1 115 ? -8.984 -26.438 4.195 1 94.19 115 SER B O 1
ATOM 2736 N N . TYR B 1 116 ? -8.195 -24.641 3.068 1 96.31 116 TYR B N 1
ATOM 2737 C CA . TYR B 1 116 ? -7.293 -25.406 2.223 1 96.31 116 TYR B CA 1
ATOM 2738 C C . TYR B 1 116 ? -5.973 -25.672 2.936 1 96.31 116 TYR B C 1
ATOM 2740 O O . TYR B 1 116 ? -5.168 -26.5 2.482 1 96.31 116 TYR B O 1
ATOM 2748 N N . LEU B 1 117 ? -5.758 -25.062 4.02 1 95.62 117 LEU B N 1
ATOM 2749 C CA . LEU B 1 117 ? -4.449 -25.094 4.664 1 95.62 117 LEU B CA 1
ATOM 2750 C C . LEU B 1 117 ? -4.301 -26.328 5.543 1 95.62 117 LEU B C 1
ATOM 2752 O O . LEU B 1 117 ? -4.996 -26.469 6.551 1 95.62 117 LEU B O 1
ATOM 2756 N N . ASP B 1 118 ? -3.434 -27.281 5.129 1 93.06 118 ASP B N 1
ATOM 2757 C CA . ASP B 1 118 ? -3.092 -28.5 5.871 1 93.06 118 ASP B CA 1
ATOM 2758 C C . ASP B 1 118 ? -1.588 -28.594 6.117 1 93.06 118 ASP B C 1
ATOM 2760 O O . ASP B 1 118 ? -0.931 -29.516 5.648 1 93.06 118 ASP B O 1
ATOM 2764 N N . VAL B 1 119 ? -1.033 -27.641 6.828 1 93.69 119 VAL B N 1
ATOM 2765 C CA . VAL B 1 119 ? 0.39 -27.562 7.141 1 93.69 119 VAL B CA 1
ATOM 2766 C C . VAL B 1 119 ? 0.583 -27.484 8.656 1 93.69 119 VAL B C 1
ATOM 2768 O O . VAL B 1 119 ? 0.029 -26.609 9.312 1 93.69 119 VAL B O 1
ATOM 2771 N N . GLU B 1 120 ? 1.342 -28.391 9.141 1 90.06 120 GLU B N 1
ATOM 2772 C CA . GLU B 1 120 ? 1.641 -28.391 10.57 1 90.06 120 GLU B CA 1
ATOM 2773 C C . GLU B 1 120 ? 2.479 -27.172 10.953 1 90.06 120 GLU B C 1
ATOM 2775 O O . GLU B 1 120 ? 3.387 -26.781 10.211 1 90.06 120 GLU B O 1
ATOM 2780 N N . GLY B 1 121 ? 2.051 -26.5 12.055 1 91 121 GLY B N 1
ATOM 2781 C CA . GLY B 1 121 ? 2.861 -25.406 12.547 1 91 121 GLY B CA 1
ATOM 2782 C C . GLY B 1 121 ? 2.295 -24.031 12.188 1 91 121 GLY B C 1
ATOM 2783 O O . GLY B 1 121 ? 2.738 -23.016 12.711 1 91 121 GLY B O 1
ATOM 2784 N N . VAL B 1 122 ? 1.313 -24.062 11.297 1 93.75 122 VAL B N 1
ATOM 2785 C CA . VAL B 1 122 ? 0.683 -22.781 10.945 1 93.75 122 VAL B CA 1
ATOM 2786 C C . VAL B 1 122 ? -0.415 -22.453 11.961 1 93.75 122 VAL B C 1
ATOM 2788 O O . VAL B 1 122 ? -1.298 -23.281 12.211 1 93.75 122 VAL B O 1
ATOM 2791 N N . GLY B 1 123 ? -0.331 -21.297 12.562 1 94.69 123 GLY B N 1
ATOM 2792 C CA . GLY B 1 123 ? -1.357 -20.844 13.484 1 94.69 123 GLY B CA 1
ATOM 2793 C C . GLY B 1 123 ? -2.529 -20.172 12.797 1 94.69 123 GLY B C 1
ATOM 2794 O O . GLY B 1 123 ? -2.344 -19.406 11.844 1 94.69 123 GLY B O 1
ATOM 2795 N N . VAL B 1 124 ? -3.738 -20.547 13.195 1 94 124 VAL B N 1
ATOM 2796 C CA . VAL B 1 124 ? -4.961 -19.906 12.719 1 94 124 VAL B CA 1
ATOM 2797 C C . VAL B 1 124 ? -5.668 -19.219 13.875 1 94 124 VAL B C 1
ATOM 2799 O O . VAL B 1 124 ? -5.793 -19.781 14.969 1 94 124 VAL B O 1
ATOM 2802 N N . ILE B 1 125 ? -6.012 -17.969 13.625 1 92.75 125 ILE B N 1
ATOM 2803 C CA . ILE B 1 125 ? -6.703 -17.156 14.617 1 92.75 125 ILE B CA 1
ATOM 2804 C C . ILE B 1 125 ? -8.164 -16.984 14.219 1 92.75 125 ILE B C 1
ATOM 2806 O O . ILE B 1 125 ? -8.461 -16.609 13.086 1 92.75 125 ILE B O 1
ATOM 2810 N N . ASP B 1 126 ? -9.008 -17.312 15.141 1 88.94 126 ASP B N 1
ATOM 2811 C CA . ASP B 1 126 ? -10.438 -17.141 14.914 1 88.94 126 ASP B CA 1
ATOM 2812 C C . ASP B 1 126 ? -10.961 -15.891 15.633 1 88.94 126 ASP B C 1
ATOM 2814 O O . ASP B 1 126 ? -10.984 -15.844 16.859 1 88.94 126 ASP B O 1
ATOM 2818 N N . ARG B 1 127 ? -11.32 -14.93 14.938 1 87.69 127 ARG B N 1
ATOM 2819 C CA . ARG B 1 127 ? -11.945 -13.711 15.43 1 87.69 127 ARG B CA 1
ATOM 2820 C C . ARG B 1 127 ? -13.258 -13.438 14.719 1 87.69 127 ARG B C 1
ATOM 2822 O O . ARG B 1 127 ? -13.516 -12.312 14.281 1 87.69 127 ARG B O 1
ATOM 2829 N N . GLY B 1 128 ? -14.148 -14.547 14.562 1 87 128 GLY B N 1
ATOM 2830 C CA . GLY B 1 128 ? -15.344 -14.477 13.734 1 87 128 GLY B CA 1
ATOM 2831 C C . GLY B 1 128 ? -15.07 -14.773 12.273 1 87 128 GLY B C 1
ATOM 2832 O O . GLY B 1 128 ? -15.969 -15.195 11.539 1 87 128 GLY B O 1
ATOM 2833 N N . LYS B 1 129 ? -13.844 -14.461 12.023 1 90.12 129 LYS B N 1
ATOM 2834 C CA . LYS B 1 129 ? -13.25 -14.852 10.742 1 90.12 129 LYS B CA 1
ATOM 2835 C C . LYS B 1 129 ? -11.906 -15.531 10.953 1 90.12 129 LYS B C 1
ATOM 2837 O O . LYS B 1 129 ? -11.281 -15.383 12.008 1 90.12 129 LYS B O 1
ATOM 2842 N N . ASP B 1 130 ? -11.523 -16.281 9.984 1 93.25 130 ASP B N 1
ATOM 2843 C CA . ASP B 1 130 ? -10.258 -16.984 10.117 1 93.25 130 ASP B CA 1
ATOM 2844 C C . ASP B 1 130 ? -9.102 -16.156 9.539 1 93.25 130 ASP B C 1
ATOM 2846 O O . ASP B 1 130 ? -9.219 -15.609 8.438 1 93.25 130 ASP B O 1
ATOM 2850 N N . TYR B 1 131 ? -8.086 -16.078 10.305 1 96.06 131 TYR B N 1
ATOM 2851 C CA . TYR B 1 131 ? -6.836 -15.445 9.891 1 96.06 131 TYR B CA 1
ATOM 2852 C C . TYR B 1 131 ? -5.648 -16.375 10.117 1 96.06 131 TYR B C 1
ATOM 2854 O O . TYR B 1 131 ? -5.738 -17.328 10.906 1 96.06 131 TYR B O 1
ATOM 2862 N N . VAL B 1 132 ? -4.629 -16.125 9.414 1 97.38 132 VAL B N 1
ATOM 2863 C CA . VAL B 1 132 ? -3.381 -16.859 9.633 1 97.38 132 VAL B CA 1
ATOM 2864 C C . VAL B 1 132 ? -2.482 -16.047 10.578 1 97.38 132 VAL B C 1
ATOM 2866 O O . VAL B 1 132 ? -2.326 -14.836 10.414 1 97.38 132 VAL B O 1
ATOM 2869 N N . ASP B 1 133 ? -1.99 -16.75 11.602 1 96.75 133 ASP B N 1
ATOM 2870 C CA . ASP B 1 133 ? -1.068 -16.094 12.531 1 96.75 133 ASP B CA 1
ATOM 2871 C C . ASP B 1 133 ? 0.28 -15.828 11.875 1 96.75 133 ASP B C 1
ATOM 2873 O O . ASP B 1 133 ? 0.989 -16.766 11.484 1 96.75 133 ASP B O 1
ATOM 2877 N N . VAL B 1 134 ? 0.613 -14.547 11.727 1 97.75 134 VAL B N 1
ATOM 2878 C CA . VAL B 1 134 ? 1.867 -14.164 11.086 1 97.75 134 VAL B CA 1
ATOM 2879 C C . VAL B 1 134 ? 2.533 -13.039 11.875 1 97.75 134 VAL B C 1
ATOM 2881 O O . VAL B 1 134 ? 1.883 -12.375 12.68 1 97.75 134 VAL B O 1
ATOM 2884 N N . ASP B 1 135 ? 3.828 -12.898 11.672 1 96.44 135 ASP B N 1
ATOM 2885 C CA . ASP B 1 135 ? 4.5 -11.719 12.203 1 96.44 135 ASP B CA 1
ATOM 2886 C C . ASP B 1 135 ? 4.242 -10.492 11.328 1 96.44 135 ASP B C 1
ATOM 2888 O O . ASP B 1 135 ? 3.461 -10.555 10.375 1 96.44 135 ASP B O 1
ATOM 2892 N N . GLU B 1 136 ? 4.832 -9.344 11.625 1 93.44 136 GLU B N 1
ATOM 2893 C CA . GLU B 1 136 ? 4.535 -8.07 10.977 1 93.44 136 GLU B CA 1
ATOM 2894 C C . GLU B 1 136 ? 4.969 -8.078 9.508 1 93.44 136 GLU B C 1
ATOM 2896 O O . GLU B 1 136 ? 4.531 -7.238 8.727 1 93.44 136 GLU B O 1
ATOM 2901 N N . ARG B 1 137 ? 5.816 -9.094 9.203 1 96.94 137 ARG B N 1
ATOM 2902 C CA . ARG B 1 137 ? 6.34 -9.172 7.84 1 96.94 137 ARG B CA 1
ATOM 2903 C C . ARG B 1 137 ? 5.652 -10.289 7.055 1 96.94 137 ARG B C 1
ATOM 2905 O O . ARG B 1 137 ? 6.047 -10.594 5.926 1 96.94 137 ARG B O 1
ATOM 2912 N N . GLY B 1 138 ? 4.633 -10.914 7.598 1 98.38 138 GLY B N 1
ATOM 2913 C CA . GLY B 1 138 ? 3.803 -11.875 6.895 1 98.38 138 GLY B CA 1
ATOM 2914 C C . GLY B 1 138 ? 4.301 -13.305 7.027 1 98.38 138 GLY B C 1
ATOM 2915 O O . GLY B 1 138 ? 3.746 -14.219 6.418 1 98.38 138 GLY B O 1
ATOM 2916 N N . ARG B 1 139 ? 5.371 -13.539 7.852 1 98.19 139 ARG B N 1
ATOM 2917 C CA . ARG B 1 139 ? 5.906 -14.883 8.047 1 98.19 139 ARG B CA 1
ATOM 2918 C C . ARG B 1 139 ? 5.008 -15.695 8.977 1 98.19 139 ARG B C 1
ATOM 2920 O O . ARG B 1 139 ? 4.598 -15.211 10.031 1 98.19 139 ARG B O 1
ATOM 2927 N N . THR B 1 140 ? 4.727 -16.938 8.555 1 97.06 140 THR B N 1
ATOM 2928 C CA . THR B 1 140 ? 4.074 -17.875 9.469 1 97.06 140 THR B CA 1
ATOM 2929 C C . THR B 1 140 ? 5.105 -18.594 10.328 1 97.06 140 THR B C 1
ATOM 2931 O O . THR B 1 140 ? 6.285 -18.234 10.32 1 97.06 140 THR B O 1
ATOM 2934 N N . GLY B 1 141 ? 4.625 -19.578 11.102 1 94.81 141 GLY B N 1
ATOM 2935 C CA . GLY B 1 141 ? 5.535 -20.406 11.875 1 94.81 141 GLY B CA 1
ATOM 2936 C C . GLY B 1 141 ? 6.25 -21.453 11.031 1 94.81 141 GLY B C 1
ATOM 2937 O O . GLY B 1 141 ? 7.113 -22.172 11.531 1 94.81 141 GLY B O 1
ATOM 2938 N N . VAL B 1 142 ? 5.926 -21.516 9.758 1 95.69 142 VAL B N 1
ATOM 2939 C CA . VAL B 1 142 ? 6.504 -22.484 8.844 1 95.69 142 VAL B CA 1
ATOM 2940 C C . VAL B 1 142 ? 7.387 -21.781 7.816 1 95.69 142 VAL B C 1
ATOM 2942 O O . VAL B 1 142 ? 6.926 -20.875 7.109 1 95.69 142 VAL B O 1
ATOM 2945 N N . GLU B 1 143 ? 8.664 -22.172 7.719 1 95.44 143 GLU B N 1
ATOM 2946 C CA . GLU B 1 143 ? 9.602 -21.562 6.777 1 95.44 143 GLU B CA 1
ATOM 2947 C C . GLU B 1 143 ? 9.094 -21.688 5.344 1 95.44 143 GLU B C 1
ATOM 2949 O O . GLU B 1 143 ? 8.68 -22.766 4.918 1 95.44 143 GLU B O 1
ATOM 2954 N N . GLY B 1 144 ? 9.039 -20.578 4.664 1 97.06 144 GLY B N 1
ATOM 2955 C CA . GLY B 1 144 ? 8.664 -20.594 3.262 1 97.06 144 GLY B CA 1
ATOM 2956 C C . GLY B 1 144 ? 7.191 -20.328 3.035 1 97.06 144 GLY B C 1
ATOM 2957 O O . GLY B 1 144 ? 6.742 -20.203 1.894 1 97.06 144 GLY B O 1
ATOM 2958 N N . LEU B 1 145 ? 6.414 -20.25 4.113 1 97.62 145 LEU B N 1
ATOM 2959 C CA . LEU B 1 145 ? 4.977 -20 4.043 1 97.62 145 LEU B CA 1
ATOM 2960 C C . LEU B 1 145 ? 4.633 -18.625 4.605 1 97.62 145 LEU B C 1
ATOM 2962 O O . LEU B 1 145 ? 4.945 -18.328 5.762 1 97.62 145 LEU B O 1
ATOM 2966 N N . PHE B 1 146 ? 3.971 -17.797 3.773 1 98.62 146 PHE B N 1
ATOM 2967 C CA . PHE B 1 146 ? 3.629 -16.422 4.137 1 98.62 146 PHE B CA 1
ATOM 2968 C C . PHE B 1 146 ? 2.133 -16.188 3.986 1 98.62 146 PHE B C 1
ATOM 2970 O O . PHE B 1 146 ? 1.44 -16.938 3.307 1 98.62 146 PHE B O 1
ATOM 2977 N N . ALA B 1 147 ? 1.646 -15.164 4.629 1 98.69 147 ALA B N 1
ATOM 2978 C CA . ALA B 1 147 ? 0.279 -14.695 4.41 1 98.69 147 ALA B CA 1
ATOM 2979 C C . ALA B 1 147 ? 0.237 -13.18 4.23 1 98.69 147 ALA B C 1
ATOM 2981 O O . ALA B 1 147 ? 1.047 -12.461 4.816 1 98.69 147 ALA B O 1
ATOM 2982 N N . ALA B 1 148 ? -0.714 -12.742 3.428 1 98.62 148 ALA B N 1
ATOM 2983 C CA . ALA B 1 148 ? -0.8 -11.32 3.09 1 98.62 148 ALA B CA 1
ATOM 2984 C C . ALA B 1 148 ? -2.252 -10.852 3.072 1 98.62 148 ALA B C 1
ATOM 2986 O O . ALA B 1 148 ? -3.166 -11.641 2.822 1 98.62 148 ALA B O 1
ATOM 2987 N N . GLY B 1 149 ? -2.424 -9.516 3.291 1 97.62 149 GLY B N 1
ATOM 2988 C CA . GLY B 1 149 ? -3.727 -8.883 3.168 1 97.62 149 GLY B CA 1
ATOM 2989 C C . GLY B 1 149 ? -4.688 -9.273 4.277 1 97.62 149 GLY B C 1
ATOM 2990 O O . GLY B 1 149 ? -4.305 -9.328 5.445 1 97.62 149 GLY B O 1
ATOM 2991 N N . ARG B 1 150 ? -5.941 -9.562 3.889 1 95.62 150 ARG B N 1
ATOM 2992 C CA . ARG B 1 150 ? -7.004 -9.828 4.855 1 95.62 150 ARG B CA 1
ATOM 2993 C C . ARG B 1 150 ? -6.695 -11.078 5.672 1 95.62 150 ARG B C 1
ATOM 2995 O O . ARG B 1 150 ? -6.941 -11.109 6.879 1 95.62 150 ARG B O 1
ATOM 3002 N N . LEU B 1 151 ? -6.105 -12.023 5.012 1 97.12 151 LEU B N 1
ATOM 3003 C CA . LEU B 1 151 ? -5.824 -13.281 5.688 1 97.12 151 LEU B CA 1
ATOM 3004 C C . LEU B 1 151 ? -4.797 -13.086 6.801 1 97.12 151 LEU B C 1
ATOM 3006 O O . LEU B 1 151 ? -4.727 -13.883 7.734 1 97.12 151 LEU B O 1
ATOM 3010 N N . ALA B 1 152 ? -3.982 -12.07 6.707 1 97.25 152 ALA B N 1
ATOM 3011 C CA . ALA B 1 152 ? -3.004 -11.703 7.73 1 97.25 152 ALA B CA 1
ATOM 3012 C C . ALA B 1 152 ? -3.566 -10.648 8.68 1 97.25 152 ALA B C 1
ATOM 3014 O O . ALA B 1 152 ? -2.811 -9.898 9.297 1 97.25 152 ALA B O 1
ATOM 3015 N N . GLU B 1 153 ? -4.871 -10.422 8.664 1 95.38 153 GLU B N 1
ATOM 3016 C CA . GLU B 1 153 ? -5.617 -9.57 9.586 1 95.38 153 GLU B CA 1
ATOM 3017 C C . GLU B 1 153 ? -5.406 -8.094 9.266 1 95.38 153 GLU B C 1
ATOM 3019 O O . GLU B 1 153 ? -5.574 -7.238 10.133 1 95.38 153 GLU B O 1
ATOM 3024 N N . LYS B 1 154 ? -4.973 -7.832 8.062 1 96.38 154 LYS B N 1
ATOM 3025 C CA . LYS B 1 154 ? -4.887 -6.434 7.656 1 96.38 154 LYS B CA 1
ATOM 3026 C C . LYS B 1 154 ? -6.273 -5.848 7.402 1 96.38 154 LYS B C 1
ATOM 3028 O O . LYS B 1 154 ? -7.211 -6.574 7.07 1 96.38 154 LYS B O 1
ATOM 3033 N N . PRO B 1 155 ? -6.375 -4.496 7.586 1 94.69 155 PRO B N 1
ATOM 3034 C CA . PRO B 1 155 ? -7.641 -3.836 7.254 1 94.69 155 PRO B CA 1
ATOM 3035 C C . PRO B 1 155 ? -8.047 -4.043 5.797 1 94.69 155 PRO B C 1
ATOM 3037 O O . PRO B 1 155 ? -7.207 -4.383 4.961 1 94.69 155 PRO B O 1
ATOM 3040 N N . HIS B 1 156 ? -9.328 -3.779 5.516 1 93.25 156 HIS B N 1
ATOM 3041 C CA . HIS B 1 156 ? -9.961 -4.125 4.25 1 93.25 156 HIS B CA 1
ATOM 3042 C C . HIS B 1 156 ? -9.539 -3.166 3.143 1 93.25 156 HIS B C 1
ATOM 3044 O O . HIS B 1 156 ? -9.742 -3.447 1.959 1 93.25 156 HIS B O 1
ATOM 3050 N N . GLN B 1 157 ? -8.977 -2.053 3.51 1 96 157 GLN B N 1
ATOM 3051 C CA . GLN B 1 157 ? -8.688 -1.032 2.508 1 96 157 GLN B CA 1
ATOM 3052 C C . GLN B 1 157 ? -7.715 -1.553 1.454 1 96 157 GLN B C 1
ATOM 3054 O O . GLN B 1 157 ? -6.688 -2.148 1.788 1 96 157 GLN B O 1
ATOM 3059 N N . ALA B 1 158 ? -8.047 -1.268 0.197 1 97 158 ALA B N 1
ATOM 3060 C CA . ALA B 1 158 ? -7.281 -1.784 -0.933 1 97 158 ALA B CA 1
ATOM 3061 C C . ALA B 1 158 ? -5.828 -1.317 -0.87 1 97 158 ALA B C 1
ATOM 3063 O O . ALA B 1 158 ? -4.906 -2.094 -1.133 1 97 158 ALA B O 1
ATOM 3064 N N . ALA B 1 159 ? -5.594 -0.056 -0.491 1 98.06 159 ALA B N 1
ATOM 3065 C CA . ALA B 1 159 ? -4.238 0.484 -0.394 1 98.06 159 ALA B CA 1
ATOM 3066 C C . ALA B 1 159 ? -3.42 -0.274 0.646 1 98.06 159 ALA B C 1
ATOM 3068 O O . ALA B 1 159 ? -2.24 -0.563 0.427 1 98.06 159 ALA B O 1
ATOM 3069 N N . VAL B 1 160 ? -4.086 -0.608 1.779 1 98.12 160 VAL B N 1
ATOM 3070 C CA . VAL B 1 160 ? -3.422 -1.336 2.855 1 98.12 160 VAL B CA 1
ATOM 3071 C C . VAL B 1 160 ? -3.043 -2.736 2.377 1 98.12 160 VAL B C 1
ATOM 3073 O O . VAL B 1 160 ? -1.899 -3.166 2.541 1 98.12 160 VAL B O 1
ATOM 3076 N N . CYS B 1 161 ? -3.959 -3.383 1.707 1 97.94 161 CYS B N 1
ATOM 3077 C CA . CYS B 1 161 ? -3.732 -4.75 1.259 1 97.94 161 CYS B CA 1
ATOM 3078 C C . CYS B 1 161 ? -2.691 -4.797 0.147 1 97.94 161 CYS B C 1
ATOM 3080 O O . CYS B 1 161 ? -1.88 -5.723 0.087 1 97.94 161 CYS B O 1
ATOM 3082 N N . ALA B 1 162 ? -2.709 -3.789 -0.683 1 98.56 162 ALA B N 1
ATOM 3083 C CA . ALA B 1 162 ? -1.697 -3.721 -1.733 1 98.56 162 ALA B CA 1
ATOM 3084 C C . ALA B 1 162 ? -0.301 -3.557 -1.141 1 98.56 162 ALA B C 1
ATOM 3086 O O . ALA B 1 162 ? 0.628 -4.277 -1.519 1 98.56 162 ALA B O 1
ATOM 3087 N N . GLY B 1 163 ? -0.189 -2.633 -0.205 1 98.62 163 GLY B N 1
ATOM 3088 C CA . GLY B 1 163 ? 1.094 -2.416 0.444 1 98.62 163 GLY B CA 1
ATOM 3089 C C . GLY B 1 163 ? 1.591 -3.633 1.203 1 98.62 163 GLY B C 1
ATOM 3090 O O . GLY B 1 163 ? 2.783 -3.945 1.173 1 98.62 163 GLY B O 1
ATOM 3091 N N . HIS B 1 164 ? 0.67 -4.297 1.829 1 98.75 164 HIS B N 1
ATOM 3092 C CA . HIS B 1 164 ? 1.065 -5.465 2.609 1 98.75 164 HIS B CA 1
ATOM 3093 C C . HIS B 1 164 ? 1.48 -6.617 1.704 1 98.75 164 HIS B C 1
ATOM 3095 O O . HIS B 1 164 ? 2.424 -7.348 2.014 1 98.75 164 HIS B O 1
ATOM 3101 N N . GLY B 1 165 ? 0.757 -6.793 0.561 1 98.81 165 GLY B N 1
ATOM 3102 C CA . GLY B 1 165 ? 1.198 -7.781 -0.41 1 98.81 165 GLY B CA 1
ATOM 3103 C C . GLY B 1 165 ? 2.621 -7.559 -0.885 1 98.81 165 GLY B C 1
ATOM 3104 O O . GLY B 1 165 ? 3.412 -8.5 -0.958 1 98.81 165 GLY B O 1
ATOM 3105 N N . ALA B 1 166 ? 2.926 -6.305 -1.161 1 98.62 166 ALA B N 1
ATOM 3106 C CA . ALA B 1 166 ? 4.277 -5.934 -1.565 1 98.62 166 ALA B CA 1
ATOM 3107 C C . ALA B 1 166 ? 5.281 -6.203 -0.446 1 98.62 166 ALA B C 1
ATOM 3109 O O . ALA B 1 166 ? 6.363 -6.738 -0.69 1 98.62 166 ALA B O 1
ATOM 3110 N N . GLU B 1 167 ? 4.918 -5.871 0.747 1 98.5 167 GLU B N 1
ATOM 3111 C CA . GLU B 1 167 ? 5.801 -6.059 1.894 1 98.5 167 GLU B CA 1
ATOM 3112 C C . GLU B 1 167 ? 6.121 -7.535 2.107 1 98.5 167 GLU B C 1
ATOM 3114 O O . GLU B 1 167 ? 7.27 -7.898 2.365 1 98.5 167 GLU B O 1
ATOM 3119 N N . VAL B 1 168 ? 5.113 -8.367 2.004 1 98.81 168 VAL B N 1
ATOM 3120 C CA . VAL B 1 168 ? 5.289 -9.805 2.189 1 98.81 168 VAL B CA 1
ATOM 3121 C C . VAL B 1 168 ? 6.215 -10.359 1.107 1 98.81 168 VAL B C 1
ATOM 3123 O O . VAL B 1 168 ? 7.074 -11.203 1.386 1 98.81 168 VAL B O 1
ATOM 3126 N N . ALA B 1 169 ? 6.074 -9.875 -0.103 1 98.62 169 ALA B N 1
ATOM 3127 C CA . ALA B 1 169 ? 6.965 -10.305 -1.179 1 98.62 169 ALA B CA 1
ATOM 3128 C C . ALA B 1 169 ? 8.406 -9.875 -0.905 1 98.62 169 ALA B C 1
ATOM 3130 O O . ALA B 1 169 ? 9.344 -10.625 -1.162 1 98.62 169 ALA B O 1
ATOM 3131 N N . VAL B 1 170 ? 8.57 -8.633 -0.41 1 97.94 170 VAL B N 1
ATOM 3132 C CA . VAL B 1 170 ? 9.906 -8.156 -0.06 1 97.94 170 VAL B CA 1
ATOM 3133 C C . VAL B 1 170 ? 10.516 -9.062 1.007 1 97.94 170 VAL B C 1
ATOM 3135 O O . VAL B 1 170 ? 11.695 -9.422 0.926 1 97.94 170 VAL B O 1
ATOM 3138 N N . THR B 1 171 ? 9.711 -9.461 1.957 1 98.38 171 THR B N 1
ATOM 3139 C CA . THR B 1 171 ? 10.156 -10.391 2.988 1 98.38 171 THR B CA 1
ATOM 3140 C C . THR B 1 171 ? 10.594 -11.719 2.371 1 98.38 171 THR B C 1
ATOM 3142 O O . THR B 1 171 ? 11.656 -12.25 2.715 1 98.38 171 THR B O 1
ATOM 3145 N N . LEU B 1 172 ? 9.797 -12.219 1.454 1 98.5 172 LEU B N 1
ATOM 3146 C CA . LEU B 1 172 ? 10.109 -13.461 0.756 1 98.5 172 LEU B CA 1
ATOM 3147 C C . LEU B 1 172 ? 11.43 -13.344 0 1 98.5 172 LEU B C 1
ATOM 3149 O O . LEU B 1 172 ? 12.266 -14.25 0.07 1 98.5 172 LEU B O 1
ATOM 3153 N N . LEU B 1 173 ? 11.633 -12.227 -0.638 1 97.5 173 LEU B N 1
ATOM 3154 C CA . LEU B 1 173 ? 12.859 -12.008 -1.393 1 97.5 173 LEU B CA 1
ATOM 3155 C C . LEU B 1 173 ? 14.07 -11.969 -0.464 1 97.5 173 LEU B C 1
ATOM 3157 O O . LEU B 1 173 ? 15.133 -12.508 -0.796 1 97.5 173 LEU B O 1
ATOM 3161 N N . GLU B 1 174 ? 13.883 -11.336 0.677 1 96.75 174 GLU B N 1
ATOM 3162 C CA . GLU B 1 174 ? 14.953 -11.312 1.674 1 96.75 174 GLU B CA 1
ATOM 3163 C C . GLU B 1 174 ? 15.281 -12.727 2.16 1 96.75 174 GLU B C 1
ATOM 3165 O O . GLU B 1 174 ? 16.453 -13.109 2.229 1 96.75 174 GLU B O 1
ATOM 3170 N N . ASP B 1 175 ? 14.227 -13.508 2.49 1 97.12 175 ASP B N 1
ATOM 3171 C CA . ASP B 1 175 ? 14.414 -14.875 2.982 1 97.12 175 ASP B CA 1
ATOM 3172 C C . ASP B 1 175 ? 15.055 -15.758 1.916 1 97.12 175 ASP B C 1
ATOM 3174 O O . ASP B 1 175 ? 15.812 -16.672 2.236 1 97.12 175 ASP B O 1
ATOM 3178 N N . ALA B 1 176 ? 14.758 -15.445 0.665 1 96.56 176 ALA B N 1
ATOM 3179 C CA . ALA B 1 176 ? 15.312 -16.203 -0.457 1 96.56 176 ALA B CA 1
ATOM 3180 C C . ALA B 1 176 ? 16.719 -15.719 -0.799 1 96.56 176 ALA B C 1
ATOM 3182 O O . ALA B 1 176 ? 17.344 -16.219 -1.741 1 96.56 176 ALA B O 1
ATOM 3183 N N . GLU B 1 177 ? 17.188 -14.602 -0.065 1 95.31 177 GLU B N 1
ATOM 3184 C CA . GLU B 1 177 ? 18.516 -14.039 -0.234 1 95.31 177 GLU B CA 1
ATOM 3185 C C . GLU B 1 177 ? 18.719 -13.508 -1.65 1 95.31 177 GLU B C 1
ATOM 3187 O O . GLU B 1 177 ? 19.797 -13.672 -2.234 1 95.31 177 GLU B O 1
ATOM 3192 N N . VAL B 1 178 ? 17.594 -13.008 -2.139 1 92.44 178 VAL B N 1
ATOM 3193 C CA . VAL B 1 178 ? 17.688 -12.312 -3.416 1 92.44 178 VAL B CA 1
ATOM 3194 C C . VAL B 1 178 ? 18.297 -10.93 -3.209 1 92.44 178 VAL B C 1
ATOM 3196 O O . VAL B 1 178 ? 17.875 -10.188 -2.318 1 92.44 178 VAL B O 1
ATOM 3199 N N . GLY B 1 179 ? 19.344 -10.617 -3.859 1 87 179 GLY B N 1
ATOM 3200 C CA . GLY B 1 179 ? 19.922 -9.289 -3.787 1 87 179 GLY B CA 1
ATOM 3201 C C . GLY B 1 179 ? 19.094 -8.227 -4.473 1 87 179 GLY B C 1
ATOM 3202 O O . GLY B 1 179 ? 18.844 -8.305 -5.676 1 87 179 GLY B O 1
ATOM 3203 N N . PHE B 1 180 ? 18.578 -7.359 -3.674 1 81.38 180 PHE B N 1
ATOM 3204 C CA . PHE B 1 180 ? 17.906 -6.195 -4.23 1 81.38 180 PHE B CA 1
ATOM 3205 C C . PHE B 1 180 ? 18.109 -4.977 -3.338 1 81.38 180 PHE B C 1
ATOM 3207 O O . PHE B 1 180 ? 18.297 -5.109 -2.129 1 81.38 180 PHE B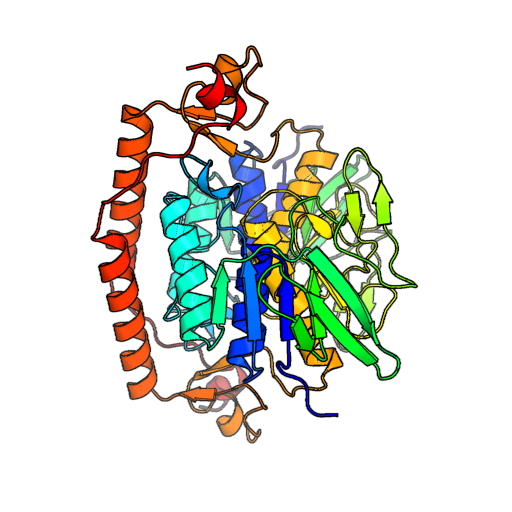 O 1
ATOM 3214 N N . TYR B 1 181 ? 18.406 -3.701 -4.027 1 83.25 181 TYR B N 1
ATOM 3215 C CA . TYR B 1 181 ? 18.562 -2.443 -3.303 1 83.25 181 TYR B CA 1
ATOM 3216 C C . TYR B 1 181 ? 17.344 -1.547 -3.51 1 83.25 181 TYR B C 1
ATOM 3218 O O . TYR B 1 181 ? 17.406 -0.593 -4.289 1 83.25 181 TYR B O 1
ATOM 3226 N N . HIS B 1 182 ? 16.25 -1.74 -2.777 1 80.31 182 HIS B N 1
ATOM 3227 C CA . HIS B 1 182 ? 15.023 -0.941 -2.771 1 80.31 182 HIS B CA 1
ATOM 3228 C C . HIS B 1 182 ? 14.266 -1.084 -4.086 1 80.31 182 HIS B C 1
ATOM 3230 O O . HIS B 1 182 ? 13.273 -0.396 -4.312 1 80.31 182 HIS B O 1
ATOM 3236 N N . ASP B 1 183 ? 14.797 -2.062 -5.008 1 81.88 183 ASP B N 1
ATOM 3237 C CA . ASP B 1 183 ? 14.195 -2.189 -6.336 1 81.88 183 ASP B CA 1
ATOM 3238 C C . ASP B 1 183 ? 14.094 -0.829 -7.023 1 81.88 183 ASP B C 1
ATOM 3240 O O . ASP B 1 183 ? 13.023 -0.439 -7.48 1 81.88 183 ASP B O 1
ATOM 3244 N N . TRP B 1 184 ? 15.305 -0.128 -7.133 1 88.06 184 TRP B N 1
ATOM 3245 C CA . TRP B 1 184 ? 15.414 1.291 -7.457 1 88.06 184 TRP B CA 1
ATOM 3246 C C . TRP B 1 184 ? 15.898 1.486 -8.891 1 88.06 184 TRP B C 1
ATOM 3248 O O . TRP B 1 184 ? 16.891 0.873 -9.312 1 88.06 184 TRP B O 1
ATOM 3258 N N . VAL B 1 185 ? 15.117 2.211 -9.711 1 93.88 185 VAL B N 1
ATOM 3259 C CA . VAL B 1 185 ? 15.602 2.711 -10.992 1 93.88 185 VAL B CA 1
ATOM 3260 C C . VAL B 1 185 ? 16.156 4.121 -10.82 1 93.88 185 VAL B C 1
ATOM 3262 O O . VAL B 1 185 ? 15.422 5.047 -10.469 1 93.88 185 VAL B O 1
ATOM 3265 N N . ALA B 1 186 ? 17.422 4.273 -11.023 1 93.5 186 ALA B N 1
ATOM 3266 C CA . ALA B 1 186 ? 18.094 5.535 -10.727 1 93.5 186 ALA B CA 1
ATOM 3267 C C . ALA B 1 186 ? 18.562 6.219 -12.008 1 93.5 186 ALA B C 1
ATOM 3269 O O . ALA B 1 186 ? 18.734 5.566 -13.039 1 93.5 186 ALA B O 1
ATOM 3270 N N . PRO B 1 187 ? 18.625 7.574 -11.938 1 93.12 187 PRO B N 1
ATOM 3271 C CA . PRO B 1 187 ? 19.266 8.234 -13.078 1 93.12 187 PRO B CA 1
ATOM 3272 C C . PRO B 1 187 ? 20.734 7.828 -13.25 1 93.12 187 PRO B C 1
ATOM 3274 O O . PRO B 1 187 ? 21.391 7.465 -12.273 1 93.12 187 PRO B O 1
ATOM 3277 N N . GLU B 1 188 ? 21.156 7.918 -14.461 1 94 188 GLU B N 1
ATOM 3278 C CA . GLU B 1 188 ? 22.547 7.578 -14.781 1 94 188 GLU B CA 1
ATOM 3279 C C . GLU B 1 188 ? 23.516 8.312 -13.859 1 94 188 GLU B C 1
ATOM 3281 O O . GLU B 1 188 ? 23.375 9.516 -13.633 1 94 188 GLU B O 1
ATOM 3286 N N . GLY B 1 189 ? 24.5 7.539 -13.258 1 93.62 189 GLY B N 1
ATOM 3287 C CA . GLY B 1 189 ? 25.516 8.133 -12.414 1 93.62 189 GLY B CA 1
ATOM 3288 C C . GLY B 1 189 ? 25.109 8.211 -10.953 1 93.62 189 GLY B C 1
ATOM 3289 O O . GLY B 1 189 ? 25.906 8.609 -10.102 1 93.62 189 GLY B O 1
ATOM 3290 N N . TYR B 1 190 ? 23.891 7.762 -10.695 1 93.81 190 TYR B N 1
ATOM 3291 C CA . TYR B 1 190 ? 23.406 7.832 -9.32 1 93.81 190 TYR B CA 1
ATOM 3292 C C . TYR B 1 190 ? 24.312 7.062 -8.375 1 93.81 190 TYR B C 1
ATOM 3294 O O . TYR B 1 190 ? 24.625 7.535 -7.277 1 93.81 190 TYR B O 1
ATOM 3302 N N . PHE B 1 191 ? 24.688 5.898 -8.695 1 93.75 191 PHE B N 1
ATOM 3303 C CA . PHE B 1 191 ? 25.625 5.07 -7.938 1 93.75 191 PHE B CA 1
ATOM 3304 C C . PHE B 1 191 ? 27.031 5.199 -8.484 1 93.75 191 PHE B C 1
ATOM 3306 O O . PHE B 1 191 ? 27.953 5.578 -7.758 1 93.75 191 PHE B O 1
ATOM 3313 N N . THR B 1 192 ? 27.156 5.008 -9.734 1 94.38 192 THR B N 1
ATOM 3314 C CA . THR B 1 192 ? 28.469 4.906 -10.367 1 94.38 192 THR B CA 1
ATOM 3315 C C . THR B 1 192 ? 29.188 6.246 -10.328 1 94.38 192 THR B C 1
ATOM 3317 O O . THR B 1 192 ? 30.422 6.293 -10.258 1 94.38 192 THR B O 1
ATOM 3320 N N . GLY B 1 193 ? 28.406 7.316 -10.383 1 92.25 193 GLY B N 1
ATOM 3321 C CA . GLY B 1 193 ? 29.031 8.633 -10.297 1 92.25 193 GLY B CA 1
ATOM 3322 C C . GLY B 1 193 ? 29.641 8.906 -8.938 1 92.25 193 GLY B C 1
ATOM 3323 O O . GLY B 1 193 ? 30.438 9.844 -8.789 1 92.25 193 GLY B O 1
ATOM 3324 N N . ARG B 1 194 ? 29.375 8.055 -8 1 93.19 194 ARG B N 1
ATOM 3325 C CA . ARG B 1 194 ? 29.906 8.18 -6.648 1 93.19 194 ARG B CA 1
ATOM 3326 C C . ARG B 1 194 ? 30.922 7.066 -6.355 1 93.19 194 ARG B C 1
ATOM 3328 O O . ARG B 1 194 ? 31.281 6.836 -5.199 1 93.19 194 ARG B O 1
ATOM 3335 N N . GLY B 1 195 ? 31.281 6.367 -7.434 1 93.81 195 GLY B N 1
ATOM 3336 C CA . GLY B 1 195 ? 32.281 5.316 -7.301 1 93.81 195 GLY B CA 1
ATOM 3337 C C . GLY B 1 195 ? 31.703 4.039 -6.699 1 93.81 195 GLY B C 1
ATOM 3338 O O . GLY B 1 195 ? 32.469 3.232 -6.141 1 93.81 195 GLY B O 1
ATOM 3339 N N . ARG B 1 196 ? 30.438 3.918 -6.781 1 93.94 196 ARG B N 1
ATOM 3340 C CA . ARG B 1 196 ? 29.781 2.734 -6.227 1 93.94 196 ARG B CA 1
ATOM 3341 C C . ARG B 1 196 ? 29.266 1.825 -7.34 1 93.94 196 ARG B C 1
ATOM 3343 O O . ARG B 1 196 ? 28.906 2.299 -8.422 1 93.94 196 ARG B O 1
ATOM 3350 N N . ASP B 1 197 ? 29.234 0.586 -7.09 1 95.12 197 ASP B N 1
ATOM 3351 C CA . ASP B 1 197 ? 28.578 -0.343 -8 1 95.12 197 ASP B CA 1
ATOM 3352 C C . ASP B 1 197 ? 27.062 -0.194 -7.941 1 95.12 197 ASP B C 1
ATOM 3354 O O . ASP B 1 197 ? 26.516 0.179 -6.902 1 95.12 197 ASP B O 1
ATOM 3358 N N . VAL B 1 198 ? 26.469 -0.448 -9.109 1 94.56 198 VAL B N 1
ATOM 3359 C CA . VAL B 1 198 ? 25.016 -0.519 -9.094 1 94.56 198 VAL B CA 1
ATOM 3360 C C . VAL B 1 198 ? 24.562 -1.74 -8.297 1 94.56 198 VAL B C 1
ATOM 3362 O O . VAL B 1 198 ? 24.922 -2.873 -8.625 1 94.56 198 VAL B O 1
ATOM 3365 N N . PRO B 1 199 ? 23.75 -1.521 -7.289 1 93.19 199 PRO B N 1
ATOM 3366 C CA . PRO B 1 199 ? 23.344 -2.666 -6.477 1 93.19 199 PRO B CA 1
ATOM 3367 C C . PRO B 1 199 ? 22.5 -3.672 -7.262 1 93.19 199 PRO B C 1
ATOM 3369 O O . PRO B 1 199 ? 21.828 -3.303 -8.234 1 93.19 199 PRO B O 1
ATOM 3372 N N . PRO B 1 200 ? 22.531 -4.938 -6.758 1 90.56 200 PRO B N 1
ATOM 3373 C CA . PRO B 1 200 ? 21.625 -5.906 -7.391 1 90.56 200 PRO B CA 1
ATOM 3374 C C . PRO B 1 200 ? 20.172 -5.461 -7.355 1 90.56 200 PRO B C 1
ATOM 3376 O O . PRO B 1 200 ? 19.719 -4.898 -6.359 1 90.56 200 PRO B O 1
ATOM 3379 N N . GLY B 1 201 ? 19.406 -5.699 -8.469 1 87 201 GLY B N 1
ATOM 3380 C CA . GLY B 1 201 ? 18 -5.344 -8.539 1 87 201 GLY B CA 1
ATOM 3381 C C . GLY B 1 201 ? 17.766 -3.898 -8.93 1 87 201 GLY B C 1
ATOM 3382 O O . GLY B 1 201 ? 16.625 -3.482 -9.141 1 87 201 GLY B O 1
ATOM 3383 N N . CYS B 1 202 ? 18.906 -3.104 -9.008 1 91.81 202 CYS B N 1
ATOM 3384 C CA . CYS B 1 202 ? 18.797 -1.702 -9.398 1 91.81 202 CYS B CA 1
ATOM 3385 C C . CYS B 1 202 ? 19.297 -1.491 -10.82 1 91.81 202 CYS B C 1
ATOM 3387 O O . CYS B 1 202 ? 19.953 -2.369 -11.391 1 91.81 202 CYS B O 1
ATOM 3389 N N . GLU B 1 203 ? 18.891 -0.443 -11.336 1 94.12 203 GLU B N 1
ATOM 3390 C CA . GLU B 1 203 ? 19.344 -0.03 -12.664 1 94.12 203 GLU B CA 1
ATOM 3391 C C . GLU B 1 203 ? 19.609 1.473 -12.719 1 94.12 203 GLU B C 1
ATOM 3393 O O . GLU B 1 203 ? 18.922 2.25 -12.055 1 94.12 203 GLU B O 1
ATOM 3398 N N . GLU B 1 204 ? 20.625 1.826 -13.398 1 95.38 204 GLU B N 1
ATOM 3399 C CA . GLU B 1 204 ? 20.812 3.209 -13.82 1 95.38 204 GLU B CA 1
ATOM 3400 C C . GLU B 1 204 ? 20.391 3.404 -15.273 1 95.38 204 GLU B C 1
ATOM 3402 O O . GLU B 1 204 ? 20.781 2.621 -16.141 1 95.38 204 GLU B O 1
ATOM 3407 N N . ILE B 1 205 ? 19.609 4.406 -15.453 1 95.81 205 ILE B N 1
ATOM 3408 C CA . ILE B 1 205 ? 19.172 4.605 -16.828 1 95.81 205 ILE B CA 1
ATOM 3409 C C . ILE B 1 205 ? 19.547 6.008 -17.297 1 95.81 205 ILE B C 1
ATOM 3411 O O . ILE B 1 205 ? 19.578 6.949 -16.5 1 95.81 205 ILE B O 1
ATOM 3415 N N . ASP B 1 206 ? 19.844 6.141 -18.578 1 94 206 ASP B N 1
ATOM 3416 C CA . ASP B 1 206 ? 20.172 7.445 -19.141 1 94 206 ASP B CA 1
ATOM 3417 C C . ASP B 1 206 ? 18.906 8.18 -19.594 1 94 206 ASP B C 1
ATOM 3419 O O . ASP B 1 206 ? 17.797 7.699 -19.375 1 94 206 ASP B O 1
ATOM 3423 N N . GLU B 1 207 ? 19.109 9.344 -20.141 1 91.88 207 GLU B N 1
ATOM 3424 C CA . GLU B 1 207 ? 18 10.203 -20.5 1 91.88 207 GLU B CA 1
ATOM 3425 C C . GLU B 1 207 ? 17.125 9.555 -21.578 1 91.88 207 GLU B C 1
ATOM 3427 O O . GLU B 1 207 ? 15.898 9.656 -21.531 1 91.88 207 GLU B O 1
ATOM 3432 N N . ALA B 1 208 ? 17.781 8.938 -22.547 1 93.75 208 ALA B N 1
ATOM 3433 C CA . ALA B 1 208 ? 17.031 8.312 -23.641 1 93.75 208 ALA B CA 1
ATOM 3434 C C . ALA B 1 208 ? 16.109 7.219 -23.109 1 93.75 208 ALA B C 1
ATOM 3436 O O . ALA B 1 208 ? 14.938 7.148 -23.5 1 93.75 208 ALA B O 1
ATOM 3437 N N . GLU B 1 209 ? 16.672 6.391 -22.219 1 94.75 209 GLU B N 1
ATOM 3438 C CA . GLU B 1 209 ? 15.867 5.328 -21.625 1 94.75 209 GLU B CA 1
ATOM 3439 C C . GLU B 1 209 ? 14.773 5.895 -20.719 1 94.75 209 GLU B C 1
ATOM 3441 O O . GLU B 1 209 ? 13.664 5.363 -20.688 1 94.75 209 GLU B O 1
ATOM 3446 N N . TRP B 1 210 ? 15.117 6.906 -20 1 92.56 210 TRP B N 1
ATOM 3447 C CA . TRP B 1 210 ? 14.133 7.586 -19.156 1 92.56 210 TRP B CA 1
ATOM 3448 C C . TRP B 1 210 ? 12.961 8.086 -19.984 1 92.56 210 TRP B C 1
ATOM 3450 O O . TRP B 1 210 ? 11.797 7.852 -19.641 1 92.56 210 TRP B O 1
ATOM 3460 N N . VAL B 1 211 ? 13.18 8.719 -21.109 1 90.94 211 VAL B N 1
ATOM 3461 C CA . VAL B 1 211 ? 12.148 9.25 -21.984 1 90.94 211 VAL B CA 1
ATOM 3462 C C . VAL B 1 211 ? 11.305 8.102 -22.547 1 90.94 211 VAL B C 1
ATOM 3464 O O . VAL B 1 211 ? 10.078 8.195 -22.609 1 90.94 211 VAL B O 1
ATOM 3467 N N . ARG B 1 212 ? 11.984 7.078 -22.953 1 94.31 212 ARG B N 1
ATOM 3468 C CA . ARG B 1 212 ? 11.281 5.922 -23.516 1 94.31 212 ARG B CA 1
ATOM 3469 C C . ARG B 1 212 ? 10.305 5.336 -22.5 1 94.31 212 ARG B C 1
ATOM 3471 O O . ARG B 1 212 ? 9.148 5.066 -22.828 1 94.31 212 ARG B O 1
ATOM 3478 N N . ARG B 1 213 ? 10.734 5.188 -21.281 1 93.81 213 ARG B N 1
ATOM 3479 C CA . ARG B 1 213 ? 9.898 4.609 -20.234 1 93.81 213 ARG B CA 1
ATOM 3480 C C . ARG B 1 213 ? 8.75 5.547 -19.875 1 93.81 213 ARG B C 1
ATOM 3482 O O . ARG B 1 213 ? 7.641 5.094 -19.594 1 93.81 213 ARG B O 1
ATOM 3489 N N . GLU B 1 214 ? 9.055 6.766 -19.906 1 92.12 214 GLU B N 1
ATOM 3490 C CA . GLU B 1 214 ? 8 7.75 -19.656 1 92.12 214 GLU B CA 1
ATOM 3491 C C . GLU B 1 214 ? 6.906 7.664 -20.703 1 92.12 214 GLU B C 1
ATOM 3493 O O . GLU B 1 214 ? 5.719 7.656 -20.375 1 92.12 214 GLU B O 1
ATOM 3498 N N . GLN B 1 215 ? 7.332 7.605 -21.938 1 92 215 GLN B N 1
ATOM 3499 C CA . GLN B 1 215 ? 6.375 7.527 -23.031 1 92 215 GLN B CA 1
ATOM 3500 C C . GLN B 1 215 ? 5.559 6.238 -22.969 1 92 215 GLN B C 1
ATOM 3502 O O . GLN B 1 215 ? 4.344 6.258 -23.172 1 92 215 GLN B O 1
ATOM 3507 N N . GLN B 1 216 ? 6.238 5.211 -22.672 1 94.19 216 GLN B N 1
ATOM 3508 C CA . GLN B 1 216 ? 5.551 3.928 -22.547 1 94.19 216 GLN B CA 1
ATOM 3509 C C . GLN B 1 216 ? 4.527 3.957 -21.422 1 94.19 216 GLN B C 1
ATOM 3511 O O . GLN B 1 216 ? 3.424 3.428 -21.562 1 94.19 216 GLN B O 1
ATOM 3516 N N . SER B 1 217 ? 4.91 4.516 -20.344 1 93.88 217 SER B N 1
ATOM 3517 C CA . SER B 1 217 ? 4.031 4.633 -19.188 1 93.88 217 SER B CA 1
ATOM 3518 C C . SER B 1 217 ? 2.777 5.434 -19.516 1 93.88 217 SER B C 1
ATOM 3520 O O . SER B 1 217 ? 1.66 4.992 -19.234 1 93.88 217 SER B O 1
ATOM 3522 N N . LEU B 1 218 ? 2.955 6.531 -20.125 1 92.31 218 LEU B N 1
ATOM 3523 C CA . LEU B 1 218 ? 1.84 7.402 -20.484 1 92.31 218 LEU B CA 1
ATOM 3524 C C . LEU B 1 218 ? 0.921 6.723 -21.5 1 92.31 218 LEU B C 1
ATOM 3526 O O . LEU B 1 218 ? -0.303 6.773 -21.359 1 92.31 218 LEU B O 1
ATOM 3530 N N . GLU B 1 219 ? 1.516 6.086 -22.453 1 92.31 219 GLU B N 1
ATOM 3531 C CA . GLU B 1 219 ? 0.741 5.402 -23.484 1 92.31 219 GLU B CA 1
ATOM 3532 C C . GLU B 1 219 ? -0.068 4.25 -22.891 1 92.31 219 GLU B C 1
ATOM 3534 O O . GLU B 1 219 ? -1.236 4.062 -23.234 1 92.31 219 GLU B O 1
ATOM 3539 N N . ALA B 1 220 ? 0.569 3.518 -22.047 1 92.62 220 ALA B N 1
ATOM 3540 C CA . ALA B 1 220 ? -0.116 2.396 -21.406 1 92.62 220 ALA B CA 1
ATOM 3541 C C . ALA B 1 220 ? -1.344 2.871 -20.641 1 92.62 220 ALA B C 1
ATOM 3543 O O . ALA B 1 220 ? -2.426 2.295 -20.766 1 92.62 220 ALA B O 1
ATOM 3544 N N . MET B 1 221 ? -1.232 3.92 -19.891 1 93.06 221 MET B N 1
ATOM 3545 C CA . MET B 1 221 ? -2.342 4.422 -19.078 1 93.06 221 MET B CA 1
ATOM 3546 C C . MET B 1 221 ? -3.428 5.027 -19.969 1 93.06 221 MET B C 1
ATOM 3548 O O . MET B 1 221 ? -4.617 4.828 -19.719 1 93.06 221 MET B O 1
ATOM 3552 N N . ARG B 1 222 ? -2.979 5.734 -20.953 1 89.81 222 ARG B N 1
ATOM 3553 C CA . ARG B 1 222 ? -3.943 6.309 -21.875 1 89.81 222 ARG B CA 1
ATOM 3554 C C . ARG B 1 222 ? -4.801 5.223 -22.516 1 89.81 222 ARG B C 1
ATOM 3556 O O . ARG B 1 222 ? -6.02 5.371 -22.641 1 89.81 222 ARG B O 1
ATOM 3563 N N . GLU B 1 223 ? -4.168 4.191 -22.906 1 90.69 223 GLU B N 1
ATOM 3564 C CA . GLU B 1 223 ? -4.867 3.084 -23.547 1 90.69 223 GLU B CA 1
ATOM 3565 C C . GLU B 1 223 ? -5.844 2.412 -22.578 1 90.69 223 GLU B C 1
ATOM 3567 O O . GLU B 1 223 ? -6.988 2.135 -22.938 1 90.69 223 GLU B O 1
ATOM 3572 N N . ARG B 1 224 ? -5.477 2.25 -21.375 1 90.19 224 ARG B N 1
ATOM 3573 C CA . ARG B 1 224 ? -6.297 1.513 -20.406 1 90.19 224 ARG B CA 1
ATOM 3574 C C . ARG B 1 224 ? -7.445 2.377 -19.891 1 90.19 224 ARG B C 1
ATOM 3576 O O . ARG B 1 224 ? -8.516 1.862 -19.562 1 90.19 224 ARG B O 1
ATOM 3583 N N . LEU B 1 225 ? -7.191 3.656 -19.891 1 89.5 225 LEU B N 1
ATOM 3584 C CA . LEU B 1 225 ? -8.203 4.566 -19.375 1 89.5 225 LEU B CA 1
ATOM 3585 C C . LEU B 1 225 ? -9.172 4.984 -20.469 1 89.5 225 LEU B C 1
ATOM 3587 O O . LEU B 1 225 ? -10.188 5.633 -20.203 1 89.5 225 LEU B O 1
ATOM 3591 N N . ALA B 1 226 ? -8.852 4.75 -21.75 1 83.19 226 ALA B N 1
ATOM 3592 C CA . ALA B 1 226 ? -9.695 5.148 -22.875 1 83.19 226 ALA B CA 1
ATOM 3593 C C . ALA B 1 226 ? -10.977 4.328 -22.922 1 83.19 226 ALA B C 1
ATOM 3595 O O . ALA B 1 226 ? -12.008 4.797 -23.422 1 83.19 226 ALA B O 1
ATOM 3596 N N . THR B 1 227 ? -11 2.965 -22.547 1 64.94 227 THR B N 1
ATOM 3597 C CA . THR B 1 227 ? -12.133 2.09 -22.812 1 64.94 227 THR B CA 1
ATOM 3598 C C . THR B 1 227 ? -13.117 2.098 -21.641 1 64.94 227 THR B C 1
ATOM 3600 O O . THR B 1 227 ? -12.828 1.538 -20.594 1 64.94 227 THR B O 1
ATOM 3603 N N . PRO B 1 228 ? -14.125 2.932 -21.797 1 58.47 228 PRO B N 1
ATOM 3604 C CA . PRO B 1 228 ? -15.188 2.967 -20.781 1 58.47 228 PRO B CA 1
ATOM 3605 C C . PRO B 1 228 ? -15.891 1.617 -20.625 1 58.47 228 PRO B C 1
ATOM 3607 O O . PRO B 1 228 ? -16.859 1.512 -19.875 1 58.47 228 PRO B O 1
ATOM 3610 N N . ASP B 1 229 ? -15.531 0.606 -21.219 1 58.09 229 ASP B N 1
ATOM 3611 C CA . ASP B 1 229 ? -16.406 -0.548 -21 1 58.09 229 ASP B CA 1
ATOM 3612 C C . ASP B 1 229 ? -16.5 -0.891 -19.516 1 58.09 229 ASP B C 1
ATOM 3614 O O . ASP B 1 229 ? -15.883 -1.848 -19.062 1 58.09 229 ASP B O 1
ATOM 3618 N N . LEU B 1 230 ? -16.953 0.202 -18.844 1 61.66 230 LEU B N 1
ATOM 3619 C CA . LEU B 1 230 ? -17.109 0.085 -17.391 1 61.66 230 LEU B CA 1
ATOM 3620 C C . LEU B 1 230 ? -18.234 -0.892 -17.047 1 61.66 230 LEU B C 1
ATOM 3622 O O . LEU B 1 230 ? -19.375 -0.732 -17.516 1 61.66 230 LEU B O 1
ATOM 3626 N N . GLU B 1 231 ? -17.781 -2.084 -16.781 1 68.62 231 GLU B N 1
ATOM 3627 C CA . GLU B 1 231 ? -18.781 -3.01 -16.266 1 68.62 231 GLU B CA 1
ATOM 3628 C C . GLU B 1 231 ? -19.359 -2.514 -14.93 1 68.62 231 GLU B C 1
ATOM 3630 O O . GLU B 1 231 ? -18.641 -1.916 -14.125 1 68.62 231 GLU B O 1
ATOM 3635 N N . ARG B 1 232 ? -20.688 -2.617 -14.867 1 74.56 232 ARG B N 1
ATOM 3636 C CA . ARG B 1 232 ? -21.375 -2.24 -13.633 1 74.56 232 ARG B CA 1
ATOM 3637 C C . ARG B 1 232 ? -20.828 -3.016 -12.438 1 74.56 232 ARG B C 1
ATOM 3639 O O . ARG B 1 232 ? -20.438 -4.18 -12.57 1 74.56 232 ARG B O 1
ATOM 3646 N N . PRO B 1 233 ? -20.766 -2.328 -11.297 1 75.56 233 PRO B N 1
ATOM 3647 C CA . PRO B 1 233 ? -20.312 -3.039 -10.094 1 75.56 233 PRO B CA 1
ATOM 3648 C C . PRO B 1 233 ? -21.188 -4.258 -9.773 1 75.56 233 PRO B C 1
ATOM 3650 O O . PRO B 1 233 ? -22.391 -4.227 -9.992 1 75.56 233 PRO B O 1
ATOM 3653 N N . GLU B 1 234 ? -20.469 -5.266 -9.305 1 76.56 234 GLU B N 1
ATOM 3654 C CA . GLU B 1 234 ? -21.203 -6.457 -8.875 1 76.56 234 GLU B CA 1
ATOM 3655 C C . GLU B 1 234 ? -21.922 -6.219 -7.555 1 76.56 234 GLU B C 1
ATOM 3657 O O . GLU B 1 234 ? -21.375 -5.566 -6.656 1 76.56 234 GLU B O 1
ATOM 3662 N N . GLN B 1 235 ? -23.109 -6.715 -7.516 1 76.88 235 GLN B N 1
ATOM 3663 C CA . GLN B 1 235 ? -23.922 -6.602 -6.309 1 76.88 235 GLN B CA 1
ATOM 3664 C C . GLN B 1 235 ? -23.531 -7.664 -5.285 1 76.88 235 GLN B C 1
ATOM 3666 O O . GLN B 1 235 ? -22.828 -8.625 -5.609 1 76.88 235 GLN B O 1
ATOM 3671 N N . HIS B 1 236 ? -23.891 -7.387 -4.07 1 81.19 236 HIS B N 1
ATOM 3672 C CA . HIS B 1 236 ? -23.734 -8.438 -3.068 1 81.19 236 HIS B CA 1
ATOM 3673 C C . HIS B 1 236 ? -24.438 -9.711 -3.486 1 81.19 236 HIS B C 1
ATOM 3675 O O . HIS B 1 236 ? -25.578 -9.664 -3.961 1 81.19 236 HIS B O 1
ATOM 3681 N N . PRO B 1 237 ? -23.766 -10.828 -3.324 1 70.69 237 PRO B N 1
ATOM 3682 C CA . PRO B 1 237 ? -24.375 -12.078 -3.795 1 70.69 237 PRO B CA 1
ATOM 3683 C C . PRO B 1 237 ? -25.766 -12.312 -3.217 1 70.69 237 PRO B C 1
ATOM 3685 O O . PRO B 1 237 ? -26.641 -12.875 -3.895 1 70.69 237 PRO B O 1
ATOM 3688 N N . SER B 1 238 ? -26 -11.844 -1.99 1 78.5 238 SER B N 1
ATOM 3689 C CA . SER B 1 238 ? -27.281 -12.078 -1.337 1 78.5 238 SER B CA 1
ATOM 3690 C C . SER B 1 238 ? -28.391 -11.25 -1.977 1 78.5 238 SER B C 1
ATOM 3692 O O . SER B 1 238 ? -29.578 -11.523 -1.779 1 78.5 238 SER B O 1
ATOM 3694 N N . VAL B 1 239 ? -28.031 -10.156 -2.613 1 72.94 239 VAL B N 1
ATOM 3695 C CA . VAL B 1 239 ? -29.016 -9.305 -3.258 1 72.94 239 VAL B CA 1
ATOM 3696 C C . VAL B 1 239 ? -29.422 -9.898 -4.605 1 72.94 239 VAL B C 1
ATOM 3698 O O . VAL B 1 239 ? -30.562 -9.773 -5.035 1 72.94 239 VAL B O 1
ATOM 3701 N N . VAL B 1 240 ? -28.484 -10.547 -5.262 1 68.62 240 VAL B N 1
ATOM 3702 C CA . VAL B 1 240 ? -28.719 -11.125 -6.578 1 68.62 240 VAL B CA 1
ATOM 3703 C C . VAL B 1 240 ? -29.531 -12.414 -6.445 1 68.62 240 VAL B C 1
ATOM 3705 O O . VAL B 1 240 ? -30.359 -12.719 -7.305 1 68.62 240 VAL B O 1
ATOM 3708 N N . GLU B 1 241 ? -29.312 -13.273 -5.496 1 61.22 241 GLU B N 1
ATOM 3709 C CA . GLU B 1 241 ? -30.062 -14.516 -5.34 1 61.22 241 GLU B CA 1
ATOM 3710 C C . GLU B 1 241 ? -31.547 -14.227 -5.102 1 61.22 241 GLU B C 1
ATOM 3712 O O . GLU B 1 241 ? -32.406 -15.07 -5.395 1 61.22 241 GLU B O 1
ATOM 3717 N N . GLU B 1 242 ? -31.891 -13.031 -4.578 1 47.56 242 GLU B N 1
ATOM 3718 C CA . GLU B 1 242 ? -33.312 -12.758 -4.32 1 47.56 242 GLU B CA 1
ATOM 3719 C C . GLU B 1 242 ? -34 -12.227 -5.566 1 47.56 242 GLU B C 1
ATOM 3721 O O . GLU B 1 242 ? -35.219 -12.078 -5.59 1 47.56 242 GLU B O 1
ATOM 3726 N N . GLU B 1 243 ? -33.25 -11.891 -6.531 1 36.94 243 GLU B N 1
ATOM 3727 C CA . GLU B 1 243 ? -34.031 -11.578 -7.73 1 36.94 243 GLU B CA 1
ATOM 3728 C C . GLU B 1 243 ? -34.344 -12.836 -8.539 1 36.94 243 GLU B C 1
ATOM 3730 O O . GLU B 1 243 ? -33.5 -13.758 -8.602 1 36.94 243 GLU B O 1
#

Foldseek 3Di:
DDWPWAEEEEALEQLSLLLLLLQLLLVTAYEYEHQPCHVLLQDQWACDAPPCNRTDNSVLVSVVSVVSSVVSPYHYDNFHWQAWEDDPPCKIWTDTPVDITIHNAYEYEDAQDCNRYDYPQWDWDDPVTIATDDDPQQDGRRPRYGYFDVNNVFDPRSNRRNVSSNSNSVVNCVSVVPKQPVLEEAAPCPAVVVVHDATHNYYHDYPVVVVVVVVVVVVVCCVSVVDPPPDGRDHDPVVVVVD/DDWPWAEEEEALEQLSLLLLLLQLLLPTAYEYEHQPCHVLLQDQWACPAPPCNRTDGSVLVSVVSVVSSVVSPYHYDNFHWQAWEDDPPCKIWTDTPVDITIHNAYEYEDAQDCNRYDYPQWDWDDPVTIATDDPPQQDGRRPRYGYFDVNNVFDPRSNRRNVSSNSNSVVNCVSVVPWDDVLEEAAPCPAVVVVHDATPNYYHDYPVVVVVVVVVVVVVCCVSVVDPPRDGRDHDPVVVVVD

Nearest PDB structures (foldseek):
  3fbs-assembly2_B  TM=8.687E-01  e=3.676E-11  Agrobacterium fabrum str. C58
  6bpy-assembly1_B  TM=7.840E-01  e=7.804E-12  Aspergillus fumigatus
  4fk1-assembly2_C  TM=8.045E-01  e=4.395E-11  Bacillus anthracis str. 'Ames Ancestor'
  4jna-assembly2_B  TM=8.666E-01  e=5.062E-10  Chromobacterium violaceum
  7ytv-assembly1_A  TM=7.519E-01  e=1.184E-11  Aspergillus fumigatus

Solvent-accessible surface area (backbone atoms only — not comparable to full-atom values): 24211 Å² total; per-residue (Å²): 133,92,51,80,26,46,31,36,26,40,20,60,31,60,15,21,29,32,22,34,24,54,40,7,60,69,72,33,48,26,39,27,32,18,78,80,70,46,71,56,42,31,32,42,45,38,61,75,43,77,63,29,62,62,17,42,50,27,54,59,44,51,52,30,32,50,46,25,12,42,74,33,55,22,44,80,41,85,39,56,68,62,33,35,31,68,45,100,72,70,31,32,43,40,28,37,96,84,46,77,43,34,16,48,28,38,38,40,20,33,75,53,56,61,87,27,63,58,43,86,65,58,44,71,42,78,77,97,45,45,25,45,44,50,52,90,55,17,43,39,70,34,89,50,38,31,32,21,16,49,15,46,68,40,64,77,34,63,34,29,14,29,6,38,6,35,41,28,27,52,44,50,35,53,76,68,66,53,67,29,71,64,63,41,34,28,37,58,48,53,39,54,63,70,76,35,75,75,47,49,60,38,46,68,36,48,69,70,55,42,52,50,47,46,50,48,17,45,50,52,50,50,58,64,62,64,63,67,83,68,72,76,54,42,68,46,68,77,57,56,71,74,100,131,92,51,78,26,46,31,37,27,42,19,59,32,60,15,20,29,32,22,33,23,55,40,7,61,70,72,33,49,26,39,29,31,18,77,81,70,46,70,55,42,32,31,43,45,38,60,75,42,77,62,29,62,62,18,42,49,27,55,59,43,51,49,29,32,51,46,25,13,42,75,33,54,21,45,79,40,86,39,56,70,62,34,36,33,68,45,101,71,68,31,32,42,39,28,37,95,85,48,76,44,35,17,48,28,37,39,39,20,31,75,54,58,62,87,27,63,56,44,85,64,58,46,72,42,78,77,98,47,44,26,47,45,49,53,89,54,17,42,39,69,34,89,49,37,31,32,19,16,50,14,45,68,41,62,76,37,64,32,30,13,30,6,38,6,34,39,28,27,52,44,50,36,54,76,68,66,53,66,57,53,64,66,37,33,28,38,58,49,54,38,53,62,71,78,36,74,74,47,49,63,37,45,67,38,48,70,69,55,45,50,50,46,47,51,47,17,45,50,52,48,51,58,64,62,64,62,67,84,68,72,77,54,43,69,46,68,76,58,57,72,72,99